Protein AF-0000000080515519 (afdb_homodimer)

Organism: NCBI:txid72004

Foldseek 3Di:
DLLLPVPDPDQDDLVSLLVLLVCCQPDDDPVSVLSSLQSLLVSLLDPVSLVSCVVSVNLVSLLVQCPPPDLSSNLSSLSSLLSSLLDVVSLVVNLVCLVVLLVCLLPDDAPDSNNLSSLSSLLSSLQDPPRLVVCLVSLLSLLVSLLPHDPSSVLSSLSNLLSLLQDLVSLVSQQQHQHPLSSLVLLALVHPPSNNLSSLSSQQSSQVSCCVPPPPDDPDDHDPRGNNCSCLDPSSQVSLVVQCPRPDPSSVVSSVSHDRD/DLLLPVPDPDQDDLVSLLVLLVCCQPDDDPVSVLSSLQSLLVSLLDPVSLVSCVVSVNLVSLLVQCPPPDLSSNLSSLSSLLSSLLDVVSLVVNLVCLVVLLVCLLPDDAPDSNNLSSLSSLLSSLQDPPRLVVCLVSLLSLLVSLLPHDPSSVLSSLSNLLSLLQDLVSLVSQQQHQHPLSSLVLLALVHPPSNNLSSLSSQQSSQVSCCVPPVPDDPDDHDPRGNNCSCLDPSSQVSLVVQCPRPDPSSVVSSVSHDRD

Sequence (522 aa):
EDLTSGSYDDTLNAEQVQKLLYLLESTEDPGIIERALVTLGNNAAFSANQIVIRELGGIPIVGSKINNPNQSIKEKALNALNNLSVNVENQIKIKVYVSQVCEDVIAGPLNSAVQLAGLRLLTNMTVTNDHQDMLSSYITDLFHVLVTGNGSTKVQVLKLLLNLSENPAMTDRLLDAQVDSSFLSLLDGHVPKEILLRALTLLQNITNCLNEEHRLAAQPTFPEGSLFSLLYGKECAQKMKALVHHHDADVKEKVTMIPKFEDLTSGSYDDTLNAEQVQKLLYLLESTEDPGIIERALVTLGNNAAFSANQIVIRELGGIPIVGSKINNPNQSIKEKALNALNNLSVNVENQIKIKVYVSQVCEDVIAGPLNSAVQLAGLRLLTNMTVTNDHQDMLSSYITDLFHVLVTGNGSTKVQVLKLLLNLSENPAMTDRLLDAQVDSSFLSLLDGHVPKEILLRALTLLQNITNCLNEEHRLAAQPTFPEGSLFSLLYGKECAQKMKALVHHHDADVKEKVTMIPKF

Secondary structure (DSSP, 8-state):
--TTSTT-SSS--HHHHHHHHHHHHH---HHHHHHHHHHHHHHTTSHHHHHHHHHTTHHHHHHGGGG-SSHHHHHHHHHHHHHHHTSHHHHHHHGGGHHHHHHHHHHS-TT-HHHHHHHHHHHHHTSSGGGGGGGGGGHHHHHHHHHHS-HHHHHHHHHHHHHHHT-HHHHHHHHHSB--GGGGGGGSTTS-HHHHHHHHHHHHHHHHHHHHHHTSS----PPTTBHHHHHTSHHHHHHHHHHTT-SSHHHHHHHHHSPP-/--TTSTT-SSS--HHHHHHHHHHHHH---HHHHHHHHHHHHHHTTSHHHHHHHHHTTHHHHHHGGGG-S-HHHHHHHHHHHHHHHTSHHHHHHHGGGHHHHHHHHHHS-TT-HHHHHHHHHHHHHTSSGGGGGGGGGGHHHHHHHHHHS-HHHHHHHHHHHHHHHT-HHHHHHHHHSB--GGGGGGGSTTS-HHHHHHHHHHHHHHHHHHHHHHTSS----PPTTBHHHHHTSHHHHHHHHHHTT-SSHHHHHHHHTSPP-

InterPro domains:
  IPR006911 Armadillo repeat-containing domain [PF04826] (12-231)
  IPR011989 Armadillo-like helical [G3DSA:1.25.10.10] (6-103)
  IPR011989 Armadillo-like helical [G3DSA:1.25.10.10] (104-259)
  IPR016024 Armadillo-type fold [SSF48371] (17-258)
  IPR051303 Armadillo repeat-containing X-linked regulator [PTHR15712] (9-260)

Nearest PDB structures (foldseek):
  6kbn-assembly1_A  TM=8.244E-01  e=1.581E-07  Saccharomyces cerevisiae
  7ycj-assembly1_A  TM=8.153E-01  e=1.817E-07  Saccharomyces cerevisiae
  9cpc-assembly1_1A  TM=7.382E-01  e=5.541E-07  Sus scrofa
  8j07-assembly1_t  TM=8.060E-01  e=1.366E-05  Homo sapiens
  7dvq-assembly1_K  TM=8.614E-01  e=6.160E-04  Homo sapiens

Structure (mmCIF, N/CA/C/O backbone):
data_AF-0000000080515519-model_v1
#
loop_
_entity.id
_entity.type
_entity.pdbx_description
1 polymer 'Armadillo repeat-containing protein 10'
#
loop_
_atom_site.group_PDB
_atom_site.id
_atom_site.type_symbol
_atom_site.label_atom_id
_atom_site.label_alt_id
_atom_site.label_comp_id
_atom_site.label_asym_id
_atom_site.label_entity_id
_atom_site.label_seq_id
_atom_site.pdbx_PDB_ins_code
_atom_site.Cartn_x
_atom_site.Cartn_y
_atom_site.Cartn_z
_atom_site.occupancy
_atom_site.B_iso_or_equiv
_atom_site.auth_seq_id
_atom_site.auth_comp_id
_atom_site.auth_asym_id
_atom_site.auth_atom_id
_atom_site.pdbx_PDB_model_num
ATOM 1 N N . GLU A 1 1 ? 19.656 -0.322 -23.984 1 42.31 1 GLU A N 1
ATOM 2 C CA . GLU A 1 1 ? 18.672 -1.09 -23.234 1 42.31 1 GLU A CA 1
ATOM 3 C C . GLU A 1 1 ? 17.578 -0.184 -22.672 1 42.31 1 GLU A C 1
ATOM 5 O O . GLU A 1 1 ? 17.859 0.87 -22.109 1 42.31 1 GLU A O 1
ATOM 10 N N . ASP A 1 2 ? 16.391 -0.287 -23.203 1 52.03 2 ASP A N 1
ATOM 11 C CA . ASP A 1 2 ? 15.289 0.582 -22.812 1 52.03 2 ASP A CA 1
ATOM 12 C C . ASP A 1 2 ? 14.938 0.391 -21.328 1 52.03 2 ASP A C 1
ATOM 14 O O . ASP A 1 2 ? 14.188 -0.524 -20.984 1 52.03 2 ASP A O 1
ATOM 18 N N . LEU A 1 3 ? 15.523 1.13 -20.453 1 58.22 3 LEU A N 1
ATOM 19 C CA . LEU A 1 3 ? 15.445 1.037 -19 1 58.22 3 LEU A CA 1
ATOM 20 C C . LEU A 1 3 ? 14.094 1.524 -18.5 1 58.22 3 LEU A C 1
ATOM 22 O O . LEU A 1 3 ? 13.773 1.376 -17.312 1 58.22 3 LEU A O 1
ATOM 26 N N . THR A 1 4 ? 13.422 1.972 -19.531 1 53.88 4 THR A N 1
ATOM 27 C CA . THR A 1 4 ? 12.133 2.498 -19.094 1 53.88 4 THR A CA 1
ATOM 28 C C . THR A 1 4 ? 11.008 1.505 -19.391 1 53.88 4 THR A C 1
ATOM 30 O O . THR A 1 4 ? 9.859 1.731 -19.016 1 53.88 4 THR A O 1
ATOM 33 N N . SER A 1 5 ? 11.547 0.508 -20.266 1 50.16 5 SER A N 1
ATOM 34 C CA . SER A 1 5 ? 10.562 -0.526 -20.594 1 50.16 5 SER A CA 1
ATOM 35 C C . SER A 1 5 ? 10.531 -1.607 -19.516 1 50.16 5 SER A C 1
ATOM 37 O O . SER A 1 5 ? 11.57 -1.944 -18.938 1 50.16 5 SER A O 1
ATOM 39 N N . GLY A 1 6 ? 9.977 -1.615 -18.422 1 48.19 6 GLY A N 1
ATOM 40 C CA . GLY A 1 6 ? 9.719 -2.555 -17.328 1 48.19 6 GLY A CA 1
ATOM 41 C C . GLY A 1 6 ? 10.352 -3.914 -17.562 1 48.19 6 GLY A C 1
ATOM 42 O O . GLY A 1 6 ? 10.062 -4.871 -16.844 1 48.19 6 GLY A O 1
ATOM 43 N N . SER A 1 7 ? 11.07 -4.086 -18.625 1 43.41 7 SER A N 1
ATOM 44 C CA . SER A 1 7 ? 11.477 -5.441 -18.984 1 43.41 7 SER A CA 1
ATOM 45 C C . SER A 1 7 ? 12.742 -5.859 -18.234 1 43.41 7 SER A C 1
ATOM 47 O O . SER A 1 7 ? 13.359 -6.871 -18.578 1 43.41 7 SER A O 1
ATOM 49 N N . TYR A 1 8 ? 13.211 -5.09 -17.297 1 46.59 8 TYR A N 1
ATOM 50 C CA . TYR A 1 8 ? 14.438 -5.609 -16.703 1 46.59 8 TYR A CA 1
ATOM 51 C C . TYR A 1 8 ? 14.141 -6.738 -15.727 1 46.59 8 TYR A C 1
ATOM 53 O O . TYR A 1 8 ? 13.109 -6.734 -15.055 1 46.59 8 TYR A O 1
ATOM 61 N N . ASP A 1 9 ? 14.664 -7.891 -16 1 53.25 9 ASP A N 1
ATOM 62 C CA . ASP A 1 9 ? 14.531 -9.188 -15.352 1 53.25 9 ASP A CA 1
ATOM 63 C C . ASP A 1 9 ? 14.562 -9.047 -13.828 1 53.25 9 ASP A C 1
ATOM 65 O O . ASP A 1 9 ? 13.906 -9.797 -13.117 1 53.25 9 ASP A O 1
ATOM 69 N N . ASP A 1 10 ? 15.492 -8.047 -13.391 1 67.31 10 ASP A N 1
ATOM 70 C CA . ASP A 1 10 ? 15.773 -7.969 -11.961 1 67.31 10 ASP A CA 1
ATOM 71 C C . ASP A 1 10 ? 15.727 -6.523 -11.469 1 67.31 10 ASP A C 1
ATOM 73 O O . ASP A 1 10 ? 15.344 -5.621 -12.219 1 67.31 10 ASP A O 1
ATOM 77 N N . THR A 1 11 ? 15.836 -6.324 -10.281 1 84.81 11 THR A N 1
ATOM 78 C CA . THR A 1 11 ? 16.141 -5.004 -9.734 1 84.81 11 THR A CA 1
ATOM 79 C C . THR A 1 11 ? 17.328 -4.383 -10.469 1 84.81 11 THR A C 1
ATOM 81 O O . THR A 1 11 ? 18.266 -5.086 -10.859 1 84.81 11 THR A O 1
ATOM 84 N N . LEU A 1 12 ? 17.219 -3.092 -10.742 1 91.69 12 LEU A N 1
ATOM 85 C CA . LEU A 1 12 ? 18.266 -2.41 -11.492 1 91.69 12 LEU A CA 1
ATOM 86 C C . LEU A 1 12 ? 19.594 -2.457 -10.734 1 91.69 12 LEU A C 1
ATOM 88 O O . LEU A 1 12 ? 19.625 -2.307 -9.508 1 91.69 12 LEU A O 1
ATOM 92 N N . ASN A 1 13 ? 20.641 -2.77 -11.43 1 91 13 ASN A N 1
ATOM 93 C CA . ASN A 1 13 ? 21.969 -2.615 -10.82 1 91 13 ASN A CA 1
ATOM 94 C C . ASN A 1 13 ? 22.438 -1.166 -10.875 1 91 13 ASN A C 1
ATOM 96 O O . ASN A 1 13 ? 21.75 -0.302 -11.422 1 91 13 ASN A O 1
ATOM 100 N N . ALA A 1 14 ? 23.578 -0.842 -10.305 1 94.44 14 ALA A N 1
ATOM 101 C CA . ALA A 1 14 ? 24.062 0.527 -10.141 1 94.44 14 ALA A CA 1
ATOM 102 C C . ALA A 1 14 ? 24.25 1.211 -11.492 1 94.44 14 ALA A C 1
ATOM 104 O O . ALA A 1 14 ? 23.922 2.389 -11.648 1 94.44 14 ALA A O 1
ATOM 105 N N . GLU A 1 15 ? 24.766 0.478 -12.461 1 95.62 15 GLU A N 1
ATOM 106 C CA . GLU A 1 15 ? 25 1.042 -13.789 1 95.62 15 GLU A CA 1
ATOM 107 C C . GLU A 1 15 ? 23.688 1.423 -14.469 1 95.62 15 GLU A C 1
ATOM 109 O O . GLU A 1 15 ? 23.578 2.488 -15.078 1 95.62 15 GLU A O 1
ATOM 114 N N . GLN A 1 16 ? 22.781 0.557 -14.328 1 95.06 16 GLN A N 1
ATOM 115 C CA . GLN A 1 16 ? 21.469 0.8 -14.914 1 95.06 16 GLN A CA 1
ATOM 116 C C . GLN A 1 16 ? 20.781 1.987 -14.242 1 95.06 16 GLN A C 1
ATOM 118 O O . GLN A 1 16 ? 20.141 2.803 -14.914 1 95.06 16 GLN A O 1
ATOM 123 N N . VAL A 1 17 ? 20.875 2.084 -12.93 1 97.12 17 VAL A N 1
ATOM 124 C CA . VAL A 1 17 ? 20.328 3.223 -12.195 1 97.12 17 VAL A CA 1
ATOM 125 C C . VAL A 1 17 ? 20.984 4.516 -12.688 1 97.12 17 VAL A C 1
ATOM 127 O O . VAL A 1 17 ? 20.297 5.516 -12.914 1 97.12 17 VAL A O 1
ATOM 130 N N . GLN A 1 18 ? 22.281 4.43 -12.867 1 97.56 18 GLN A N 1
ATOM 131 C CA . GLN A 1 18 ? 23.016 5.602 -13.344 1 97.56 18 GLN A CA 1
ATOM 132 C C . GLN A 1 18 ? 22.484 6.055 -14.703 1 97.56 18 GLN A C 1
ATOM 134 O O . GLN A 1 18 ? 22.297 7.25 -14.938 1 97.56 18 GLN A O 1
ATOM 139 N N . LYS A 1 19 ? 22.328 5.105 -15.562 1 96.69 19 LYS A N 1
ATOM 140 C CA . LYS A 1 19 ? 21.797 5.418 -16.891 1 96.69 19 LYS A CA 1
ATOM 141 C C . LYS A 1 19 ? 20.406 6.035 -16.812 1 96.69 19 LYS A C 1
ATOM 143 O O . LYS A 1 19 ? 20.094 6.98 -17.531 1 96.69 19 LYS A O 1
ATOM 148 N N . LEU A 1 20 ? 19.594 5.496 -16 1 97 20 LEU A N 1
ATOM 149 C CA . LEU A 1 20 ? 18.234 5.992 -15.805 1 97 20 LEU A CA 1
ATOM 150 C C . LEU A 1 20 ? 18.25 7.422 -15.281 1 97 20 LEU A C 1
ATOM 152 O O . LEU A 1 20 ? 17.469 8.266 -15.734 1 97 20 LEU A O 1
ATOM 156 N N . LEU A 1 21 ? 19.125 7.727 -14.336 1 98.19 21 LEU A N 1
ATOM 157 C CA . LEU A 1 21 ? 19.25 9.07 -13.781 1 98.19 21 LEU A CA 1
ATOM 158 C C . LEU A 1 21 ? 19.719 10.055 -14.836 1 98.19 21 LEU A C 1
ATOM 160 O O . LEU A 1 21 ? 19.234 11.188 -14.906 1 98.19 21 LEU A O 1
ATOM 164 N N . TYR A 1 22 ? 20.641 9.586 -15.633 1 97.62 22 TYR A N 1
ATOM 165 C CA . TYR A 1 22 ? 21.109 10.43 -16.734 1 97.62 22 TYR A CA 1
ATOM 166 C C . TYR A 1 22 ? 19.969 10.758 -17.688 1 97.62 22 TYR A C 1
ATOM 168 O O . TYR A 1 22 ? 19.812 11.914 -18.094 1 97.62 22 TYR A O 1
ATOM 176 N N . LEU A 1 23 ? 19.203 9.766 -18.016 1 97.06 23 LEU A N 1
ATOM 177 C CA . LEU A 1 23 ? 18.047 9.953 -18.891 1 97.06 23 LEU A CA 1
ATOM 178 C C . LEU A 1 23 ? 17.078 10.961 -18.297 1 97.06 23 LEU A C 1
ATOM 180 O O . LEU A 1 23 ? 16.594 11.859 -18.984 1 97.06 23 LEU A O 1
ATOM 184 N N . LEU A 1 24 ? 16.797 10.852 -17.031 1 97.25 24 LEU A N 1
ATOM 185 C CA . LEU A 1 24 ? 15.859 11.719 -16.312 1 97.25 24 LEU A CA 1
ATOM 186 C C . LEU A 1 24 ? 16.344 13.164 -16.328 1 97.25 24 LEU A C 1
ATOM 188 O O . LEU A 1 24 ? 15.547 14.094 -16.453 1 97.25 24 LEU A O 1
ATOM 192 N N . GLU A 1 25 ? 17.578 13.359 -16.297 1 96 25 GLU A N 1
ATOM 193 C CA . GLU A 1 25 ? 18.156 14.695 -16.25 1 96 25 GLU A CA 1
ATOM 194 C C . GLU A 1 25 ? 18.219 15.32 -17.641 1 96 25 GLU A C 1
ATOM 196 O O . GLU A 1 25 ? 18.141 16.547 -17.797 1 96 25 GLU A O 1
ATOM 201 N N . SER A 1 26 ? 18.297 14.461 -18.641 1 95.56 26 SER A N 1
ATOM 202 C CA . SER A 1 26 ? 18.656 14.992 -19.953 1 95.56 26 SER A CA 1
ATOM 203 C C . SER A 1 26 ? 17.438 15.102 -20.844 1 95.56 26 SER A C 1
ATOM 205 O O . SER A 1 26 ? 17.453 15.852 -21.828 1 95.56 26 SER A O 1
ATOM 207 N N . THR A 1 27 ? 16.453 14.406 -20.562 1 95.69 27 THR A N 1
ATOM 208 C CA . THR A 1 27 ? 15.32 14.367 -21.484 1 95.69 27 THR A CA 1
ATOM 209 C C . THR A 1 27 ? 14.305 15.461 -21.125 1 95.69 27 THR A C 1
ATOM 211 O O . THR A 1 27 ? 14.195 15.867 -19.969 1 95.69 27 THR A O 1
ATOM 214 N N . GLU A 1 28 ? 13.562 15.875 -22.156 1 94.5 28 GLU A N 1
ATOM 215 C CA . GLU A 1 28 ? 12.477 16.828 -21.969 1 94.5 28 GLU A CA 1
ATOM 216 C C . GLU A 1 28 ? 11.125 16.203 -22.344 1 94.5 28 GLU A C 1
ATOM 218 O O . GLU A 1 28 ? 10.086 16.859 -22.219 1 94.5 28 GLU A O 1
ATOM 223 N N . ASP A 1 29 ? 11.109 15.039 -22.75 1 96.25 29 ASP A N 1
ATOM 224 C CA . ASP A 1 29 ? 9.883 14.336 -23.125 1 96.25 29 ASP A CA 1
ATOM 225 C C . ASP A 1 29 ? 9.102 13.906 -21.891 1 96.25 29 ASP A C 1
ATOM 227 O O . ASP A 1 29 ? 9.578 13.094 -21.094 1 96.25 29 ASP A O 1
ATOM 231 N N . PRO A 1 30 ? 7.902 14.375 -21.703 1 96.5 30 PRO A N 1
ATOM 232 C CA . PRO A 1 30 ? 7.141 14.086 -20.5 1 96.5 30 PRO A CA 1
ATOM 233 C C . PRO A 1 30 ? 6.871 12.594 -20.312 1 96.5 30 PRO A C 1
ATOM 235 O O . PRO A 1 30 ? 6.871 12.102 -19.188 1 96.5 30 PRO A O 1
ATOM 238 N N . GLY A 1 31 ? 6.668 11.93 -21.438 1 94.44 31 GLY A N 1
ATOM 239 C CA . GLY A 1 31 ? 6.43 10.5 -21.344 1 94.44 31 GLY A CA 1
ATOM 240 C C . GLY A 1 31 ? 7.629 9.727 -20.828 1 94.44 31 GLY A C 1
ATOM 241 O O . GLY A 1 31 ? 7.48 8.812 -20.016 1 94.44 31 GLY A O 1
ATOM 242 N N . ILE A 1 32 ? 8.773 10.055 -21.281 1 95.06 32 ILE A N 1
ATOM 243 C CA . ILE A 1 32 ? 10 9.391 -20.859 1 95.06 32 ILE A CA 1
ATOM 244 C C . ILE A 1 32 ? 10.297 9.742 -19.391 1 95.06 32 ILE A C 1
ATOM 246 O O . ILE A 1 32 ? 10.688 8.875 -18.609 1 95.06 32 ILE A O 1
ATOM 250 N N . ILE A 1 33 ? 10.086 11 -19 1 97.56 33 ILE A N 1
ATOM 251 C CA . ILE A 1 33 ? 10.312 11.453 -17.641 1 97.56 33 ILE A CA 1
ATOM 252 C C . ILE A 1 33 ? 9.43 10.648 -16.688 1 97.56 33 ILE A C 1
ATOM 254 O O . ILE A 1 33 ? 9.906 10.109 -15.68 1 97.56 33 ILE A O 1
ATOM 258 N N . GLU A 1 34 ? 8.188 10.539 -17.047 1 96.38 34 GLU A N 1
ATOM 259 C CA . GLU A 1 34 ? 7.238 9.828 -16.203 1 96.38 34 GLU A CA 1
ATOM 260 C C . GLU A 1 34 ? 7.621 8.359 -16.047 1 96.38 34 GLU A C 1
ATOM 262 O O . GLU A 1 34 ? 7.629 7.824 -14.938 1 96.38 34 GLU A O 1
ATOM 267 N N . ARG A 1 35 ? 7.969 7.699 -17.156 1 92.81 35 ARG A N 1
ATOM 268 C CA . ARG A 1 35 ? 8.336 6.285 -17.109 1 92.81 35 ARG A CA 1
ATOM 269 C C . ARG A 1 35 ? 9.602 6.07 -16.297 1 92.81 35 ARG A C 1
ATOM 271 O O . ARG A 1 35 ? 9.703 5.109 -15.531 1 92.81 35 ARG A O 1
ATOM 278 N N . ALA A 1 36 ? 10.547 6.949 -16.469 1 96.25 36 ALA A N 1
ATOM 279 C CA . ALA A 1 36 ? 11.781 6.863 -15.703 1 96.25 36 ALA A CA 1
ATOM 280 C C . ALA A 1 36 ? 11.516 7.004 -14.203 1 96.25 36 ALA A C 1
ATOM 282 O O . ALA A 1 36 ? 12.078 6.266 -13.391 1 96.25 36 ALA A O 1
ATOM 283 N N . LEU A 1 37 ? 10.633 7.914 -13.82 1 97.81 37 LEU A N 1
ATOM 284 C CA . LEU A 1 37 ? 10.289 8.141 -12.414 1 97.81 37 LEU A CA 1
ATOM 285 C C . LEU A 1 37 ? 9.562 6.93 -11.836 1 97.81 37 LEU A C 1
ATOM 287 O O . LEU A 1 37 ? 9.812 6.539 -10.695 1 97.81 37 LEU A O 1
ATOM 291 N N . VAL A 1 38 ? 8.695 6.359 -12.633 1 94.44 38 VAL A N 1
ATOM 292 C CA . VAL A 1 38 ? 7.992 5.16 -12.195 1 94.44 38 VAL A CA 1
ATOM 293 C C . VAL A 1 38 ? 9 4.035 -11.945 1 94.44 38 VAL A C 1
ATOM 295 O O . VAL A 1 38 ? 8.953 3.371 -10.914 1 94.44 38 VAL A O 1
ATOM 298 N N . THR A 1 39 ? 9.891 3.826 -12.883 1 94 39 THR A N 1
ATOM 299 C CA . THR A 1 39 ? 10.898 2.785 -12.758 1 94 39 THR A CA 1
ATOM 300 C C . THR A 1 39 ? 11.789 3.029 -11.539 1 94 39 THR A C 1
ATOM 302 O O . THR A 1 39 ? 12.031 2.113 -10.758 1 94 39 THR A O 1
ATOM 305 N N . LEU A 1 40 ? 12.195 4.277 -11.344 1 96.56 40 LEU A N 1
ATOM 306 C CA . LEU A 1 40 ? 13.008 4.633 -10.188 1 96.56 40 LEU A CA 1
ATOM 307 C C . LEU A 1 40 ? 12.242 4.414 -8.891 1 96.56 40 LEU A C 1
ATOM 309 O O . LEU A 1 40 ? 12.781 3.857 -7.93 1 96.56 40 LEU A O 1
ATOM 313 N N . GLY A 1 41 ? 10.992 4.836 -8.898 1 97.31 41 GLY A N 1
ATOM 314 C CA . GLY A 1 41 ? 10.156 4.648 -7.727 1 97.31 41 GLY A CA 1
ATOM 315 C C . GLY A 1 41 ? 9.977 3.189 -7.344 1 97.31 41 GLY A C 1
ATOM 316 O O . GLY A 1 41 ? 10.07 2.838 -6.164 1 97.31 41 GLY A O 1
ATOM 317 N N . ASN A 1 42 ? 9.773 2.383 -8.32 1 93.44 42 ASN A N 1
ATOM 318 C CA . ASN A 1 42 ? 9.625 0.95 -8.078 1 93.44 42 ASN A CA 1
ATOM 319 C C . ASN A 1 42 ? 10.906 0.336 -7.523 1 93.44 42 ASN A C 1
ATOM 321 O O . ASN A 1 42 ? 10.859 -0.512 -6.633 1 93.44 42 ASN A O 1
ATOM 325 N N . ASN A 1 43 ? 11.969 0.728 -7.984 1 95.12 43 ASN A N 1
ATOM 326 C CA . ASN A 1 43 ? 13.25 0.195 -7.535 1 95.12 43 ASN A CA 1
ATOM 327 C C . ASN A 1 43 ? 13.641 0.758 -6.172 1 95.12 43 ASN A C 1
ATOM 329 O O . ASN A 1 43 ? 14.352 0.103 -5.406 1 95.12 43 ASN A O 1
ATOM 333 N N . ALA A 1 44 ? 13.102 1.937 -5.859 1 97.38 44 ALA A N 1
ATOM 334 C CA . ALA A 1 44 ? 13.344 2.559 -4.562 1 97.38 44 ALA A CA 1
ATOM 335 C C . ALA A 1 44 ? 12.578 1.848 -3.457 1 97.38 44 ALA A C 1
ATOM 337 O O . ALA A 1 44 ? 12.727 2.17 -2.275 1 97.38 44 ALA A O 1
ATOM 338 N N . ALA A 1 45 ? 11.773 0.883 -3.748 1 93.88 45 ALA A N 1
ATOM 339 C CA . ALA A 1 45 ? 11.109 0.059 -2.742 1 93.88 45 ALA A CA 1
ATOM 340 C C . ALA A 1 45 ? 12.07 -0.962 -2.143 1 93.88 45 ALA A C 1
ATOM 342 O O . ALA A 1 45 ? 11.781 -1.562 -1.104 1 93.88 45 ALA A O 1
ATOM 343 N N . PHE A 1 46 ? 13.195 -1.185 -2.793 1 94.94 46 PHE A N 1
ATOM 344 C CA . PHE A 1 46 ? 14.227 -2.104 -2.328 1 94.94 46 PHE A CA 1
ATOM 345 C C . PHE A 1 46 ? 15.344 -1.35 -1.609 1 94.94 46 PHE A C 1
ATOM 347 O O . PHE A 1 46 ? 15.898 -0.391 -2.148 1 94.94 46 PHE A O 1
ATOM 354 N N . SER A 1 47 ? 15.742 -1.842 -0.508 1 95 47 SER A N 1
ATOM 355 C CA . SER A 1 47 ? 16.672 -1.134 0.365 1 95 47 SER A CA 1
ATOM 356 C C . SER A 1 47 ? 18.016 -0.898 -0.328 1 95 47 SER A C 1
ATOM 358 O O . SER A 1 47 ? 18.578 0.188 -0.227 1 95 47 SER A O 1
ATOM 360 N N . ALA A 1 48 ? 18.484 -1.851 -1.083 1 94.06 48 ALA A N 1
ATOM 361 C CA . ALA A 1 48 ? 19.766 -1.709 -1.77 1 94.06 48 ALA A CA 1
ATOM 362 C C . ALA A 1 48 ? 19.719 -0.573 -2.789 1 94.06 48 ALA A C 1
ATOM 364 O O . ALA A 1 48 ? 20.688 0.198 -2.912 1 94.06 48 ALA A O 1
ATOM 365 N N . ASN A 1 49 ? 18.609 -0.5 -3.447 1 96.56 49 ASN A N 1
ATOM 366 C CA . ASN A 1 49 ? 18.5 0.537 -4.469 1 96.56 49 ASN A CA 1
ATOM 367 C C . ASN A 1 49 ? 18.281 1.914 -3.846 1 96.56 49 ASN A C 1
ATOM 369 O O . ASN A 1 49 ? 18.594 2.934 -4.457 1 96.56 49 ASN A O 1
ATOM 373 N N . GLN A 1 50 ? 17.641 1.961 -2.662 1 98.25 50 GLN A N 1
ATOM 374 C CA . GLN A 1 50 ? 17.562 3.232 -1.952 1 98.25 50 GLN A CA 1
ATOM 375 C C . GLN A 1 50 ? 18.938 3.836 -1.736 1 98.25 50 GLN A C 1
ATOM 377 O O . GLN A 1 50 ? 19.141 5.031 -1.96 1 98.25 50 GLN A O 1
ATOM 382 N N . ILE A 1 51 ? 19.891 2.986 -1.349 1 98.06 51 ILE A N 1
ATOM 383 C CA . ILE A 1 51 ? 21.266 3.404 -1.093 1 98.06 51 ILE A CA 1
ATOM 384 C C . ILE A 1 51 ? 21.938 3.809 -2.404 1 98.06 51 ILE A C 1
ATOM 386 O O . ILE A 1 51 ? 22.531 4.883 -2.496 1 98.06 51 ILE A O 1
ATOM 390 N N . VAL A 1 52 ? 21.781 2.992 -3.428 1 98 52 VAL A N 1
ATOM 391 C CA . VAL A 1 52 ? 22.438 3.213 -4.715 1 98 52 VAL A CA 1
ATOM 392 C C . VAL A 1 52 ? 21.953 4.531 -5.316 1 98 52 VAL A C 1
ATOM 394 O O . VAL A 1 52 ? 22.766 5.328 -5.797 1 98 52 VAL A O 1
ATOM 397 N N . ILE A 1 53 ? 20.672 4.793 -5.289 1 98.62 53 ILE A N 1
ATOM 398 C CA . ILE A 1 53 ? 20.094 6.008 -5.863 1 98.62 53 ILE A CA 1
ATOM 399 C C . ILE A 1 53 ? 20.641 7.23 -5.129 1 98.62 53 ILE A C 1
ATOM 401 O O . ILE A 1 53 ? 21 8.227 -5.758 1 98.62 53 ILE A O 1
ATOM 405 N N . ARG A 1 54 ? 20.688 7.176 -3.803 1 98.75 54 ARG A N 1
ATOM 406 C CA . ARG A 1 54 ? 21.25 8.281 -3.031 1 98.75 54 ARG A CA 1
ATOM 407 C C . ARG A 1 54 ? 22.719 8.516 -3.4 1 98.75 54 ARG A C 1
ATOM 409 O O . ARG A 1 54 ? 23.125 9.648 -3.668 1 98.75 54 ARG A O 1
ATOM 416 N N . GLU A 1 55 ? 23.5 7.43 -3.43 1 98.62 55 GLU A N 1
ATOM 417 C CA . GLU A 1 55 ? 24.938 7.52 -3.654 1 98.62 55 GLU A CA 1
ATOM 418 C C . GLU A 1 55 ? 25.25 8.062 -5.047 1 98.62 55 GLU A C 1
ATOM 420 O O . GLU A 1 55 ? 26.266 8.727 -5.25 1 98.62 55 GLU A O 1
ATOM 425 N N . LEU A 1 56 ? 24.375 7.859 -5.961 1 98.56 56 LEU A N 1
ATOM 426 C CA . LEU A 1 56 ? 24.578 8.312 -7.336 1 98.56 56 LEU A CA 1
ATOM 427 C C . LEU A 1 56 ? 24 9.711 -7.535 1 98.56 56 LEU A C 1
ATOM 429 O O . LEU A 1 56 ? 23.938 10.203 -8.664 1 98.56 56 LEU A O 1
ATOM 433 N N . GLY A 1 57 ? 23.516 10.297 -6.441 1 98.44 57 GLY A N 1
ATOM 434 C CA . GLY A 1 57 ? 23 11.656 -6.516 1 98.44 57 GLY A CA 1
ATOM 435 C C . GLY A 1 57 ? 21.594 11.719 -7.062 1 98.44 57 GLY A C 1
ATOM 436 O O . GLY A 1 57 ? 21.188 12.734 -7.641 1 98.44 57 GLY A O 1
ATOM 437 N N . GLY A 1 58 ? 20.891 10.656 -6.918 1 98.88 58 GLY A N 1
ATOM 438 C CA . GLY A 1 58 ? 19.578 10.547 -7.547 1 98.88 58 GLY A CA 1
ATOM 439 C C . GLY A 1 58 ? 18.516 11.359 -6.84 1 98.88 58 GLY A C 1
ATOM 440 O O . GLY A 1 58 ? 17.531 11.766 -7.457 1 98.88 58 GLY A O 1
ATOM 441 N N . ILE A 1 59 ? 18.562 11.641 -5.539 1 98.88 59 ILE A N 1
ATOM 442 C CA . ILE A 1 59 ? 17.516 12.281 -4.758 1 98.88 59 ILE A CA 1
ATOM 443 C C . ILE A 1 59 ? 17.297 13.711 -5.25 1 98.88 59 ILE A C 1
ATOM 445 O O . ILE A 1 59 ? 16.172 14.109 -5.559 1 98.88 59 ILE A O 1
ATOM 449 N N . PRO A 1 60 ? 18.359 14.469 -5.453 1 98.75 60 PRO A N 1
ATOM 450 C CA . PRO A 1 60 ? 18.125 15.812 -5.992 1 98.75 60 PRO A CA 1
ATOM 451 C C . PRO A 1 60 ? 17.562 15.781 -7.41 1 98.75 60 PRO A C 1
ATOM 453 O O . PRO A 1 60 ? 16.781 16.672 -7.789 1 98.75 60 PRO A O 1
ATOM 456 N N . ILE A 1 61 ? 17.938 14.812 -8.18 1 98.62 61 ILE A N 1
ATOM 457 C CA . ILE A 1 61 ? 17.438 14.695 -9.547 1 98.62 61 ILE A CA 1
ATOM 458 C C . ILE A 1 61 ? 15.93 14.445 -9.516 1 98.62 61 ILE A C 1
ATOM 460 O O . ILE A 1 61 ? 15.164 15.133 -10.211 1 98.62 61 ILE A O 1
ATOM 464 N N . VAL A 1 62 ? 15.453 13.508 -8.719 1 98.81 62 VAL A N 1
ATOM 465 C CA . VAL A 1 62 ? 14.031 13.227 -8.562 1 98.81 62 VAL A CA 1
ATOM 466 C C . VAL A 1 62 ? 13.328 14.445 -7.957 1 98.81 62 VAL A C 1
ATOM 468 O O . VAL A 1 62 ? 12.273 14.859 -8.438 1 98.81 62 VAL A O 1
ATOM 471 N N . GLY A 1 63 ? 13.969 15.039 -6.898 1 98.69 63 GLY A N 1
ATOM 472 C CA . GLY A 1 63 ? 13.406 16.188 -6.207 1 98.69 63 GLY A CA 1
ATOM 473 C C . GLY A 1 63 ? 13.164 17.375 -7.117 1 98.69 63 GLY A C 1
ATOM 474 O O . GLY A 1 63 ? 12.227 18.141 -6.902 1 98.69 63 GLY A O 1
ATOM 475 N N . SER A 1 64 ? 13.945 17.469 -8.148 1 97.88 64 SER A N 1
ATOM 476 C CA . SER A 1 64 ? 13.812 18.594 -9.07 1 97.88 64 SER A CA 1
ATOM 477 C C . SER A 1 64 ? 12.523 18.5 -9.883 1 97.88 64 SER A C 1
ATOM 479 O O . SER A 1 64 ? 12.078 19.484 -10.469 1 97.88 64 SER A O 1
ATOM 481 N N . LYS A 1 65 ? 11.906 17.344 -9.906 1 98.38 65 LYS A N 1
ATOM 482 C CA . LYS A 1 65 ? 10.727 17.125 -10.734 1 98.38 65 LYS A CA 1
ATOM 483 C C . LYS A 1 65 ? 9.445 17.469 -9.977 1 98.38 65 LYS A C 1
ATOM 485 O O . LYS A 1 65 ? 8.367 17.516 -10.562 1 98.38 65 LYS A O 1
ATOM 490 N N . ILE A 1 66 ? 9.516 17.812 -8.648 1 98.12 66 ILE A N 1
ATOM 491 C CA . ILE A 1 66 ? 8.305 18.078 -7.875 1 98.12 66 ILE A CA 1
ATOM 492 C C . ILE A 1 66 ? 7.742 19.453 -8.25 1 98.12 66 ILE A C 1
ATOM 494 O O . ILE A 1 66 ? 6.605 19.781 -7.91 1 98.12 66 ILE A O 1
ATOM 498 N N . ASN A 1 67 ? 8.57 20.25 -8.961 1 95.19 67 ASN A N 1
ATOM 499 C CA . ASN A 1 67 ? 8.109 21.547 -9.422 1 95.19 67 ASN A CA 1
ATOM 500 C C . ASN A 1 67 ? 7.66 21.5 -10.883 1 95.19 67 ASN A C 1
ATOM 502 O O . ASN A 1 67 ? 7.387 22.547 -11.484 1 95.19 67 ASN A O 1
ATOM 506 N N . ASN A 1 68 ? 7.668 20.375 -11.461 1 96.38 68 ASN A N 1
ATOM 507 C CA . ASN A 1 68 ? 7.23 20.25 -12.852 1 96.38 68 ASN A CA 1
ATOM 508 C C . ASN A 1 68 ? 5.773 20.672 -13.023 1 96.38 68 ASN A C 1
ATOM 510 O O . ASN A 1 68 ? 4.93 20.344 -12.188 1 96.38 68 ASN A O 1
ATOM 514 N N . PRO A 1 69 ? 5.461 21.375 -14.094 1 96.06 69 PRO A N 1
ATOM 515 C CA . PRO A 1 69 ? 4.078 21.797 -14.32 1 96.06 69 PRO A CA 1
ATOM 516 C C . PRO A 1 69 ? 3.145 20.625 -14.633 1 96.06 69 PRO A C 1
ATOM 518 O O . PRO A 1 69 ? 1.928 20.75 -14.461 1 96.06 69 PRO A O 1
ATOM 521 N N . ASN A 1 70 ? 3.699 19.594 -15.203 1 97 70 ASN A N 1
ATOM 522 C CA . ASN A 1 70 ? 2.912 18.406 -15.461 1 97 70 ASN A CA 1
ATOM 523 C C . ASN A 1 70 ? 2.59 17.656 -14.164 1 97 70 ASN A C 1
ATOM 525 O O . ASN A 1 70 ? 3.484 17.109 -13.523 1 97 70 ASN A O 1
ATOM 529 N N . GLN A 1 71 ? 1.328 17.547 -13.805 1 96.19 71 GLN A N 1
ATOM 530 C CA . GLN A 1 71 ? 0.874 17 -12.531 1 96.19 71 GLN A CA 1
ATOM 531 C C . GLN A 1 71 ? 1.226 15.523 -12.406 1 96.19 71 GLN A C 1
ATOM 533 O O . GLN A 1 71 ? 1.526 15.039 -11.312 1 96.19 71 GLN A O 1
ATOM 538 N N . SER A 1 72 ? 1.161 14.812 -13.516 1 95.38 72 SER A N 1
ATOM 539 C CA . SER A 1 72 ? 1.511 13.398 -13.508 1 95.38 72 SER A CA 1
ATOM 540 C C . SER A 1 72 ? 2.98 13.188 -13.164 1 95.38 72 SER A C 1
ATOM 542 O O . SER A 1 72 ? 3.322 12.297 -12.383 1 95.38 72 SER A O 1
ATOM 544 N N . ILE A 1 73 ? 3.811 14.023 -13.68 1 97.88 73 ILE A N 1
ATOM 545 C CA . ILE A 1 73 ? 5.238 13.969 -13.383 1 97.88 73 ILE A CA 1
ATOM 546 C C . ILE A 1 73 ? 5.477 14.305 -11.914 1 97.88 73 ILE A C 1
ATOM 548 O O . ILE A 1 73 ? 6.227 13.609 -11.227 1 97.88 73 ILE A O 1
ATOM 552 N N . LYS A 1 74 ? 4.793 15.305 -11.43 1 98.19 74 LYS A N 1
ATOM 553 C CA . LYS A 1 74 ? 4.902 15.688 -10.031 1 98.19 74 LYS A CA 1
ATOM 554 C C . LYS A 1 74 ? 4.52 14.523 -9.109 1 98.19 74 LYS A C 1
ATOM 556 O O . LYS A 1 74 ? 5.227 14.227 -8.148 1 98.19 74 LYS A O 1
ATOM 561 N N . GLU A 1 75 ? 3.451 13.906 -9.445 1 98.06 75 GLU A N 1
ATOM 562 C CA . GLU A 1 75 ? 2.963 12.781 -8.656 1 98.06 75 GLU A CA 1
ATOM 563 C C . GLU A 1 75 ? 3.986 11.648 -8.609 1 98.06 75 GLU A C 1
ATOM 565 O O . GLU A 1 75 ? 4.258 11.086 -7.547 1 98.06 75 GLU A O 1
ATOM 570 N N . LYS A 1 76 ? 4.57 11.289 -9.789 1 97.62 76 LYS A N 1
ATOM 571 C CA . LYS A 1 76 ? 5.539 10.203 -9.859 1 97.62 76 LYS A CA 1
ATOM 572 C C . LYS A 1 76 ? 6.816 10.555 -9.102 1 97.62 76 LYS A C 1
ATOM 574 O O . LYS A 1 76 ? 7.426 9.688 -8.469 1 97.62 76 LYS A O 1
ATOM 579 N N . ALA A 1 77 ? 7.164 11.766 -9.172 1 98.81 77 ALA A N 1
ATOM 580 C CA . ALA A 1 77 ? 8.336 12.211 -8.422 1 98.81 77 ALA A CA 1
ATOM 581 C C . ALA A 1 77 ? 8.109 12.086 -6.922 1 98.81 77 ALA A C 1
ATOM 583 O O . ALA A 1 77 ? 8.977 11.578 -6.199 1 98.81 77 ALA A O 1
ATOM 584 N N . LEU A 1 78 ? 6.969 12.5 -6.453 1 98.88 78 LEU A N 1
ATOM 585 C CA . LEU A 1 78 ? 6.629 12.414 -5.035 1 98.88 78 LEU A CA 1
ATOM 586 C C . LEU A 1 78 ? 6.562 10.961 -4.582 1 98.88 78 LEU A C 1
ATOM 588 O O . LEU A 1 78 ? 7.027 10.633 -3.486 1 98.88 78 LEU A O 1
ATOM 592 N N . ASN A 1 79 ? 6.02 10.133 -5.414 1 98.38 79 ASN A N 1
ATOM 593 C CA . ASN A 1 79 ? 5.969 8.711 -5.094 1 98.38 79 ASN A CA 1
ATOM 594 C C . ASN A 1 79 ? 7.367 8.109 -4.988 1 98.38 79 ASN A C 1
ATOM 596 O O . ASN A 1 79 ? 7.633 7.297 -4.098 1 98.38 79 ASN A O 1
ATOM 600 N N . ALA A 1 80 ? 8.234 8.477 -5.887 1 98.75 80 ALA A N 1
ATOM 601 C CA . ALA A 1 80 ? 9.609 7.996 -5.82 1 98.75 80 ALA A CA 1
ATOM 602 C C . ALA A 1 80 ? 10.305 8.484 -4.555 1 98.75 80 ALA A C 1
ATOM 604 O O . ALA A 1 80 ? 10.969 7.715 -3.863 1 98.75 80 ALA A O 1
ATOM 605 N N . LEU A 1 81 ? 10.117 9.766 -4.215 1 98.94 81 LEU A N 1
ATOM 606 C CA . LEU A 1 81 ? 10.695 10.312 -2.994 1 98.94 81 LEU A CA 1
ATOM 607 C C . LEU A 1 81 ? 10.125 9.625 -1.761 1 98.94 81 LEU A C 1
ATOM 609 O O . LEU A 1 81 ? 10.836 9.406 -0.778 1 98.94 81 LEU A O 1
ATOM 613 N N . ASN A 1 82 ? 8.867 9.344 -1.843 1 98.81 82 ASN A N 1
ATOM 614 C CA . ASN A 1 82 ? 8.234 8.602 -0.759 1 98.81 82 ASN A CA 1
ATOM 615 C C . ASN A 1 82 ? 8.93 7.27 -0.509 1 98.81 82 ASN A C 1
ATOM 617 O O . ASN A 1 82 ? 9.312 6.969 0.623 1 98.81 82 ASN A O 1
ATOM 621 N N . ASN A 1 83 ? 9.188 6.531 -1.516 1 98.5 83 ASN A N 1
ATOM 622 C CA . ASN A 1 83 ? 9.859 5.242 -1.381 1 98.5 83 ASN A CA 1
ATOM 623 C C . ASN A 1 83 ? 11.305 5.406 -0.922 1 98.5 83 ASN A C 1
ATOM 625 O O . ASN A 1 83 ? 11.797 4.613 -0.121 1 98.5 83 ASN A O 1
ATOM 629 N N . LEU A 1 84 ? 11.945 6.449 -1.347 1 98.81 84 LEU A N 1
ATOM 630 C CA . LEU A 1 84 ? 13.32 6.73 -0.933 1 98.81 84 LEU A CA 1
ATOM 631 C C . LEU A 1 84 ? 13.367 7.148 0.533 1 98.81 84 LEU A C 1
ATOM 633 O O . LEU A 1 84 ? 14.352 6.879 1.227 1 98.81 84 LEU A O 1
ATOM 637 N N . SER A 1 85 ? 12.328 7.719 1.043 1 98.81 85 SER A N 1
ATOM 638 C CA . SER A 1 85 ? 12.305 8.305 2.381 1 98.81 85 SER A CA 1
ATOM 639 C C . SER A 1 85 ? 12.18 7.223 3.451 1 98.81 85 SER A C 1
ATOM 641 O O . SER A 1 85 ? 12.383 7.492 4.637 1 98.81 85 SER A O 1
ATOM 643 N N . VAL A 1 86 ? 11.891 6.023 3.066 1 98.06 86 VAL A N 1
ATOM 644 C CA . VAL A 1 86 ? 11.82 4.918 4.016 1 98.06 86 VAL A CA 1
ATOM 645 C C . VAL A 1 86 ? 13.18 4.707 4.668 1 98.06 86 VAL A C 1
ATOM 647 O O . VAL A 1 86 ? 13.266 4.242 5.805 1 98.06 86 VAL A O 1
ATOM 650 N N . ASN A 1 87 ? 14.25 5.016 3.928 1 97.5 87 ASN A N 1
ATOM 651 C CA . ASN A 1 87 ? 15.609 4.969 4.449 1 97.5 87 ASN A CA 1
ATOM 652 C C . ASN A 1 87 ? 15.969 6.246 5.207 1 97.5 87 ASN A C 1
ATOM 654 O O . ASN A 1 87 ? 15.945 7.336 4.637 1 97.5 87 ASN A O 1
ATOM 658 N N . VAL A 1 88 ? 16.359 6.137 6.426 1 97.06 88 VAL A N 1
ATOM 659 C CA . VAL A 1 88 ? 16.547 7.27 7.32 1 97.06 88 VAL A CA 1
ATOM 660 C C . VAL A 1 88 ? 17.688 8.156 6.789 1 97.06 88 VAL A C 1
ATOM 662 O O . VAL A 1 88 ? 17.625 9.383 6.906 1 97.06 88 VAL A O 1
ATOM 665 N N . GLU A 1 89 ? 18.688 7.57 6.199 1 97.75 89 GLU A N 1
ATOM 666 C CA . GLU A 1 89 ? 19.766 8.359 5.633 1 97.75 89 GLU A CA 1
ATOM 667 C C . GLU A 1 89 ? 19.297 9.203 4.457 1 97.75 89 GLU A C 1
ATOM 669 O O . GLU A 1 89 ? 19.781 10.312 4.238 1 97.75 89 GLU A O 1
ATOM 674 N N . ASN A 1 90 ? 18.359 8.609 3.705 1 98.69 90 ASN A N 1
ATOM 675 C CA . ASN A 1 90 ? 17.797 9.367 2.588 1 98.69 90 ASN A CA 1
ATOM 676 C C . ASN A 1 90 ? 17 10.578 3.07 1 98.69 90 ASN A C 1
ATOM 678 O O . ASN A 1 90 ? 16.938 11.594 2.377 1 98.69 90 ASN A O 1
ATOM 682 N N . GLN A 1 91 ? 16.375 10.523 4.234 1 98.69 91 GLN A N 1
ATOM 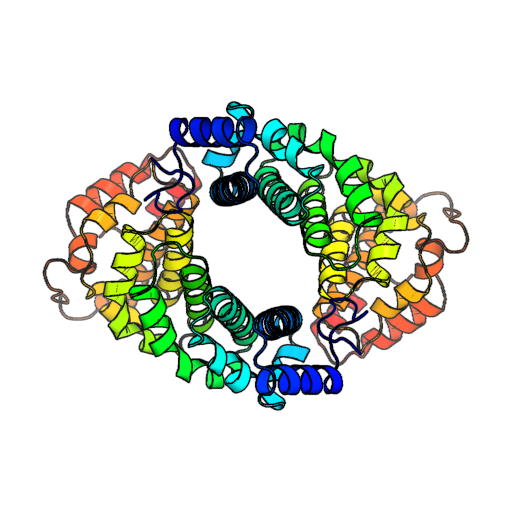683 C CA . GLN A 1 91 ? 15.578 11.617 4.773 1 98.69 91 GLN A CA 1
ATOM 684 C C . GLN A 1 91 ? 16.422 12.875 4.969 1 98.69 91 GLN A C 1
ATOM 686 O O . GLN A 1 91 ? 15.93 13.992 4.805 1 98.69 91 GLN A O 1
ATOM 691 N N . ILE A 1 92 ? 17.672 12.68 5.262 1 98.31 92 ILE A N 1
ATOM 692 C CA . ILE A 1 92 ? 18.594 13.789 5.461 1 98.31 92 ILE A CA 1
ATOM 693 C C . ILE A 1 92 ? 18.703 14.609 4.18 1 98.31 92 ILE A C 1
ATOM 695 O O . ILE A 1 92 ? 18.812 15.836 4.227 1 98.31 92 ILE A O 1
ATOM 699 N N . LYS A 1 93 ? 18.594 13.938 3.053 1 98.38 93 LYS A N 1
ATOM 700 C CA . LYS A 1 93 ? 18.672 14.625 1.766 1 98.38 93 LYS A CA 1
ATOM 701 C C . LYS A 1 93 ? 17.297 15.117 1.314 1 98.38 93 LYS A C 1
ATOM 703 O O . LYS A 1 93 ? 17.203 16.156 0.658 1 98.38 93 LYS A O 1
ATOM 708 N N . ILE A 1 94 ? 16.266 14.461 1.7 1 98.88 94 ILE A N 1
ATOM 709 C CA . ILE A 1 94 ? 14.93 14.734 1.21 1 98.88 94 ILE A CA 1
ATOM 710 C C . ILE A 1 94 ? 14.328 15.914 1.979 1 98.88 94 ILE A C 1
ATOM 712 O O . ILE A 1 94 ? 13.461 16.625 1.463 1 98.88 94 ILE A O 1
ATOM 716 N N . LYS A 1 95 ? 14.781 16.203 3.182 1 98.56 95 LYS A N 1
ATOM 717 C CA . LYS A 1 95 ? 14.18 17.188 4.09 1 98.56 95 LYS A CA 1
ATOM 718 C C . LYS A 1 95 ? 14.117 18.562 3.443 1 98.56 95 LYS A C 1
ATOM 720 O O . LYS A 1 95 ? 13.227 19.359 3.756 1 98.56 95 LYS A O 1
ATOM 725 N N . VAL A 1 96 ? 15.016 18.844 2.539 1 98.5 96 VAL A N 1
ATOM 726 C CA . VAL A 1 96 ? 15.062 20.172 1.938 1 98.5 96 VAL A CA 1
ATOM 727 C C . VAL A 1 96 ? 13.789 20.422 1.135 1 98.5 96 VAL A C 1
ATOM 729 O O . VAL A 1 96 ? 13.461 21.562 0.832 1 98.5 96 VAL A O 1
ATOM 732 N N . TYR A 1 97 ? 13.086 19.391 0.787 1 98.69 97 TYR A N 1
ATOM 733 C CA . TYR A 1 97 ? 11.891 19.516 -0.047 1 98.69 97 TYR A CA 1
ATOM 734 C C . TYR A 1 97 ? 10.633 19.578 0.807 1 98.69 97 TYR A C 1
ATOM 736 O O . TYR A 1 97 ? 9.531 19.797 0.288 1 98.69 97 TYR A O 1
ATOM 744 N N . VAL A 1 98 ? 10.664 19.406 2.121 1 98.69 98 VAL A N 1
ATOM 745 C CA . VAL A 1 98 ? 9.523 19.219 3.004 1 98.69 98 VAL A CA 1
ATOM 746 C C . VAL A 1 98 ? 8.641 20.469 2.99 1 98.69 98 VAL A C 1
ATOM 748 O O . VAL A 1 98 ? 7.422 20.375 2.855 1 98.69 98 VAL A O 1
ATOM 751 N N . SER A 1 99 ? 9.258 21.594 3.096 1 98.25 99 SER A N 1
ATOM 752 C CA . SER A 1 99 ? 8.484 22.828 3.115 1 98.25 99 SER A CA 1
ATOM 753 C C . SER A 1 99 ? 7.68 23 1.828 1 98.25 99 SER A C 1
ATOM 755 O O . SER A 1 99 ? 6.488 23.312 1.869 1 98.25 99 SER A O 1
ATOM 757 N N . GLN A 1 100 ? 8.367 22.781 0.717 1 98.06 100 GLN A N 1
ATOM 758 C CA . GLN A 1 100 ? 7.699 22.906 -0.573 1 98.06 100 GLN A CA 1
ATOM 759 C C . GLN A 1 100 ? 6.547 21.906 -0.69 1 98.06 100 GLN A C 1
ATOM 761 O O . GLN A 1 100 ? 5.473 22.25 -1.189 1 98.06 100 GLN A O 1
ATOM 766 N N . VAL A 1 101 ? 6.762 20.703 -0.271 1 98.81 101 VAL A N 1
ATOM 767 C CA . VAL A 1 101 ? 5.73 19.672 -0.343 1 98.81 101 VAL A CA 1
ATOM 768 C C . VAL A 1 101 ? 4.547 20.062 0.537 1 98.81 101 VAL A C 1
ATOM 770 O O . VAL A 1 101 ? 3.389 19.906 0.138 1 98.81 101 VAL A O 1
ATOM 773 N N . CYS A 1 102 ? 4.824 20.578 1.731 1 98.75 102 CYS A N 1
ATOM 774 C CA . CYS A 1 102 ? 3.75 21.062 2.59 1 98.75 102 CYS A CA 1
ATOM 775 C C . CYS A 1 102 ? 2.926 22.141 1.882 1 98.75 102 CYS A C 1
ATOM 777 O O . CYS A 1 102 ? 1.695 22.062 1.856 1 98.75 102 CYS A O 1
ATOM 779 N N . GLU A 1 103 ? 3.596 23.062 1.283 1 98.31 103 GLU A N 1
ATOM 780 C CA . GLU A 1 103 ? 2.906 24.141 0.578 1 98.31 103 GLU A CA 1
ATOM 781 C C . GLU A 1 103 ? 2.049 23.594 -0.561 1 98.31 103 GLU A C 1
ATOM 783 O O . GLU A 1 103 ? 0.9 24.016 -0.733 1 98.31 103 GLU A O 1
ATOM 788 N N . ASP A 1 104 ? 2.594 22.688 -1.282 1 97.94 104 ASP A N 1
ATOM 789 C CA . ASP A 1 104 ? 1.883 22.109 -2.412 1 97.94 104 ASP A CA 1
ATOM 790 C C . ASP A 1 104 ? 0.66 21.312 -1.942 1 97.94 104 ASP A C 1
ATOM 792 O O . ASP A 1 104 ? -0.395 21.359 -2.578 1 97.94 104 ASP A O 1
ATOM 796 N N . VAL A 1 105 ? 0.767 20.578 -0.897 1 98.5 105 VAL A N 1
ATOM 797 C CA . VAL A 1 105 ? -0.327 19.797 -0.324 1 98.5 105 VAL A CA 1
ATOM 798 C C . VAL A 1 105 ? -1.465 20.734 0.084 1 98.5 105 VAL A C 1
ATOM 800 O O . VAL A 1 105 ? -2.639 20.422 -0.137 1 98.5 105 VAL A O 1
ATOM 803 N N . ILE A 1 106 ? -1.114 21.875 0.608 1 98.25 106 ILE A N 1
ATOM 804 C CA . ILE A 1 106 ? -2.086 22.797 1.171 1 98.25 106 ILE A CA 1
ATOM 805 C C . ILE A 1 106 ? -2.725 23.625 0.052 1 98.25 106 ILE A C 1
ATOM 807 O O . ILE A 1 106 ? -3.939 23.844 0.051 1 98.25 106 ILE A O 1
ATOM 811 N N . ALA A 1 107 ? -1.942 23.953 -0.937 1 97.06 107 ALA A N 1
ATOM 812 C CA . ALA A 1 107 ? -2.396 24.891 -1.966 1 97.06 107 ALA A CA 1
ATOM 813 C C . ALA A 1 107 ? -2.959 24.141 -3.172 1 97.06 107 ALA A C 1
ATOM 815 O O . ALA A 1 107 ? -3.684 24.719 -3.986 1 97.06 107 ALA A O 1
ATOM 816 N N . GLY A 1 108 ? -2.625 22.922 -3.316 1 96.12 108 GLY A N 1
ATOM 817 C CA . GLY A 1 108 ? -3.008 22.172 -4.504 1 96.12 108 GLY A CA 1
ATOM 818 C C . GLY A 1 108 ? -4.461 21.734 -4.488 1 96.12 108 GLY A C 1
ATOM 819 O O . GLY A 1 108 ? -5.176 21.969 -3.514 1 96.12 108 GLY A O 1
ATOM 820 N N . PRO A 1 109 ? -4.863 21.125 -5.637 1 95.62 109 PRO A N 1
ATOM 821 C CA . PRO A 1 109 ? -6.25 20.656 -5.715 1 95.62 109 PRO A CA 1
ATOM 822 C C . PRO A 1 109 ? -6.582 19.609 -4.656 1 95.62 109 PRO A C 1
ATOM 824 O O . PRO A 1 109 ? -5.855 18.625 -4.512 1 95.62 109 PRO A O 1
ATOM 827 N N . LEU A 1 110 ? -7.691 19.797 -3.982 1 96.38 110 LEU A N 1
ATOM 828 C CA . LEU A 1 110 ? -8.117 18.922 -2.891 1 96.38 110 LEU A CA 1
ATOM 829 C C . LEU A 1 110 ? -8.391 17.516 -3.393 1 96.38 110 LEU A C 1
ATOM 831 O O . LEU A 1 110 ? -9.016 17.328 -4.441 1 96.38 110 LEU A O 1
ATOM 835 N N . ASN A 1 111 ? -7.926 16.5 -2.713 1 94.38 111 ASN A N 1
ATOM 836 C CA . ASN A 1 111 ? -8.18 15.086 -2.951 1 94.38 111 ASN A CA 1
ATOM 837 C C . ASN A 1 111 ? -7.441 14.578 -4.188 1 94.38 111 ASN A C 1
ATOM 839 O O . ASN A 1 111 ? -7.691 13.469 -4.656 1 94.38 111 ASN A O 1
ATOM 843 N N . SER A 1 112 ? -6.539 15.367 -4.742 1 94.5 112 SER A N 1
ATOM 844 C CA . SER A 1 112 ? -5.844 14.977 -5.969 1 94.5 112 SER A CA 1
ATOM 845 C C . SER A 1 112 ? -4.789 13.914 -5.691 1 94.5 112 SER A C 1
ATOM 847 O O . SER A 1 112 ? -4.355 13.742 -4.551 1 94.5 112 SER A O 1
ATOM 849 N N . ALA A 1 113 ? -4.387 13.25 -6.773 1 93.38 113 ALA A N 1
ATOM 850 C CA . ALA A 1 113 ? -3.324 12.258 -6.676 1 93.38 113 ALA A CA 1
ATOM 851 C C . ALA A 1 113 ? -2.023 12.883 -6.188 1 93.38 113 ALA A C 1
ATOM 853 O O . ALA A 1 113 ? -1.282 12.273 -5.418 1 93.38 113 ALA A O 1
ATOM 854 N N . VAL A 1 114 ? -1.754 14.117 -6.562 1 97.69 114 VAL A N 1
ATOM 855 C CA . VAL A 1 114 ? -0.55 14.836 -6.152 1 97.69 114 VAL A CA 1
ATOM 856 C C . VAL A 1 114 ? -0.607 15.125 -4.656 1 97.69 114 VAL A C 1
ATOM 858 O O . VAL A 1 114 ? 0.384 14.945 -3.943 1 97.69 114 VAL A O 1
ATOM 861 N N . GLN A 1 115 ? -1.785 15.555 -4.199 1 98.38 115 GLN A N 1
ATOM 862 C CA . GLN A 1 115 ? -1.945 15.844 -2.777 1 98.38 115 GLN A CA 1
ATOM 863 C C . GLN A 1 115 ? -1.713 14.594 -1.933 1 98.38 115 GLN A C 1
ATOM 865 O O . GLN A 1 115 ? -0.979 14.633 -0.942 1 98.38 115 GLN A O 1
ATOM 870 N N . LEU A 1 116 ? -2.266 13.531 -2.396 1 97.94 116 LEU A N 1
ATOM 871 C CA . LEU A 1 116 ? -2.119 12.273 -1.661 1 97.94 116 LEU A CA 1
ATOM 872 C C . LEU A 1 116 ? -0.668 11.805 -1.673 1 97.94 116 LEU A C 1
ATOM 874 O O . LEU A 1 116 ? -0.15 11.352 -0.649 1 97.94 116 LEU A O 1
ATOM 878 N N . ALA A 1 117 ? -0.024 11.906 -2.805 1 98.56 117 ALA A N 1
ATOM 879 C CA . ALA A 1 117 ? 1.384 11.531 -2.895 1 98.56 117 ALA A CA 1
ATOM 880 C C . ALA A 1 117 ? 2.238 12.383 -1.956 1 98.56 117 ALA A C 1
ATOM 882 O O . ALA A 1 117 ? 3.131 11.859 -1.281 1 98.56 117 ALA A O 1
ATOM 883 N N . GLY A 1 118 ? 1.98 13.688 -1.916 1 98.88 118 GLY A N 1
ATOM 884 C CA . GLY A 1 118 ? 2.682 14.562 -0.991 1 98.88 118 GLY A CA 1
ATOM 885 C C . GLY A 1 118 ? 2.469 14.188 0.463 1 98.88 118 GLY A C 1
ATOM 886 O O . GLY A 1 118 ? 3.416 14.172 1.251 1 98.88 118 GLY A O 1
ATOM 887 N N . LEU A 1 119 ? 1.249 13.852 0.792 1 98.88 119 LEU A N 1
ATOM 888 C CA . LEU A 1 119 ? 0.924 13.461 2.16 1 98.88 119 LEU A CA 1
ATOM 889 C C . LEU A 1 119 ? 1.651 12.18 2.547 1 98.88 119 LEU A C 1
ATOM 891 O O . LEU A 1 119 ? 2.15 12.055 3.666 1 98.88 119 LEU A O 1
ATOM 895 N N . ARG A 1 120 ? 1.709 11.242 1.627 1 98.81 120 ARG A N 1
ATOM 896 C CA . ARG A 1 120 ? 2.43 10.008 1.896 1 98.81 120 ARG A CA 1
ATOM 897 C C . ARG A 1 120 ? 3.904 10.281 2.178 1 98.81 120 ARG A C 1
ATOM 899 O O . ARG A 1 120 ? 4.48 9.703 3.102 1 98.81 120 ARG A O 1
ATOM 906 N N . LEU A 1 121 ? 4.504 11.133 1.395 1 98.88 121 LEU A N 1
ATOM 907 C CA . LEU A 1 121 ? 5.902 11.492 1.623 1 98.88 121 LEU A CA 1
ATOM 908 C C . LEU A 1 121 ? 6.082 12.117 3 1 98.88 121 LEU A C 1
ATOM 910 O O . LEU A 1 121 ? 6.98 11.734 3.75 1 98.88 121 LEU A O 1
ATOM 914 N N . LEU A 1 122 ? 5.207 13.047 3.357 1 98.94 122 LEU A N 1
ATOM 915 C CA . LEU A 1 122 ? 5.297 13.727 4.645 1 98.94 122 LEU A CA 1
ATOM 916 C C . LEU A 1 122 ? 5.113 12.742 5.793 1 98.94 122 LEU A C 1
ATOM 918 O O . LEU A 1 122 ? 5.77 12.859 6.828 1 98.94 122 LEU A O 1
ATOM 922 N N . THR A 1 123 ? 4.246 11.766 5.621 1 98.88 123 THR A N 1
ATOM 923 C CA . THR A 1 123 ? 4.055 10.727 6.625 1 98.88 123 THR A CA 1
ATOM 924 C C . THR A 1 123 ? 5.352 9.961 6.863 1 98.88 123 THR A C 1
ATOM 926 O O . THR A 1 123 ? 5.773 9.789 8.008 1 98.88 123 THR A O 1
ATOM 929 N N . ASN A 1 124 ? 5.988 9.617 5.82 1 98.5 124 ASN A N 1
ATOM 930 C CA . ASN A 1 124 ? 7.238 8.883 5.961 1 98.5 124 ASN A CA 1
ATOM 931 C C . ASN A 1 124 ? 8.328 9.742 6.59 1 98.5 124 ASN A C 1
ATOM 933 O O . ASN A 1 124 ? 9.148 9.25 7.367 1 98.5 124 ASN A O 1
ATOM 937 N N . MET A 1 125 ? 8.336 11.055 6.336 1 98.69 125 MET A N 1
ATOM 938 C CA . MET A 1 125 ? 9.336 11.977 6.863 1 98.69 125 MET A CA 1
ATOM 939 C C . MET A 1 125 ? 9.125 12.219 8.352 1 98.69 125 MET A C 1
ATOM 941 O O . MET A 1 125 ? 9.992 12.781 9.023 1 98.69 125 MET A O 1
ATOM 945 N N . THR A 1 126 ? 7.953 11.703 8.906 1 98.56 126 THR A N 1
ATOM 946 C CA . THR A 1 126 ? 7.633 12.031 10.289 1 98.56 126 THR A CA 1
ATOM 947 C C . THR A 1 126 ? 7.562 10.766 11.141 1 98.56 126 THR A C 1
ATOM 949 O O . THR A 1 126 ? 7.109 10.812 12.289 1 98.56 126 THR A O 1
ATOM 952 N N . VAL A 1 127 ? 8 9.656 10.633 1 97.62 127 VAL A N 1
ATOM 953 C CA . VAL A 1 127 ? 8.008 8.414 11.391 1 97.62 127 VAL A CA 1
ATOM 954 C C . VAL A 1 127 ? 8.961 8.531 12.578 1 97.62 127 VAL A C 1
ATOM 956 O O . VAL A 1 127 ? 8.703 7.965 13.648 1 97.62 127 VAL A O 1
ATOM 959 N N . THR A 1 128 ? 10.031 9.219 12.359 1 95.38 128 THR A N 1
ATOM 960 C CA . THR A 1 128 ? 10.938 9.539 13.461 1 95.38 128 THR A CA 1
ATOM 961 C C . THR A 1 128 ? 10.812 11.008 13.852 1 95.38 128 THR A C 1
ATOM 963 O O . THR A 1 128 ? 10.234 11.812 13.117 1 95.38 128 THR A O 1
ATOM 966 N N . ASN A 1 129 ? 11.422 11.336 14.891 1 95.75 129 ASN A N 1
ATOM 967 C CA . ASN A 1 129 ? 11.258 12.672 15.461 1 95.75 129 ASN A CA 1
ATOM 968 C C . ASN A 1 129 ? 12.148 13.695 14.758 1 95.75 129 ASN A C 1
ATOM 970 O O . ASN A 1 129 ? 11.953 14.906 14.914 1 95.75 129 ASN A O 1
ATOM 974 N N . ASP A 1 130 ? 13.023 13.328 13.938 1 96.44 130 ASP A N 1
ATOM 975 C CA . ASP A 1 130 ? 14.125 14.141 13.445 1 96.44 130 ASP A CA 1
ATOM 976 C C . ASP A 1 130 ? 13.617 15.305 12.594 1 96.44 130 ASP A C 1
ATOM 978 O O . ASP A 1 130 ? 14.219 16.375 12.578 1 96.44 130 ASP A O 1
ATOM 982 N N . HIS A 1 131 ? 12.508 15.109 11.938 1 97.5 131 HIS A N 1
ATOM 983 C CA . HIS A 1 131 ? 12.094 16.125 10.984 1 97.5 131 HIS A CA 1
ATOM 984 C C . HIS A 1 131 ? 10.672 16.609 11.258 1 97.5 131 HIS A C 1
ATOM 986 O O . HIS A 1 131 ? 10.086 17.328 10.453 1 97.5 131 HIS A O 1
ATOM 992 N N . GLN A 1 132 ? 10.086 16.297 12.344 1 98.31 132 GLN A N 1
ATOM 993 C CA . GLN A 1 132 ? 8.695 16.609 12.656 1 98.31 132 GLN A CA 1
ATOM 994 C C . GLN A 1 132 ? 8.5 18.094 12.891 1 98.31 132 GLN A C 1
ATOM 996 O O . GLN A 1 132 ? 7.469 18.656 12.516 1 98.31 132 GLN A O 1
ATOM 1001 N N . ASP A 1 133 ? 9.492 18.719 13.445 1 97.62 133 ASP A N 1
ATOM 1002 C CA . ASP A 1 133 ? 9.398 20.141 13.758 1 97.62 133 ASP A CA 1
ATOM 1003 C C . ASP A 1 133 ? 9.219 20.984 12.492 1 97.62 133 ASP A C 1
ATOM 1005 O O . ASP A 1 133 ? 8.711 22.094 12.539 1 97.62 133 ASP A O 1
ATOM 1009 N N . MET A 1 134 ? 9.664 20.469 11.398 1 98.12 134 MET A N 1
ATOM 1010 C CA . MET A 1 134 ? 9.562 21.172 10.125 1 98.12 134 MET A CA 1
ATOM 1011 C C . MET A 1 134 ? 8.102 21.375 9.734 1 98.12 134 MET A C 1
ATOM 1013 O O . MET A 1 134 ? 7.797 22.234 8.891 1 98.12 134 MET A O 1
ATOM 1017 N N . LEU A 1 135 ? 7.172 20.656 10.312 1 98.56 135 LEU A N 1
ATOM 1018 C CA . LEU A 1 135 ? 5.758 20.734 9.953 1 98.56 135 LEU A CA 1
ATOM 1019 C C . LEU A 1 135 ? 5.012 21.656 10.922 1 98.56 135 LEU A C 1
ATOM 1021 O O . LEU A 1 135 ? 3.816 21.906 10.75 1 98.56 135 LEU A O 1
ATOM 1025 N N . SER A 1 136 ? 5.652 22.219 11.914 1 98 136 SER A N 1
ATOM 1026 C CA . SER A 1 136 ? 5.031 22.969 13 1 98 136 SER A CA 1
ATOM 1027 C C . SER A 1 136 ? 4.156 24.094 12.469 1 98 136 SER A C 1
ATOM 1029 O O . SER A 1 136 ? 3.035 24.297 12.938 1 98 136 SER A O 1
ATOM 1031 N N . SER A 1 137 ? 4.672 24.781 11.516 1 97.94 137 SER A N 1
ATOM 1032 C CA . SER A 1 137 ? 3.965 25.969 11.031 1 97.94 137 SER A CA 1
ATOM 1033 C C . SER A 1 137 ? 2.824 25.578 10.094 1 97.94 137 SER A C 1
ATOM 1035 O O . SER A 1 137 ? 2.037 26.438 9.68 1 97.94 137 SER A O 1
ATOM 1037 N N . TYR A 1 138 ? 2.725 24.25 9.781 1 98.69 138 TYR A N 1
ATOM 1038 C CA . TYR A 1 138 ? 1.737 23.828 8.797 1 98.69 138 TYR A CA 1
ATOM 1039 C C . TYR A 1 138 ? 0.607 23.047 9.461 1 98.69 138 TYR A C 1
ATOM 1041 O O . TYR A 1 138 ? -0.326 22.609 8.789 1 98.69 138 TYR A O 1
ATOM 1049 N N . ILE A 1 139 ? 0.61 22.922 10.742 1 98.75 139 ILE A N 1
ATOM 1050 C CA . ILE A 1 139 ? -0.3 22.031 11.469 1 98.75 139 ILE A CA 1
ATOM 1051 C C . ILE A 1 139 ? -1.736 22.531 11.297 1 98.75 139 ILE A C 1
ATOM 1053 O O . ILE A 1 139 ? -2.637 21.734 11.008 1 98.75 139 ILE A O 1
ATOM 1057 N N . THR A 1 140 ? -1.928 23.859 11.445 1 98.75 140 THR A N 1
ATOM 1058 C CA . THR A 1 140 ? -3.264 24.406 11.289 1 98.75 140 THR A CA 1
ATOM 1059 C C . THR A 1 140 ? -3.822 24.078 9.906 1 98.75 140 THR A C 1
ATOM 1061 O O . THR A 1 140 ? -4.965 23.641 9.781 1 98.75 140 THR A O 1
ATOM 1064 N N . ASP A 1 141 ? -3.008 24.281 8.898 1 98.81 141 ASP A N 1
ATOM 1065 C CA . ASP A 1 141 ? -3.438 24.031 7.531 1 98.81 141 ASP A CA 1
ATOM 1066 C C . ASP A 1 141 ? -3.682 22.531 7.301 1 98.81 141 ASP A C 1
ATOM 1068 O O . ASP A 1 141 ? -4.586 22.156 6.551 1 98.81 141 ASP A O 1
ATOM 1072 N N . LEU A 1 142 ? -2.924 21.672 7.887 1 98.81 142 LEU A N 1
ATOM 1073 C CA . LEU A 1 142 ? -3.119 20.234 7.77 1 98.81 142 LEU A CA 1
ATOM 1074 C C . LEU A 1 142 ? -4.453 19.812 8.383 1 98.81 142 LEU A C 1
ATOM 1076 O O . LEU A 1 142 ? -5.152 18.953 7.828 1 98.81 142 LEU A O 1
ATOM 1080 N N . PHE A 1 143 ? -4.836 20.453 9.461 1 98.81 143 PHE A N 1
ATOM 1081 C CA . PHE A 1 143 ? -6.152 20.188 10.031 1 98.81 143 PHE A CA 1
ATOM 1082 C C . PHE A 1 143 ? -7.254 20.641 9.094 1 98.81 143 PHE A C 1
ATOM 1084 O O . PHE A 1 143 ? -8.32 20.016 9.016 1 98.81 143 PHE A O 1
ATOM 1091 N N . HIS A 1 144 ? -6.992 21.75 8.414 1 98.56 144 HIS A N 1
ATOM 1092 C CA . HIS A 1 144 ? -7.973 22.219 7.441 1 98.56 144 HIS A CA 1
ATOM 1093 C C . HIS A 1 144 ? -8.164 21.203 6.32 1 98.56 144 HIS A C 1
ATOM 1095 O O . HIS A 1 144 ? -9.289 20.891 5.941 1 98.56 144 HIS A O 1
ATOM 1101 N N . VAL A 1 145 ? -7.055 20.625 5.785 1 98.5 145 VAL A N 1
ATOM 1102 C CA . VAL A 1 145 ? -7.125 19.578 4.758 1 98.5 145 VAL A CA 1
ATOM 1103 C C . VAL A 1 145 ? -7.855 18.359 5.312 1 98.5 145 VAL A C 1
ATOM 1105 O O . VAL A 1 145 ? -8.656 17.734 4.609 1 98.5 145 VAL A O 1
ATOM 1108 N N . LEU A 1 146 ? -7.676 18.016 6.535 1 98.31 146 LEU A N 1
ATOM 1109 C CA . LEU A 1 146 ? -8.312 16.875 7.191 1 98.31 146 LEU A CA 1
ATOM 1110 C C . LEU A 1 146 ? -9.828 17.016 7.168 1 98.31 146 LEU A C 1
ATOM 1112 O O . LEU A 1 146 ? -10.539 16.078 6.789 1 98.31 146 LEU A O 1
ATOM 1116 N N . VAL A 1 147 ? -10.305 18.172 7.52 1 97.25 147 VAL A N 1
ATOM 1117 C CA . VAL A 1 147 ? -11.742 18.297 7.715 1 97.25 147 VAL A CA 1
ATOM 1118 C C . VAL A 1 147 ? -12.422 18.547 6.371 1 97.25 147 VAL A C 1
ATOM 1120 O O . VAL A 1 147 ? -13.617 18.281 6.215 1 97.25 147 VAL A O 1
ATOM 1123 N N . THR A 1 148 ? -11.672 19.016 5.379 1 96.38 148 THR A N 1
ATOM 1124 C CA . THR A 1 148 ? -12.281 19.359 4.102 1 96.38 148 THR A CA 1
ATOM 1125 C C . THR A 1 148 ? -12.078 18.234 3.09 1 96.38 148 THR A C 1
ATOM 1127 O O . THR A 1 148 ? -12.781 18.172 2.072 1 96.38 148 THR A O 1
ATOM 1130 N N . GLY A 1 149 ? -11.141 17.375 3.314 1 96.06 149 GLY A N 1
ATOM 1131 C CA . GLY A 1 149 ? -10.82 16.312 2.373 1 96.06 149 GLY A CA 1
ATOM 1132 C C . GLY A 1 149 ? -11.812 15.164 2.414 1 96.06 149 GLY A C 1
ATOM 1133 O O . GLY A 1 149 ? -12.625 15.07 3.338 1 96.06 149 GLY A O 1
ATOM 1134 N N . ASN A 1 150 ? -11.781 14.328 1.383 1 93.44 150 ASN A N 1
ATOM 1135 C CA . ASN A 1 150 ? -12.602 13.125 1.376 1 93.44 150 ASN A CA 1
ATOM 1136 C C . ASN A 1 150 ? -11.992 12.023 2.236 1 93.44 150 ASN A C 1
ATOM 1138 O O . ASN A 1 150 ? -10.977 12.242 2.908 1 93.44 150 ASN A O 1
ATOM 1142 N N . GLY A 1 151 ? -12.602 10.859 2.271 1 93.88 151 GLY A N 1
ATOM 1143 C CA . GLY A 1 151 ? -12.18 9.789 3.16 1 93.88 151 GLY A CA 1
ATOM 1144 C C . GLY A 1 151 ? -10.727 9.414 2.994 1 93.88 151 GLY A C 1
ATOM 1145 O O . GLY A 1 151 ? -10.008 9.242 3.98 1 93.88 151 GLY A O 1
ATOM 1146 N N . SER A 1 152 ? -10.297 9.234 1.757 1 94.12 152 SER A N 1
ATOM 1147 C CA . SER A 1 152 ? -8.914 8.859 1.49 1 94.12 152 SER A CA 1
ATOM 1148 C C . SER A 1 152 ? -7.945 9.922 1.999 1 94.12 152 SER A C 1
ATOM 1150 O O . SER A 1 152 ? -6.938 9.594 2.629 1 94.12 152 SER A O 1
ATOM 1152 N N . THR A 1 153 ? -8.25 11.141 1.773 1 97.12 153 THR A N 1
ATOM 1153 C CA . THR A 1 153 ? -7.422 12.25 2.24 1 97.12 153 THR A CA 1
ATOM 1154 C C . THR A 1 153 ? -7.422 12.32 3.764 1 97.12 153 THR A C 1
ATOM 1156 O O . THR A 1 153 ? -6.371 12.508 4.383 1 97.12 153 THR A O 1
ATOM 1159 N N . LYS A 1 154 ? -8.57 12.086 4.359 1 97.75 154 LYS A N 1
ATOM 1160 C CA . LYS A 1 154 ? -8.648 12.086 5.816 1 97.75 154 LYS A CA 1
ATOM 1161 C C . LYS A 1 154 ? -7.727 11.031 6.422 1 97.75 154 LYS A C 1
ATOM 1163 O O . LYS A 1 154 ? -6.996 11.312 7.371 1 97.75 154 LYS A O 1
ATOM 1168 N N . VAL A 1 155 ? -7.742 9.922 5.793 1 97.81 155 VAL A N 1
ATOM 1169 C CA . VAL A 1 155 ? -6.914 8.828 6.297 1 97.81 155 VAL A CA 1
ATOM 1170 C C . VAL A 1 155 ? -5.438 9.219 6.203 1 97.81 155 VAL A C 1
ATOM 1172 O O . VAL A 1 155 ? -4.68 9.039 7.156 1 97.81 155 VAL A O 1
ATOM 1175 N N . GLN A 1 156 ? -5.059 9.773 5.059 1 98.12 156 GLN A N 1
ATOM 1176 C CA . GLN A 1 156 ? -3.656 10.117 4.852 1 98.12 156 GLN A CA 1
ATOM 1177 C C . GLN A 1 156 ? -3.215 11.219 5.805 1 98.12 156 GLN A C 1
ATOM 1179 O O . GLN A 1 156 ? -2.121 11.164 6.371 1 98.12 156 GLN A O 1
ATOM 1184 N N . VAL A 1 157 ? -4.02 12.188 6.039 1 98.81 157 VAL A N 1
ATOM 1185 C CA . VAL A 1 157 ? -3.672 13.273 6.953 1 98.81 157 VAL A CA 1
ATOM 1186 C C . VAL A 1 157 ? -3.586 12.734 8.383 1 98.81 157 VAL A C 1
ATOM 1188 O O . VAL A 1 157 ? -2.682 13.102 9.133 1 98.81 157 VAL A O 1
ATOM 1191 N N . LEU A 1 158 ? -4.48 11.875 8.727 1 98.81 158 LEU A N 1
ATOM 1192 C CA . LEU A 1 158 ? -4.484 11.328 10.078 1 98.81 158 LEU A CA 1
ATOM 1193 C C . LEU A 1 158 ? -3.227 10.5 10.336 1 98.81 158 LEU A C 1
ATOM 1195 O O . LEU A 1 158 ? -2.658 10.547 11.43 1 98.81 158 LEU A O 1
ATOM 1199 N N . LYS A 1 159 ? -2.834 9.773 9.328 1 98.69 159 LYS A N 1
ATOM 1200 C CA . LYS A 1 159 ? -1.58 9.039 9.484 1 98.69 159 LYS A CA 1
ATOM 1201 C C . LYS A 1 159 ? -0.431 9.984 9.828 1 98.69 159 LYS A C 1
ATOM 1203 O O . LYS A 1 159 ? 0.382 9.688 10.703 1 98.69 159 LYS A O 1
ATOM 1208 N N . LEU A 1 160 ? -0.382 11.047 9.172 1 98.88 160 LEU A N 1
ATOM 1209 C CA . LEU A 1 160 ? 0.649 12.055 9.391 1 98.88 160 LEU A CA 1
ATOM 1210 C C . LEU A 1 160 ? 0.53 12.664 10.781 1 98.88 160 LEU A C 1
ATOM 1212 O O . LEU A 1 160 ? 1.512 12.719 11.531 1 98.88 160 LEU A O 1
ATOM 1216 N N . LEU A 1 161 ? -0.635 13.039 11.172 1 98.88 161 LEU A N 1
ATOM 1217 C CA . LEU A 1 161 ? -0.867 13.68 12.461 1 98.88 161 LEU A CA 1
ATOM 1218 C C . LEU A 1 161 ? -0.614 12.703 13.602 1 98.88 161 LEU A C 1
ATOM 1220 O O . LEU A 1 161 ? -0.164 13.102 14.68 1 98.88 161 LEU A O 1
ATOM 1224 N N . LEU A 1 162 ? -0.868 11.453 13.398 1 98.88 162 LEU A N 1
ATOM 1225 C CA . LEU A 1 162 ? -0.606 10.43 14.406 1 98.88 162 LEU A CA 1
ATOM 1226 C C . LEU A 1 162 ? 0.884 10.344 14.719 1 98.88 162 LEU A C 1
ATOM 1228 O O . LEU A 1 162 ? 1.272 10.273 15.891 1 98.88 162 LEU A O 1
ATOM 1232 N N . ASN A 1 163 ? 1.678 10.414 13.672 1 98.75 163 ASN A N 1
ATOM 1233 C CA . ASN A 1 163 ? 3.119 10.43 13.898 1 98.75 163 ASN A CA 1
ATOM 1234 C C . ASN A 1 163 ? 3.539 11.609 14.766 1 98.75 163 ASN A C 1
ATOM 1236 O O . ASN A 1 163 ? 4.34 11.453 15.688 1 98.75 163 ASN A O 1
ATOM 1240 N N . LEU A 1 164 ? 2.979 12.75 14.5 1 98.69 164 LEU A N 1
ATOM 1241 C CA . LEU A 1 164 ? 3.312 13.953 15.266 1 98.69 164 LEU A CA 1
ATOM 1242 C C . LEU A 1 164 ? 2.807 13.836 16.703 1 98.69 164 LEU A C 1
ATOM 1244 O O . LEU A 1 164 ? 3.482 14.258 17.641 1 98.69 164 LEU A O 1
ATOM 1248 N N . SER A 1 165 ? 1.721 13.25 16.875 1 98.38 165 SER A N 1
ATOM 1249 C CA . SER A 1 165 ? 1.043 13.211 18.172 1 98.38 165 SER A CA 1
ATOM 1250 C C . SER A 1 165 ? 1.753 12.273 19.141 1 98.38 165 SER A C 1
ATOM 1252 O O . SER A 1 165 ? 1.539 12.352 20.359 1 98.38 165 SER A O 1
ATOM 1254 N N . GLU A 1 166 ? 2.572 11.398 18.641 1 97.62 166 GLU A N 1
ATOM 1255 C CA . GLU A 1 166 ? 3.324 10.477 19.484 1 97.62 166 GLU A CA 1
ATOM 1256 C C . GLU A 1 166 ? 4.543 11.156 20.109 1 97.62 166 GLU A C 1
ATOM 1258 O O . GLU A 1 166 ? 5.156 10.617 21.031 1 97.62 166 GLU A O 1
ATOM 1263 N N . ASN A 1 167 ? 4.883 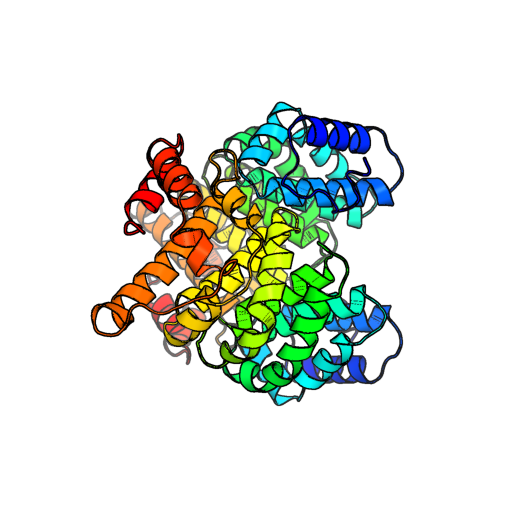12.305 19.625 1 96.69 167 ASN A N 1
ATOM 1264 C CA . ASN A 1 167 ? 6.055 13.055 20.062 1 96.69 167 ASN A CA 1
ATOM 1265 C C . ASN A 1 167 ? 5.676 14.156 21.047 1 96.69 167 ASN A C 1
ATOM 1267 O O . ASN A 1 167 ? 5.094 15.172 20.672 1 96.69 167 ASN A O 1
ATOM 1271 N N . PRO A 1 168 ? 6.117 14.016 22.312 1 95.25 168 PRO A N 1
ATOM 1272 C CA . PRO A 1 168 ? 5.781 15.047 23.297 1 95.25 168 PRO A CA 1
ATOM 1273 C C . PRO A 1 168 ? 6.238 16.438 22.875 1 95.25 168 PRO A C 1
ATOM 1275 O O . PRO A 1 168 ? 5.578 17.438 23.188 1 95.25 168 PRO A O 1
ATOM 1278 N N . ALA A 1 169 ? 7.203 16.531 22.094 1 95.19 169 ALA A N 1
ATOM 1279 C CA . ALA A 1 169 ? 7.75 17.812 21.672 1 95.19 169 ALA A CA 1
ATOM 1280 C C . ALA A 1 169 ? 6.793 18.531 20.719 1 95.19 169 ALA A C 1
ATOM 1282 O O . ALA A 1 169 ? 6.887 19.75 20.531 1 95.19 169 ALA A O 1
ATOM 1283 N N . MET A 1 170 ? 5.887 17.75 20.141 1 96.81 170 MET A N 1
ATOM 1284 C CA . MET A 1 170 ? 4.965 18.328 19.172 1 96.81 170 MET A CA 1
ATOM 1285 C C . MET A 1 170 ? 3.619 18.641 19.812 1 96.81 170 MET A C 1
ATOM 1287 O O . MET A 1 170 ? 2.764 19.281 19.188 1 96.81 170 MET A O 1
ATOM 1291 N N . THR A 1 171 ? 3.461 18.312 21.062 1 95.81 171 THR A N 1
ATOM 1292 C CA . THR A 1 171 ? 2.158 18.344 21.719 1 95.81 171 THR A CA 1
ATOM 1293 C C . THR A 1 171 ? 1.632 19.766 21.797 1 95.81 171 THR A C 1
ATOM 1295 O O . THR A 1 171 ? 0.486 20.031 21.422 1 95.81 171 THR A O 1
ATOM 1298 N N . ASP A 1 172 ? 2.451 20.688 22.203 1 94.25 172 ASP A N 1
ATOM 1299 C CA . ASP A 1 172 ? 2.014 22.062 22.359 1 94.25 172 ASP A CA 1
ATOM 1300 C C . ASP A 1 172 ? 1.612 22.672 21.016 1 94.25 172 ASP A C 1
ATOM 1302 O O . ASP A 1 172 ? 0.635 23.422 20.922 1 94.25 172 ASP A O 1
ATOM 1306 N N . ARG A 1 173 ? 2.354 22.375 20.031 1 95.94 173 ARG A N 1
ATOM 1307 C CA . ARG A 1 173 ? 2.061 22.891 18.688 1 95.94 173 ARG A CA 1
ATOM 1308 C C . ARG A 1 173 ? 0.732 22.344 18.172 1 95.94 173 ARG A C 1
ATOM 1310 O O . ARG A 1 173 ? -0.048 23.078 17.562 1 95.94 173 ARG A O 1
ATOM 1317 N N . LEU A 1 174 ? 0.516 21.094 18.422 1 97.88 174 LEU A N 1
ATOM 1318 C CA . LEU A 1 174 ? -0.751 20.5 18.031 1 97.88 174 LEU A CA 1
ATOM 1319 C C . LEU A 1 174 ? -1.916 21.141 18.781 1 97.88 174 LEU A C 1
ATOM 1321 O O . LEU A 1 174 ? -2.91 21.531 18.156 1 97.88 174 LEU A O 1
ATOM 1325 N N . LEU A 1 175 ? -1.723 21.312 20.047 1 96.25 175 LEU A N 1
ATOM 1326 C CA . LEU A 1 175 ? -2.789 21.828 20.906 1 96.25 175 LEU A CA 1
ATOM 1327 C C . LEU A 1 175 ? -3.068 23.297 20.609 1 96.2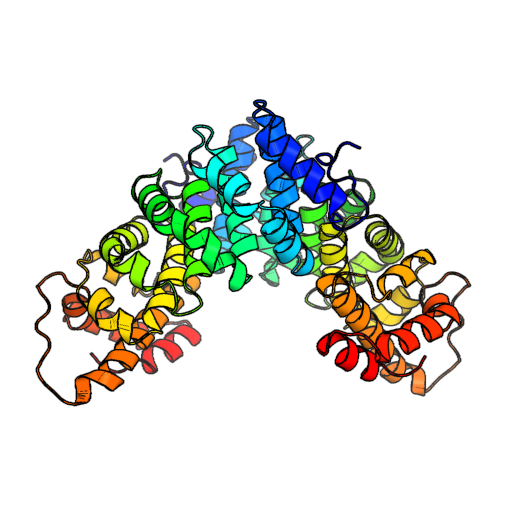5 175 LEU A C 1
ATOM 1329 O O . LEU A 1 175 ? -4.203 23.75 20.75 1 96.25 175 LEU A O 1
ATOM 1333 N N . ASP A 1 176 ? -2.109 23.938 20.125 1 96.5 176 ASP A N 1
ATOM 1334 C CA . ASP A 1 176 ? -2.209 25.375 19.875 1 96.5 176 ASP A CA 1
ATOM 1335 C C . ASP A 1 176 ? -2.832 25.641 18.5 1 96.5 176 ASP A C 1
ATOM 1337 O O . ASP A 1 176 ? -3.252 26.766 18.219 1 96.5 176 ASP A O 1
ATOM 1341 N N . ALA A 1 177 ? -2.82 24.734 17.656 1 98 177 ALA A N 1
ATOM 1342 C CA . ALA A 1 177 ? -3.289 24.906 16.281 1 98 177 ALA A CA 1
ATOM 1343 C C . ALA A 1 177 ? -4.758 25.312 16.266 1 98 177 ALA A C 1
ATOM 1345 O O . ALA A 1 177 ? -5.57 24.797 17.031 1 98 177 ALA A O 1
ATOM 1346 N N . GLN A 1 178 ? -5.023 26.281 15.406 1 98.25 178 GLN A N 1
ATOM 1347 C CA . GLN A 1 178 ? -6.418 26.625 15.141 1 98.25 178 GLN A CA 1
ATOM 1348 C C . GLN A 1 178 ? -7.098 25.562 14.297 1 98.25 178 GLN A C 1
ATOM 1350 O O . GLN A 1 178 ? -6.609 25.203 13.227 1 98.25 178 GLN A O 1
ATOM 1355 N N . VAL A 1 179 ? -8.234 25.078 14.805 1 98.31 179 VAL A N 1
ATOM 1356 C CA . VAL A 1 179 ? -8.914 23.969 14.141 1 98.31 179 VAL A CA 1
ATOM 1357 C C . VAL A 1 179 ? -10.414 24.281 14.039 1 98.31 179 VAL A C 1
ATOM 1359 O O . VAL A 1 179 ? -11.039 24.672 15.031 1 98.31 179 VAL A O 1
ATOM 1362 N N . ASP A 1 180 ? -10.969 24.109 12.875 1 97.75 180 ASP A N 1
ATOM 1363 C CA . ASP A 1 180 ? -12.414 24.266 12.703 1 97.75 180 ASP A CA 1
ATOM 1364 C C . ASP A 1 180 ? -13.18 23.312 13.602 1 97.75 180 ASP A C 1
ATOM 1366 O O . ASP A 1 180 ? -12.805 22.141 13.75 1 97.75 180 ASP A O 1
ATOM 1370 N N . SER A 1 181 ? -14.305 23.812 14.164 1 97 181 SER A N 1
ATOM 1371 C CA . SER A 1 181 ? -15.117 23 15.062 1 97 181 SER A CA 1
ATOM 1372 C C . SER A 1 181 ? -15.633 21.75 14.359 1 97 181 SER A C 1
ATOM 1374 O O . SER A 1 181 ? -15.969 20.766 15.016 1 97 181 SER A O 1
ATOM 1376 N N . SER A 1 182 ? -15.648 21.812 13.016 1 96.75 182 SER A N 1
ATOM 1377 C CA . SER A 1 182 ? -16.094 20.656 12.234 1 96.75 182 SER A CA 1
ATOM 1378 C C . SER A 1 182 ? -15.164 19.469 12.445 1 96.75 182 SER A C 1
ATOM 1380 O O . SER A 1 182 ? -15.508 18.328 12.094 1 96.75 182 SER A O 1
ATOM 1382 N N . PHE A 1 183 ? -14.039 19.719 13.016 1 98.12 183 PHE A N 1
ATOM 1383 C CA . PHE A 1 183 ? -13.133 18.641 13.375 1 98.12 183 PHE A CA 1
ATOM 1384 C C . PHE A 1 183 ? -13.844 17.625 14.266 1 98.12 183 PHE A C 1
ATOM 1386 O O . PHE A 1 183 ? -13.625 16.406 14.117 1 98.12 183 PHE A O 1
ATOM 1393 N N . LEU A 1 184 ? -14.688 18.016 15.133 1 97.81 184 LEU A N 1
ATOM 1394 C CA . LEU A 1 184 ? -15.359 17.156 16.094 1 97.81 184 LEU A CA 1
ATOM 1395 C C . LEU A 1 184 ? -16.312 16.203 15.406 1 97.81 184 LEU A C 1
ATOM 1397 O O . LEU A 1 184 ? -16.719 15.188 15.984 1 97.81 184 LEU A O 1
ATOM 1401 N N . SER A 1 185 ? -16.656 16.5 14.156 1 97.06 185 SER A N 1
ATOM 1402 C CA . SER A 1 185 ? -17.531 15.594 13.398 1 97.06 185 SER A CA 1
ATOM 1403 C C . SER A 1 185 ? -16.828 14.273 13.094 1 97.06 185 SER A C 1
ATOM 1405 O O . SER A 1 185 ? -17.484 13.281 12.766 1 97.06 185 SER A O 1
ATOM 1407 N N . LEU A 1 186 ? -15.516 14.195 13.18 1 97.38 186 LEU A N 1
ATOM 1408 C CA . LEU A 1 186 ? -14.758 12.961 12.992 1 97.38 186 LEU A CA 1
ATOM 1409 C C . LEU A 1 186 ? -15.016 11.984 14.125 1 97.38 186 LEU A C 1
ATOM 1411 O O . LEU A 1 186 ? -14.703 10.797 14.016 1 97.38 186 LEU A O 1
ATOM 1415 N N . LEU A 1 187 ? -15.656 12.477 15.227 1 97.62 187 LEU A N 1
ATOM 1416 C CA . LEU A 1 187 ? -15.922 11.656 16.406 1 97.62 187 LEU A CA 1
ATOM 1417 C C . LEU A 1 187 ? -17.391 11.227 16.438 1 97.62 187 LEU A C 1
ATOM 1419 O O . LEU A 1 187 ? -17.875 10.758 17.469 1 97.62 187 LEU A O 1
ATOM 1423 N N . ASP A 1 188 ? -18.062 11.445 15.344 1 96.38 188 ASP A N 1
ATOM 1424 C CA . ASP A 1 188 ? -19.438 10.992 15.266 1 96.38 188 ASP A CA 1
ATOM 1425 C C . ASP A 1 188 ? -19.516 9.484 15.023 1 96.38 188 ASP A C 1
ATOM 1427 O O . ASP A 1 188 ? -18.672 8.922 14.312 1 96.38 188 ASP A O 1
ATOM 1431 N N . GLY A 1 189 ? -20.562 8.844 15.516 1 94 189 GLY A N 1
ATOM 1432 C CA . GLY A 1 189 ? -20.719 7.398 15.461 1 94 189 GLY A CA 1
ATOM 1433 C C . GLY A 1 189 ? -20.891 6.871 14.047 1 94 189 GLY A C 1
ATOM 1434 O O . GLY A 1 189 ? -20.641 5.691 13.781 1 94 189 GLY A O 1
ATOM 1435 N N . HIS A 1 190 ? -21.312 7.723 13.156 1 92.19 190 HIS A N 1
ATOM 1436 C CA . HIS A 1 190 ? -21.594 7.258 11.797 1 92.19 190 HIS A CA 1
ATOM 1437 C C . HIS A 1 190 ? -20.344 7.32 10.93 1 92.19 190 HIS A C 1
ATOM 1439 O O . HIS A 1 190 ? -20.328 6.809 9.812 1 92.19 190 HIS A O 1
ATOM 1445 N N . VAL A 1 191 ? -19.25 7.926 11.461 1 94.81 191 VAL A N 1
ATOM 1446 C CA . VAL A 1 191 ? -18 8.039 10.727 1 94.81 191 VAL A CA 1
ATOM 1447 C C . VAL A 1 191 ? -17.391 6.648 10.523 1 94.81 191 VAL A C 1
ATOM 1449 O O . VAL A 1 191 ? -17.422 5.809 11.43 1 94.81 191 VAL A O 1
ATOM 1452 N N . PRO A 1 192 ? -16.844 6.422 9.297 1 94.62 192 PRO A N 1
ATOM 1453 C CA . PRO A 1 192 ? -16.219 5.125 9.062 1 94.62 192 PRO A CA 1
ATOM 1454 C C . PRO A 1 192 ? -15.172 4.773 10.117 1 94.62 192 PRO A C 1
ATOM 1456 O O . PRO A 1 192 ? -14.391 5.637 10.531 1 94.62 192 PRO A O 1
ATOM 1459 N N . LYS A 1 193 ? -15.258 3.543 10.516 1 95.25 193 LYS A N 1
ATOM 1460 C CA . LYS A 1 193 ? -14.422 3.072 11.617 1 95.25 193 LYS A CA 1
ATOM 1461 C C . LYS A 1 193 ? -12.945 3.367 11.359 1 95.25 193 LYS A C 1
ATOM 1463 O O . LYS A 1 193 ? -12.203 3.693 12.281 1 95.25 193 LYS A O 1
ATOM 1468 N N . GLU A 1 194 ? -12.508 3.254 10.016 1 95.56 194 GLU A N 1
ATOM 1469 C CA . GLU A 1 194 ? -11.117 3.459 9.625 1 95.56 194 GLU A CA 1
ATOM 1470 C C . GLU A 1 194 ? -10.656 4.879 9.945 1 95.56 194 GLU A C 1
ATOM 1472 O O . GLU A 1 194 ? -9.477 5.109 10.219 1 95.56 194 GLU A O 1
ATOM 1477 N N . ILE A 1 195 ? -11.531 5.785 9.914 1 97.5 195 ILE A N 1
ATOM 1478 C CA . ILE A 1 195 ? -11.242 7.188 10.195 1 97.5 195 ILE A CA 1
ATOM 1479 C C . ILE A 1 195 ? -11.438 7.465 11.688 1 97.5 195 ILE A C 1
ATOM 1481 O O . ILE A 1 195 ? -10.578 8.07 12.328 1 97.5 195 ILE A O 1
ATOM 1485 N N . LEU A 1 196 ? -12.508 6.945 12.234 1 97.75 196 LEU A N 1
ATOM 1486 C CA . LEU A 1 196 ? -12.875 7.18 13.625 1 97.75 196 LEU A CA 1
ATOM 1487 C C . LEU A 1 196 ? -11.797 6.656 14.57 1 97.75 196 LEU A C 1
ATOM 1489 O O . LEU A 1 196 ? -11.383 7.359 15.492 1 97.75 196 LEU A O 1
ATOM 1493 N N . LEU A 1 197 ? -11.305 5.512 14.32 1 98.25 197 LEU A N 1
ATOM 1494 C CA . LEU A 1 197 ? -10.297 4.914 15.188 1 98.25 197 LEU A CA 1
ATOM 1495 C C . LEU A 1 197 ? -9 5.723 15.156 1 98.25 197 LEU A C 1
ATOM 1497 O O . LEU A 1 197 ? -8.352 5.902 16.188 1 98.25 197 LEU A O 1
ATOM 1501 N N . ARG A 1 198 ? -8.672 6.219 13.992 1 98.31 198 ARG A N 1
ATOM 1502 C CA . ARG A 1 198 ? -7.465 7.027 13.883 1 98.31 198 ARG A CA 1
ATOM 1503 C C . ARG A 1 198 ? -7.633 8.359 14.617 1 98.31 198 ARG A C 1
ATOM 1505 O O . ARG A 1 198 ? -6.703 8.836 15.273 1 98.31 198 ARG A O 1
ATOM 1512 N N . ALA A 1 199 ? -8.781 8.938 14.453 1 98.31 199 ALA A N 1
ATOM 1513 C CA . ALA A 1 199 ? -9.055 10.18 15.18 1 98.31 199 ALA A CA 1
ATOM 1514 C C . ALA A 1 199 ? -8.969 9.961 16.688 1 98.31 199 ALA A C 1
ATOM 1516 O O . ALA A 1 199 ? -8.383 10.773 17.406 1 98.31 199 ALA A O 1
ATOM 1517 N N . LEU A 1 200 ? -9.492 8.883 17.141 1 98.44 200 LEU A N 1
ATOM 1518 C CA . LEU A 1 200 ? -9.453 8.562 18.562 1 98.44 200 LEU A CA 1
ATOM 1519 C C . LEU A 1 200 ? -8.023 8.297 19.031 1 98.44 200 LEU A C 1
ATOM 1521 O O . LEU A 1 200 ? -7.633 8.711 20.125 1 98.44 200 LEU A O 1
ATOM 1525 N N . THR A 1 201 ? -7.27 7.625 18.234 1 98.62 201 THR A N 1
ATOM 1526 C CA . THR A 1 201 ? -5.871 7.379 18.562 1 98.62 201 THR A CA 1
ATOM 1527 C C . THR A 1 201 ? -5.098 8.695 18.656 1 98.62 201 THR A C 1
ATOM 1529 O O . THR A 1 201 ? -4.234 8.852 19.516 1 98.62 201 THR A O 1
ATOM 1532 N N . LEU A 1 202 ? -5.422 9.594 17.75 1 98.5 202 LEU A N 1
ATOM 1533 C CA . LEU A 1 202 ? -4.816 10.914 17.797 1 98.5 202 LEU A CA 1
ATOM 1534 C C . LEU A 1 202 ? -5.074 11.586 19.141 1 98.5 202 LEU A C 1
ATOM 1536 O O . LEU A 1 202 ? -4.145 12.094 19.781 1 98.5 202 LEU A O 1
ATOM 1540 N N . LEU A 1 203 ? -6.289 11.586 19.594 1 97.38 203 LEU A N 1
ATOM 1541 C CA . LEU A 1 203 ? -6.664 12.18 20.875 1 97.38 203 LEU A CA 1
ATOM 1542 C C . LEU A 1 203 ? -5.949 11.477 22.031 1 97.38 203 LEU A C 1
ATOM 1544 O O . LEU A 1 203 ? -5.453 12.133 22.953 1 97.38 203 LEU A O 1
ATOM 1548 N N . GLN A 1 204 ? -5.895 10.195 21.906 1 97.31 204 GLN A N 1
ATOM 1549 C CA . GLN A 1 204 ? -5.223 9.414 22.953 1 97.31 204 GLN A CA 1
ATOM 1550 C C . GLN A 1 204 ? -3.754 9.805 23.062 1 97.31 204 GLN A C 1
ATOM 1552 O O . GLN A 1 204 ? -3.248 10.016 24.172 1 97.31 204 GLN A O 1
ATOM 1557 N N . ASN A 1 205 ? -3.098 9.883 21.969 1 97.19 205 ASN A N 1
ATOM 1558 C CA . ASN A 1 205 ? -1.686 10.25 21.969 1 97.19 205 ASN A CA 1
ATOM 1559 C C . ASN A 1 205 ? -1.462 11.633 22.578 1 97.19 205 ASN A C 1
ATOM 1561 O O . ASN A 1 205 ? -0.569 11.805 23.422 1 97.19 205 ASN A O 1
ATOM 1565 N N . ILE A 1 206 ? -2.264 12.562 22.188 1 95.5 206 ILE A N 1
ATOM 1566 C CA . ILE A 1 206 ? -2.125 13.938 22.656 1 95.5 206 ILE A CA 1
ATOM 1567 C C . ILE A 1 206 ? -2.357 13.992 24.172 1 95.5 206 ILE A C 1
ATOM 1569 O O . ILE A 1 206 ? -1.592 14.625 24.891 1 95.5 206 ILE A O 1
ATOM 1573 N N . THR A 1 207 ? -3.355 13.305 24.609 1 92.31 207 THR A N 1
ATOM 1574 C CA . THR A 1 207 ? -3.674 13.281 26.031 1 92.31 207 THR A CA 1
ATOM 1575 C C . THR A 1 207 ? -2.562 12.602 26.828 1 92.31 207 THR A C 1
ATOM 1577 O O . THR A 1 207 ? -2.186 13.062 27.906 1 92.31 207 THR A O 1
ATOM 1580 N N . ASN A 1 208 ? -2.035 11.531 26.297 1 93.12 208 ASN A N 1
ATOM 1581 C CA . ASN A 1 208 ? -0.93 10.836 26.953 1 93.12 208 ASN A CA 1
ATOM 1582 C C . ASN A 1 208 ? 0.293 11.742 27.094 1 93.12 208 ASN A C 1
ATOM 1584 O O . ASN A 1 208 ? 0.938 11.758 28.141 1 93.12 208 ASN A O 1
ATOM 1588 N N . CYS A 1 209 ? 0.55 12.492 26.125 1 92 209 CYS A N 1
ATOM 1589 C CA . CYS A 1 209 ? 1.706 13.383 26.141 1 92 209 CYS A CA 1
ATOM 1590 C C . CYS A 1 209 ? 1.481 14.547 27.094 1 92 209 CYS A C 1
ATOM 1592 O O . CYS A 1 209 ? 2.416 15.008 27.75 1 92 209 CYS A O 1
ATOM 1594 N N . LEU A 1 210 ? 0.335 15.047 27.125 1 85.94 210 LEU A N 1
ATOM 1595 C CA . LEU A 1 210 ? -0.003 16.156 28.016 1 85.94 210 LEU A CA 1
ATOM 1596 C C . LEU A 1 210 ? 0.131 15.727 29.469 1 85.94 210 LEU A C 1
ATOM 1598 O O . LEU A 1 210 ? 0.618 16.5 30.297 1 85.94 210 LEU A O 1
ATOM 1602 N N . ASN A 1 211 ? -0.337 14.555 29.781 1 79.75 211 ASN A N 1
ATOM 1603 C CA . ASN A 1 211 ? -0.27 14.055 31.156 1 79.75 211 ASN A CA 1
ATOM 1604 C C . ASN A 1 211 ? 1.17 13.789 31.578 1 79.75 211 ASN A C 1
ATOM 1606 O O . ASN A 1 211 ? 1.517 13.961 32.75 1 79.75 211 ASN A O 1
ATOM 1610 N N . GLU A 1 212 ? 1.902 13.375 30.719 1 69.62 212 GLU A N 1
ATOM 1611 C CA . GLU A 1 212 ? 3.309 13.133 31.031 1 69.62 212 GLU A CA 1
ATOM 1612 C C . GLU A 1 212 ? 4.051 14.445 31.281 1 69.62 212 GLU A C 1
ATOM 1614 O O . GLU A 1 212 ? 4.883 14.531 32.188 1 69.62 212 GLU A O 1
ATOM 1619 N N . GLU A 1 213 ? 3.779 15.352 30.562 1 59.75 213 GLU A N 1
ATOM 1620 C CA . GLU A 1 213 ? 4.465 16.625 30.734 1 59.75 213 GLU A CA 1
ATOM 1621 C C . GLU A 1 213 ? 3.799 17.469 31.828 1 59.75 213 GLU A C 1
ATOM 1623 O O . GLU A 1 213 ? 4.48 18.094 32.625 1 59.75 213 GLU A O 1
ATOM 1628 N N . HIS A 1 214 ? 2.436 17.891 31.594 1 54.75 214 HIS A N 1
ATOM 1629 C CA . HIS A 1 214 ? 1.758 18.922 32.375 1 54.75 214 HIS A CA 1
ATOM 1630 C C . HIS A 1 214 ? 1.227 18.359 33.688 1 54.75 214 HIS A C 1
ATOM 1632 O O . HIS A 1 214 ? 0.409 19 34.344 1 54.75 214 HIS A O 1
ATOM 1638 N N . ARG A 1 215 ? 1.174 17.031 34.062 1 50.84 215 ARG A N 1
ATOM 1639 C CA . ARG A 1 215 ? 0.775 16.969 35.469 1 50.84 215 ARG A CA 1
ATOM 1640 C C . ARG A 1 215 ? 1.352 18.141 36.25 1 50.84 215 ARG A C 1
ATOM 1642 O O . ARG A 1 215 ? 0.997 18.359 37.406 1 50.84 215 ARG A O 1
ATOM 1649 N N . LEU A 1 216 ? 2.574 18.312 36.062 1 45.84 216 LEU A N 1
ATOM 1650 C CA . LEU A 1 216 ? 3.125 19.125 37.156 1 45.84 216 LEU A CA 1
ATOM 1651 C C . LEU A 1 216 ? 2.561 20.547 37.094 1 45.84 216 LEU A C 1
ATOM 1653 O O . LEU A 1 216 ? 2.127 21.078 38.125 1 45.84 216 LEU A O 1
ATOM 1657 N N . ALA A 1 217 ? 3.133 21.547 36.188 1 49.25 217 ALA A N 1
ATOM 1658 C CA . ALA A 1 217 ? 3.096 22.969 36.5 1 49.25 217 ALA A CA 1
ATOM 1659 C C . ALA A 1 217 ? 1.72 23.562 36.188 1 49.25 217 ALA A C 1
ATOM 1661 O O . ALA A 1 217 ? 0.701 23.047 36.656 1 49.25 217 ALA A O 1
ATOM 1662 N N . ALA A 1 218 ? 1.678 24.844 35.344 1 48.06 218 ALA A N 1
ATOM 1663 C CA . ALA A 1 218 ? 0.827 26 35.062 1 48.06 218 ALA A CA 1
ATOM 1664 C C . ALA A 1 218 ? -0.257 25.641 34.062 1 48.06 218 ALA A C 1
ATOM 1666 O O . ALA A 1 218 ? -0.055 24.781 33.188 1 48.06 218 ALA A O 1
ATOM 1667 N N . GLN A 1 219 ? -1.591 25.609 34.25 1 55.31 219 GLN A N 1
ATOM 1668 C CA . GLN A 1 219 ? -2.746 25.594 33.375 1 55.31 219 GLN A CA 1
ATOM 1669 C C . GLN A 1 219 ? -2.404 26.188 32 1 55.31 219 GLN A C 1
ATOM 1671 O O . GLN A 1 219 ? -2.328 27.422 31.859 1 55.31 219 GLN A O 1
ATOM 1676 N N . PRO A 1 220 ? -1.826 25.453 30.984 1 62.16 220 PRO A N 1
ATOM 1677 C CA . PRO A 1 220 ? -1.472 26.078 29.719 1 62.16 220 PRO A CA 1
ATOM 1678 C C . PRO A 1 220 ? -2.627 26.875 29.109 1 62.16 220 PRO A C 1
ATOM 1680 O O . PRO A 1 220 ? -3.793 26.516 29.281 1 62.16 220 PRO A O 1
ATOM 1683 N N . THR A 1 221 ? -2.566 28.156 28.859 1 80.81 221 THR A N 1
ATOM 1684 C CA . THR A 1 221 ? -3.59 28.984 28.219 1 80.81 221 THR A CA 1
ATOM 1685 C C . THR A 1 221 ? -3.494 28.891 26.703 1 80.81 221 THR A C 1
ATOM 1687 O O . THR A 1 221 ? -2.457 29.219 26.109 1 80.81 221 THR A O 1
ATOM 1690 N N . PHE A 1 222 ? -4.312 28.078 26.031 1 90.06 222 PHE A N 1
ATOM 1691 C CA . PHE A 1 222 ? -4.441 28.047 24.578 1 90.06 222 PHE A CA 1
ATOM 1692 C C . PHE A 1 222 ? -5.598 28.922 24.109 1 90.06 222 PHE A C 1
ATOM 1694 O O . PHE A 1 222 ? -6.57 29.109 24.844 1 90.06 222 PHE A O 1
ATOM 1701 N N . PRO A 1 223 ? -5.496 29.531 23.094 1 92.44 223 PRO A N 1
ATOM 1702 C CA . PRO A 1 223 ? -6.543 30.438 22.625 1 92.44 223 PRO A CA 1
ATOM 1703 C C . PRO A 1 223 ? -7.844 29.703 22.297 1 92.44 223 PRO A C 1
ATOM 1705 O O . PRO A 1 223 ? -7.848 28.484 22.109 1 92.44 223 PRO A O 1
ATOM 1708 N N . GLU A 1 224 ? -8.859 30.516 22.203 1 93.06 224 GLU A N 1
ATOM 1709 C CA . GLU A 1 224 ? -10.133 30 21.719 1 93.06 224 GLU A CA 1
ATOM 1710 C C . GLU A 1 224 ? -10.031 29.531 20.281 1 93.06 224 GLU A C 1
ATOM 1712 O O . GLU A 1 224 ? -9.398 30.188 19.453 1 93.06 224 GLU A O 1
ATOM 1717 N N . GLY A 1 225 ? -10.617 28.422 20 1 95.75 225 GLY A N 1
ATOM 1718 C CA . GLY A 1 225 ? -10.594 27.891 18.641 1 95.75 225 GLY A CA 1
ATOM 1719 C C . GLY A 1 225 ? -9.461 26.922 18.391 1 95.75 225 GLY A C 1
ATOM 1720 O O . GLY A 1 225 ? -9.391 26.297 17.344 1 95.75 225 GLY A O 1
ATOM 1721 N N . SER A 1 226 ? -8.602 26.859 19.406 1 97.31 226 SER A N 1
ATOM 1722 C CA . SER A 1 226 ? -7.492 25.922 19.297 1 97.31 226 SER A CA 1
ATOM 1723 C C . SER A 1 226 ? -7.969 24.484 19.469 1 97.31 226 SER A C 1
ATOM 1725 O O . SER A 1 226 ? -9.094 24.25 19.922 1 97.31 226 SER A O 1
ATOM 1727 N N . LEU A 1 227 ? -7.098 23.562 19.047 1 97.38 227 LEU A N 1
ATOM 1728 C CA . LEU A 1 227 ? -7.422 22.156 19.266 1 97.38 227 LEU A CA 1
ATOM 1729 C C . LEU A 1 227 ? -7.664 21.875 20.734 1 97.38 227 LEU A C 1
ATOM 1731 O O . LEU A 1 227 ? -8.578 21.125 21.094 1 97.38 227 LEU A O 1
ATOM 1735 N N . PHE A 1 228 ? -6.832 22.469 21.578 1 95.12 228 PHE A N 1
ATOM 1736 C CA . PHE A 1 228 ? -7.008 22.312 23.016 1 95.12 228 PHE A CA 1
ATOM 1737 C C . PHE A 1 228 ? -8.422 22.703 23.438 1 95.12 228 PHE A C 1
ATOM 1739 O O . PHE A 1 228 ? -9.094 21.938 24.141 1 95.12 228 PHE A O 1
ATOM 1746 N N . SER A 1 229 ? -8.828 23.891 23.031 1 94.62 229 SER A N 1
ATOM 1747 C CA . SER A 1 229 ? -10.148 24.391 23.391 1 94.62 229 SER A CA 1
ATOM 1748 C C . SER A 1 229 ? -11.25 23.453 22.906 1 94.62 229 SER A C 1
ATOM 1750 O O . SER A 1 229 ? -12.25 23.25 23.594 1 94.62 229 SER A O 1
ATOM 1752 N N . LEU A 1 230 ? -11.094 22.875 21.75 1 95.69 230 LEU A N 1
ATOM 1753 C CA . LEU A 1 230 ? -12.086 21.938 21.234 1 95.69 230 LEU A CA 1
ATOM 1754 C C . LEU A 1 230 ? -12.109 20.656 22.047 1 95.69 230 LEU A C 1
ATOM 1756 O O . LEU A 1 230 ? -13.18 20.156 22.391 1 95.69 230 LEU A O 1
ATOM 1760 N N . LEU A 1 231 ? -10.914 20.141 22.391 1 94.56 231 LEU A N 1
ATOM 1761 C CA . LEU A 1 231 ? -10.789 18.859 23.078 1 94.56 231 LEU A CA 1
ATOM 1762 C C . LEU A 1 231 ? -11.328 18.953 24.5 1 94.56 231 LEU A C 1
ATOM 1764 O O . LEU A 1 231 ? -11.898 17.984 25.016 1 94.56 231 LEU A O 1
ATOM 1768 N N . TYR A 1 232 ? -11.227 20.078 25.078 1 92 232 TYR A N 1
ATOM 1769 C CA . TYR A 1 232 ? -11.656 20.25 26.469 1 92 232 TYR A CA 1
ATOM 1770 C C . TYR A 1 232 ? -13 20.969 26.531 1 92 232 TYR A C 1
ATOM 1772 O O . TYR A 1 232 ? -13.43 21.391 27.609 1 92 232 TYR A O 1
ATOM 1780 N N . GLY A 1 233 ? -13.656 21.109 25.406 1 93.19 233 GLY A N 1
ATOM 1781 C CA . GLY A 1 233 ? -14.977 21.719 25.344 1 93.19 233 GLY A CA 1
ATOM 1782 C C . GLY A 1 233 ? -16.094 20.719 25.578 1 93.19 233 GLY A C 1
ATOM 1783 O O . GLY A 1 233 ? -15.883 19.516 25.562 1 93.19 233 GLY A O 1
ATOM 1784 N N . LYS A 1 234 ? -17.297 21.234 25.766 1 95.12 234 LYS A N 1
ATOM 1785 C CA . LYS A 1 234 ? -18.484 20.438 26.094 1 95.12 234 LYS A CA 1
ATOM 1786 C C . LYS A 1 234 ? -18.859 19.516 24.938 1 95.12 234 LYS A C 1
ATOM 1788 O O . LYS A 1 234 ? -19.266 18.375 25.141 1 95.12 234 LYS A O 1
ATOM 1793 N N . GLU A 1 235 ? -18.703 20 23.781 1 96.38 235 GLU A N 1
ATOM 1794 C CA . GLU A 1 235 ? -19.109 19.219 22.609 1 96.38 235 GLU A CA 1
ATOM 1795 C C . GLU A 1 235 ? -18.281 17.953 22.453 1 96.38 235 GLU A C 1
ATOM 1797 O O . GLU A 1 235 ? -18.812 16.891 22.156 1 96.38 235 GLU A O 1
ATOM 1802 N N . CYS A 1 236 ? -17.016 18.109 22.641 1 96.19 236 CYS A N 1
ATOM 1803 C CA . CYS A 1 236 ? -16.156 16.953 22.562 1 96.19 236 CYS A CA 1
ATOM 1804 C C . CYS A 1 236 ? -16.516 15.922 23.625 1 96.19 236 CYS A C 1
ATOM 1806 O O . CYS A 1 236 ? -16.609 14.727 23.344 1 96.19 236 CYS A O 1
ATOM 1808 N N . ALA A 1 237 ? -16.781 16.344 24.797 1 95.56 237 ALA A N 1
ATOM 1809 C CA . ALA A 1 237 ? -17.172 15.461 25.891 1 95.56 237 ALA A CA 1
ATOM 1810 C C . ALA A 1 237 ? -18.438 14.68 25.531 1 95.56 237 ALA A C 1
ATOM 1812 O O . ALA A 1 237 ? -18.531 13.477 25.812 1 95.56 237 ALA A O 1
ATOM 1813 N N . GLN A 1 238 ? -19.328 15.359 24.953 1 96.44 238 GLN A N 1
ATOM 1814 C CA . GLN A 1 238 ? -20.578 14.727 24.562 1 96.44 238 GLN A CA 1
ATOM 1815 C C . GLN A 1 238 ? -20.344 13.664 23.484 1 96.44 238 GLN A C 1
ATOM 1817 O O . GLN A 1 238 ? -20.922 12.578 23.547 1 96.44 238 GLN A O 1
ATOM 1822 N N . LYS A 1 239 ? -19.516 14 22.516 1 96.69 239 LYS A N 1
ATOM 1823 C CA . LYS A 1 239 ? -19.203 13.055 21.453 1 96.69 239 LYS A CA 1
ATOM 1824 C C . LYS A 1 239 ? -18.516 11.805 22 1 96.69 239 LYS A C 1
ATOM 1826 O O . LYS A 1 239 ? -18.859 10.688 21.625 1 96.69 239 LYS A O 1
ATOM 1831 N N . MET A 1 240 ? -17.625 11.984 22.938 1 97 240 MET A N 1
ATOM 1832 C CA . MET A 1 240 ? -16.891 10.867 23.547 1 97 240 MET A CA 1
ATOM 1833 C C . MET A 1 240 ? -17.844 9.977 24.344 1 97 240 MET A C 1
ATOM 1835 O O . MET A 1 240 ? -17.766 8.75 24.266 1 97 240 MET A O 1
ATOM 1839 N N . LYS A 1 241 ? -18.734 10.547 25.047 1 96.5 241 LYS A N 1
ATOM 1840 C CA . LYS A 1 241 ? -19.719 9.797 25.828 1 96.5 241 LYS A CA 1
ATOM 1841 C C . LYS A 1 241 ? -20.594 8.938 24.906 1 96.5 241 LYS A C 1
ATOM 1843 O O . LYS A 1 241 ? -20.906 7.793 25.234 1 96.5 241 LYS A O 1
ATOM 1848 N N . ALA A 1 242 ? -21 9.516 23.828 1 97.19 242 ALA A N 1
ATOM 1849 C CA . ALA A 1 242 ? -21.844 8.797 22.875 1 97.19 242 ALA A CA 1
ATOM 1850 C C . ALA A 1 242 ? -21.109 7.594 22.297 1 97.19 242 ALA A C 1
ATOM 1852 O O . ALA A 1 242 ? -21.719 6.547 22.047 1 97.19 242 ALA A O 1
ATOM 1853 N N . LEU A 1 243 ? -19.781 7.68 22.109 1 97.81 243 LEU A N 1
ATOM 1854 C CA . LEU A 1 243 ? -18.984 6.633 21.469 1 97.81 243 LEU A CA 1
ATOM 1855 C C . LEU A 1 243 ? -18.781 5.449 22.406 1 97.81 243 LEU A C 1
ATOM 1857 O O . LEU A 1 243 ? -18.438 4.355 21.969 1 97.81 243 LEU A O 1
ATOM 1861 N N . VAL A 1 244 ? -18.984 5.625 23.703 1 96.69 244 VAL A N 1
ATOM 1862 C CA . VAL A 1 244 ? -18.891 4.535 24.672 1 96.69 244 VAL A CA 1
ATOM 1863 C C . VAL A 1 244 ? -19.938 3.473 24.359 1 96.69 244 VAL A C 1
ATOM 1865 O O . VAL A 1 244 ? -19.781 2.307 24.734 1 96.69 244 VAL A O 1
ATOM 1868 N N . HIS A 1 245 ? -21.016 3.859 23.625 1 96.12 245 HIS A N 1
ATOM 1869 C CA . HIS A 1 245 ? -22.078 2.941 23.266 1 96.12 245 HIS A CA 1
ATOM 1870 C C . HIS A 1 245 ? -22.094 2.654 21.781 1 96.12 245 HIS A C 1
ATOM 1872 O O . HIS A 1 245 ? -23.141 2.355 21.203 1 96.12 245 HIS A O 1
ATOM 1878 N N . HIS A 1 246 ? -21.047 2.785 21.156 1 96.94 246 HIS A N 1
ATOM 1879 C CA . HIS A 1 246 ? -20.922 2.529 19.734 1 96.94 246 HIS A CA 1
ATOM 1880 C C . HIS A 1 246 ? -21.141 1.053 19.406 1 96.94 246 HIS A C 1
ATOM 1882 O O . HIS A 1 246 ? -20.844 0.187 20.25 1 96.94 246 HIS A O 1
ATOM 1888 N N . HIS A 1 247 ? -21.609 0.732 18.328 1 95.44 247 HIS A N 1
ATOM 1889 C CA . HIS A 1 247 ? -21.922 -0.641 17.953 1 95.44 247 HIS A CA 1
ATOM 1890 C C . HIS A 1 247 ? -20.656 -1.445 17.688 1 95.44 247 HIS A C 1
ATOM 1892 O O . HIS A 1 247 ? -20.641 -2.664 17.875 1 95.44 247 HIS A O 1
ATOM 1898 N N . ASP A 1 248 ? -19.547 -0.764 17.312 1 95.75 248 ASP A N 1
ATOM 1899 C CA . ASP A 1 248 ? -18.297 -1.45 16.984 1 95.75 248 ASP A CA 1
ATOM 1900 C C . ASP A 1 248 ? -17.438 -1.664 18.234 1 95.75 248 ASP A C 1
ATOM 1902 O O . ASP A 1 248 ? -17.156 -0.716 18.969 1 95.75 248 ASP A O 1
ATOM 1906 N N . ALA A 1 249 ? -16.938 -2.867 18.438 1 96.19 249 ALA A N 1
ATOM 1907 C CA . ALA A 1 249 ? -16.219 -3.248 19.656 1 96.19 249 ALA A CA 1
ATOM 1908 C C . ALA A 1 249 ? -14.875 -2.531 19.75 1 96.19 249 ALA A C 1
ATOM 1910 O O . ALA A 1 249 ? -14.453 -2.123 20.828 1 96.19 249 ALA A O 1
ATOM 1911 N N . ASP A 1 250 ? -14.203 -2.357 18.672 1 96.62 250 ASP A N 1
ATOM 1912 C CA . ASP A 1 250 ? -12.906 -1.694 18.672 1 96.62 250 ASP A CA 1
ATOM 1913 C C . ASP A 1 250 ? -13.039 -0.226 19.062 1 96.62 250 ASP A C 1
ATOM 1915 O O . ASP A 1 250 ? -12.195 0.303 19.797 1 96.62 250 ASP A O 1
ATOM 1919 N N . VAL A 1 251 ? -14.055 0.376 18.516 1 97.56 251 VAL A N 1
ATOM 1920 C CA . VAL A 1 251 ? -14.305 1.783 18.828 1 97.56 251 VAL A CA 1
ATOM 1921 C C . VAL A 1 251 ? -14.602 1.949 20.312 1 97.56 251 VAL A C 1
ATOM 1923 O O . VAL A 1 251 ? -14.039 2.83 20.969 1 97.56 251 VAL A O 1
ATOM 1926 N N . LYS A 1 252 ? -15.414 1.065 20.828 1 96.75 252 LYS A N 1
ATOM 1927 C CA . LYS A 1 252 ? -15.75 1.102 22.25 1 96.75 252 LYS A CA 1
ATOM 1928 C C . LYS A 1 252 ? -14.5 0.953 23.109 1 96.75 252 LYS A C 1
ATOM 1930 O O . LYS A 1 252 ? -14.312 1.704 24.062 1 96.75 252 LYS A O 1
ATOM 1935 N N . GLU A 1 253 ? -13.719 0.028 22.688 1 97.44 253 GLU A N 1
ATOM 1936 C CA . GLU A 1 253 ? -12.492 -0.221 23.438 1 97.44 253 GLU A CA 1
ATOM 1937 C C . GLU A 1 253 ? -11.562 0.99 23.391 1 97.44 253 GLU A C 1
ATOM 1939 O O . GLU A 1 253 ? -11.031 1.409 24.422 1 97.44 253 GLU A O 1
ATOM 1944 N N . LYS A 1 254 ? -11.492 1.607 22.281 1 97.38 254 LYS A N 1
ATOM 1945 C CA . LYS A 1 254 ? -10.562 2.715 22.094 1 97.38 254 LYS A CA 1
ATOM 1946 C C . LYS A 1 254 ? -10.984 3.936 22.906 1 97.38 254 LYS A C 1
ATOM 1948 O O . LYS A 1 254 ? -10.156 4.559 23.578 1 97.38 254 LYS A O 1
ATOM 1953 N N . VAL A 1 255 ? -12.203 4.246 22.859 1 97.19 255 VAL A N 1
ATOM 1954 C CA . VAL A 1 255 ? -12.688 5.453 23.516 1 97.19 255 VAL A CA 1
ATOM 1955 C C . VAL A 1 255 ? -12.523 5.309 25.031 1 97.19 255 VAL A C 1
ATOM 1957 O O . VAL A 1 255 ? -12.25 6.289 25.719 1 97.19 255 VAL A O 1
ATOM 1960 N N . THR A 1 256 ? -12.609 4.168 25.531 1 95.19 256 THR A N 1
ATOM 1961 C CA . THR A 1 256 ? -12.523 3.924 26.969 1 95.19 256 THR A CA 1
ATOM 1962 C C . THR A 1 256 ? -11.078 4.047 27.453 1 95.19 256 THR A C 1
ATOM 1964 O O . THR A 1 256 ? -10.836 4.258 28.641 1 95.19 256 THR A O 1
ATOM 1967 N N . MET A 1 257 ? -10.156 3.975 26.562 1 94.31 257 MET A N 1
ATOM 1968 C CA . MET A 1 257 ? -8.742 4.051 26.906 1 94.31 257 MET A CA 1
ATOM 1969 C C . MET A 1 257 ? -8.273 5.5 26.984 1 94.31 257 MET A C 1
ATOM 1971 O O . MET A 1 257 ? -7.168 5.777 27.453 1 94.31 257 MET A O 1
ATOM 1975 N N . ILE A 1 258 ? -9.062 6.379 26.531 1 94 258 ILE A N 1
ATOM 1976 C CA . ILE A 1 258 ? -8.68 7.785 26.5 1 94 258 ILE A CA 1
ATOM 1977 C C . ILE A 1 258 ? -9.07 8.469 27.812 1 94 258 ILE A C 1
ATOM 1979 O O . ILE A 1 258 ? -10.234 8.445 28.203 1 94 258 ILE A O 1
ATOM 1983 N N . PRO A 1 259 ? -8.133 9.008 28.406 1 84.5 259 PRO A N 1
ATOM 1984 C CA . PRO A 1 259 ? -8.477 9.727 29.641 1 84.5 259 PRO A CA 1
ATOM 1985 C C . PRO A 1 259 ? -9.477 10.852 29.391 1 84.5 259 PRO A C 1
ATOM 1987 O O . PRO A 1 259 ? -9.484 11.461 28.328 1 84.5 259 PRO A O 1
ATOM 1990 N N . LYS A 1 260 ? -10.289 11.094 30.453 1 76.81 260 LYS A N 1
ATOM 1991 C CA . LYS A 1 260 ? -11.336 12.109 30.344 1 76.81 260 LYS A CA 1
ATOM 1992 C C . LYS A 1 260 ? -10.734 13.508 30.328 1 76.81 260 LYS A C 1
ATOM 1994 O O . LYS A 1 260 ? -9.789 13.797 31.062 1 76.81 260 LYS A O 1
ATOM 1999 N N . PHE A 1 261 ? -11.164 14.195 29.266 1 66.75 261 PHE A N 1
ATOM 2000 C CA . PHE A 1 261 ? -10.766 15.602 29.188 1 66.75 261 PHE A CA 1
ATOM 2001 C C . PHE A 1 261 ? -11.422 16.406 30.281 1 66.75 261 PHE A C 1
ATOM 2003 O O . PHE A 1 261 ? -12.523 16.078 30.734 1 66.75 261 PHE A O 1
ATOM 2010 N N . GLU B 1 1 ? -24.594 15.773 -9.445 1 42.34 1 GLU B N 1
ATOM 2011 C CA . GLU B 1 1 ? -23.375 15.812 -8.648 1 42.34 1 GLU B CA 1
ATOM 2012 C C . GLU B 1 1 ? -22.281 14.953 -9.273 1 42.34 1 GLU B C 1
ATOM 2014 O O . GLU B 1 1 ? -22.531 13.812 -9.672 1 42.34 1 GLU B O 1
ATOM 2019 N N . ASP B 1 2 ? -21.266 15.539 -9.797 1 51.78 2 ASP B N 1
ATOM 2020 C CA . ASP B 1 2 ? -20.203 14.828 -10.5 1 51.78 2 ASP B CA 1
ATOM 2021 C C . ASP B 1 2 ? -19.469 13.875 -9.555 1 51.78 2 ASP B C 1
ATOM 2023 O O . ASP B 1 2 ? -18.562 14.289 -8.836 1 51.78 2 ASP B O 1
ATOM 2027 N N . LEU B 1 3 ? -19.906 12.664 -9.438 1 57.81 3 LEU B N 1
ATOM 2028 C CA . LEU B 1 3 ? -19.453 11.633 -8.516 1 57.81 3 LEU B CA 1
ATOM 2029 C C . LEU B 1 3 ? -18.078 11.102 -8.922 1 57.81 3 LEU B C 1
ATOM 2031 O O . LEU B 1 3 ? -17.469 10.336 -8.18 1 57.81 3 LEU B O 1
ATOM 2035 N N . THR B 1 4 ? -17.766 11.672 -10.047 1 53.62 4 THR B N 1
ATOM 2036 C CA . THR B 1 4 ? -16.484 11.164 -10.508 1 53.62 4 THR B CA 1
ATOM 2037 C C . THR B 1 4 ? -15.359 12.164 -10.219 1 53.62 4 THR B C 1
ATOM 2039 O O . THR B 1 4 ? -14.188 11.875 -10.469 1 53.62 4 THR B O 1
ATOM 2042 N N . SER B 1 5 ? -16.016 13.406 -9.844 1 50.09 5 SER B N 1
ATOM 2043 C CA . SER B 1 5 ? -15.023 14.422 -9.477 1 50.09 5 SER B CA 1
ATOM 2044 C C . SER B 1 5 ? -14.594 14.273 -8.023 1 50.09 5 SER B C 1
ATOM 2046 O O . SER B 1 5 ? -15.352 13.773 -7.188 1 50.09 5 SER B O 1
ATOM 2048 N N . GLY B 1 6 ? -13.68 13.625 -7.539 1 48 6 GLY B N 1
ATOM 2049 C CA . GLY B 1 6 ? -13.031 13.43 -6.25 1 48 6 GLY B CA 1
ATOM 2050 C C . GLY B 1 6 ? -13.547 14.383 -5.184 1 48 6 GLY B C 1
ATOM 2051 O O . GLY B 1 6 ? -12.969 14.469 -4.094 1 48 6 GLY B O 1
ATOM 2052 N N . SER B 1 7 ? -14.5 15.195 -5.504 1 43.25 7 SER B N 1
ATOM 2053 C CA . SER B 1 7 ? -14.828 16.281 -4.578 1 43.25 7 SER B CA 1
ATOM 2054 C C . SER B 1 7 ? -15.805 15.812 -3.502 1 43.25 7 SER B C 1
ATOM 2056 O O . SER B 1 7 ? -16.359 16.625 -2.764 1 43.25 7 SER B O 1
ATOM 2058 N N . TYR B 1 8 ? -16.125 14.555 -3.436 1 46.56 8 TYR B N 1
ATOM 2059 C CA . TYR B 1 8 ? -17.094 14.273 -2.381 1 46.56 8 TYR B CA 1
ATOM 2060 C C . TYR B 1 8 ? -16.422 14.273 -1.013 1 46.56 8 TYR B C 1
ATOM 2062 O O . TYR B 1 8 ? -15.273 13.859 -0.879 1 46.56 8 TYR B O 1
ATOM 2070 N N . ASP B 1 9 ? -16.844 15.156 -0.164 1 53.06 9 ASP B N 1
ATOM 2071 C CA . ASP B 1 9 ? -16.391 15.508 1.176 1 53.06 9 ASP B CA 1
ATOM 2072 C C . ASP B 1 9 ? -16.062 14.258 1.987 1 53.06 9 ASP B C 1
ATOM 2074 O O . ASP B 1 9 ? -15.148 14.273 2.82 1 53.06 9 ASP B O 1
ATOM 2078 N N . ASP B 1 10 ? -16.969 13.18 1.752 1 67.19 10 ASP B N 1
ATOM 2079 C CA . ASP B 1 10 ? -16.906 12.016 2.635 1 67.19 10 ASP B CA 1
ATOM 2080 C C . ASP B 1 10 ? -16.906 10.719 1.834 1 67.19 10 ASP B C 1
ATOM 2082 O O . ASP B 1 10 ? -16.859 10.742 0.602 1 67.19 10 ASP B O 1
ATOM 2086 N N . THR B 1 11 ? -16.734 9.688 2.41 1 84.88 11 THR B N 1
ATOM 2087 C CA . THR B 1 11 ? -17.047 8.383 1.832 1 84.88 11 THR B CA 1
ATOM 2088 C C . THR B 1 11 ? -18.438 8.398 1.218 1 84.88 11 THR B C 1
ATOM 2090 O O . THR B 1 11 ? -19.359 9.031 1.747 1 84.88 11 THR B O 1
ATOM 2093 N N . LEU B 1 12 ? -18.547 7.781 0.054 1 91.69 12 LEU B N 1
ATOM 2094 C CA . LEU B 1 12 ? -19.828 7.781 -0.653 1 91.69 12 LEU B CA 1
ATOM 2095 C C . LEU B 1 12 ? -20.906 7.082 0.167 1 91.69 12 LEU B C 1
ATOM 2097 O O . LEU B 1 12 ? -20.641 6.051 0.794 1 91.69 12 LEU B O 1
ATOM 2101 N N . ASN B 1 13 ? -22.062 7.68 0.247 1 90.94 13 ASN B N 1
ATOM 2102 C CA . ASN B 1 13 ? -23.203 6.965 0.824 1 90.94 13 ASN B CA 1
ATOM 2103 C C . ASN B 1 13 ? -23.844 6.02 -0.188 1 90.94 13 ASN B C 1
ATOM 2105 O O . ASN B 1 13 ? -23.422 5.965 -1.345 1 90.94 13 ASN B O 1
ATOM 2109 N N . ALA B 1 14 ? -24.828 5.246 0.192 1 94.38 14 ALA B N 1
ATOM 2110 C CA . ALA B 1 14 ? -25.406 4.188 -0.626 1 94.38 14 ALA B CA 1
ATOM 2111 C C . ALA B 1 14 ? -26.016 4.754 -1.908 1 94.38 14 ALA B C 1
ATOM 2113 O O . ALA B 1 14 ? -25.875 4.16 -2.98 1 94.38 14 ALA B O 1
ATOM 2114 N N . GLU B 1 15 ? -26.672 5.902 -1.805 1 95.62 15 GLU B N 1
ATOM 2115 C CA . GLU B 1 15 ? -27.297 6.527 -2.971 1 95.62 15 GLU B CA 1
ATOM 2116 C C . GLU B 1 15 ? -26.25 6.949 -3.994 1 95.62 15 GLU B C 1
ATOM 2118 O O . GLU B 1 15 ? -26.422 6.746 -5.195 1 95.62 15 GLU B O 1
ATOM 2123 N N . GLN B 1 16 ? -25.25 7.512 -3.479 1 95.06 16 GLN B N 1
ATOM 2124 C CA . GLN B 1 16 ? -24.156 7.953 -4.344 1 95.06 16 GLN B CA 1
ATOM 2125 C C . GLN B 1 16 ? -23.469 6.766 -5.012 1 95.06 16 GLN B C 1
ATOM 2127 O O . GLN B 1 16 ? -23.125 6.828 -6.195 1 95.06 16 GLN B O 1
ATOM 2132 N N . VAL B 1 17 ? -23.234 5.691 -4.273 1 97.12 17 VAL B N 1
ATOM 2133 C CA . VAL B 1 17 ? -22.672 4.473 -4.832 1 97.12 17 VAL B CA 1
ATOM 2134 C C . VAL B 1 17 ? -23.578 3.941 -5.945 1 97.12 17 VAL B C 1
ATOM 2136 O O . VAL B 1 17 ? -23.094 3.555 -7.012 1 97.12 17 VAL B O 1
ATOM 2139 N N . GLN B 1 18 ? -24.859 3.973 -5.66 1 97.56 18 GLN B N 1
ATOM 2140 C CA . GLN B 1 18 ? -25.812 3.5 -6.656 1 97.56 18 GLN B CA 1
ATOM 2141 C C . GLN B 1 18 ? -25.703 4.305 -7.949 1 97.56 18 GLN B C 1
ATOM 2143 O O . GLN B 1 18 ? -25.719 3.738 -9.039 1 97.56 18 GLN B O 1
ATOM 2148 N N . LYS B 1 19 ? -25.656 5.586 -7.793 1 96.62 19 LYS B N 1
ATOM 2149 C CA . LYS B 1 19 ? -25.516 6.457 -8.961 1 96.62 19 LYS B CA 1
ATOM 2150 C C . LYS B 1 19 ? -24.234 6.16 -9.727 1 96.62 19 LYS B C 1
ATOM 2152 O O . LYS B 1 19 ? -24.234 6.141 -10.961 1 96.62 19 LYS B O 1
ATOM 2157 N N . LEU B 1 20 ? -23.188 5.992 -9.039 1 97.06 20 LEU B N 1
ATOM 2158 C CA . LEU B 1 20 ? -21.891 5.688 -9.641 1 97.06 20 LEU B CA 1
ATOM 2159 C C . LEU B 1 20 ? -21.953 4.371 -10.406 1 97.06 20 LEU B C 1
ATOM 2161 O O . LEU B 1 20 ? -21.422 4.27 -11.508 1 97.06 20 LEU B O 1
ATOM 2165 N N . LEU B 1 21 ? -22.578 3.352 -9.844 1 98.19 21 LEU B N 1
ATOM 2166 C CA . LEU B 1 21 ? -22.719 2.055 -10.5 1 98.19 21 LEU B CA 1
ATOM 2167 C C . LEU B 1 21 ? -23.562 2.176 -11.766 1 98.19 21 LEU B C 1
ATOM 2169 O O . LEU B 1 21 ? -23.25 1.562 -12.781 1 98.19 21 LEU B O 1
ATOM 2173 N N . TYR B 1 22 ? -24.594 2.967 -11.656 1 97.56 22 TYR B N 1
ATOM 2174 C CA . TYR B 1 22 ? -25.422 3.205 -12.836 1 97.56 22 TYR B CA 1
ATOM 2175 C C . TYR B 1 22 ? -24.609 3.859 -13.945 1 97.56 22 TYR B C 1
ATOM 2177 O O . TYR B 1 22 ? -24.688 3.453 -15.109 1 97.56 22 TYR B O 1
ATOM 2185 N N . LEU B 1 23 ? -23.828 4.844 -13.578 1 97.06 23 LEU B N 1
ATOM 2186 C CA . LEU B 1 23 ? -22.969 5.523 -14.539 1 97.06 23 LEU B CA 1
ATOM 2187 C C . LEU B 1 23 ? -22 4.543 -15.195 1 97.06 23 LEU B C 1
ATOM 2189 O O . LEU B 1 23 ? -21.828 4.551 -16.422 1 97.06 23 LEU B O 1
ATOM 2193 N N . LEU B 1 24 ? -21.391 3.68 -14.422 1 97.25 24 LEU B N 1
ATOM 2194 C CA . LEU B 1 24 ? -20.422 2.699 -14.891 1 97.25 24 LEU B CA 1
ATOM 2195 C C . LEU B 1 24 ? -21.078 1.722 -15.867 1 97.25 24 LEU B C 1
ATOM 2197 O O . LEU B 1 24 ? -20.453 1.315 -16.859 1 97.25 24 LEU B O 1
ATOM 2201 N N . GLU B 1 25 ? -22.266 1.424 -15.688 1 96.06 25 GLU B N 1
ATOM 2202 C CA . GLU B 1 25 ? -22.984 0.467 -16.531 1 96.06 25 GLU B CA 1
ATOM 2203 C C . GLU B 1 25 ? -23.469 1.12 -17.812 1 96.06 25 GLU B C 1
ATOM 2205 O O . GLU B 1 25 ? -23.578 0.457 -18.859 1 96.06 25 GLU B O 1
ATOM 2210 N N . SER B 1 26 ? -23.688 2.404 -17.734 1 95.56 26 SER B N 1
ATOM 2211 C CA . SER B 1 26 ? -24.422 3.025 -18.828 1 95.56 26 SER B CA 1
ATOM 2212 C C . SER B 1 26 ? -23.484 3.781 -19.766 1 95.56 26 SER B C 1
ATOM 2214 O O . SER B 1 26 ? -23.844 4.047 -20.922 1 95.56 26 SER B O 1
ATOM 2216 N N . THR B 1 27 ? -22.391 4.133 -19.328 1 95.69 27 THR B N 1
ATOM 2217 C CA . THR B 1 27 ? -21.531 4.988 -20.141 1 95.69 27 THR B CA 1
ATOM 2218 C C . THR B 1 27 ? -20.594 4.148 -21 1 95.69 27 THR B C 1
ATOM 2220 O O . THR B 1 27 ? -20.234 3.027 -20.641 1 95.69 27 THR B O 1
ATOM 2223 N N . GLU B 1 28 ? -20.188 4.742 -22.125 1 94.56 28 GLU B N 1
ATOM 2224 C CA . GLU B 1 28 ? -19.203 4.117 -23.016 1 94.56 28 GLU B CA 1
ATOM 2225 C C . GLU B 1 28 ? -17.938 4.953 -23.094 1 94.56 28 GLU B C 1
ATOM 2227 O O . GLU B 1 28 ? -16.969 4.566 -23.781 1 94.56 28 GLU B O 1
ATOM 2232 N N . ASP B 1 29 ? -17.891 6.031 -22.469 1 96.25 29 ASP B N 1
ATOM 2233 C CA . ASP B 1 29 ? -16.719 6.906 -22.469 1 96.25 29 ASP B CA 1
ATOM 2234 C C . ASP B 1 29 ? -15.602 6.34 -21.594 1 96.25 29 ASP B C 1
ATOM 2236 O O . ASP B 1 29 ? -15.773 6.195 -20.375 1 96.25 29 ASP B O 1
ATOM 2240 N N . PRO B 1 30 ? -14.461 6.043 -22.141 1 96.5 30 PRO B N 1
ATOM 2241 C CA . PRO B 1 30 ? -13.383 5.398 -21.391 1 96.5 30 PRO B CA 1
ATOM 2242 C C . PRO B 1 30 ? -12.906 6.246 -20.203 1 96.5 30 PRO B C 1
ATOM 2244 O O . PRO B 1 30 ? -12.555 5.707 -19.156 1 96.5 30 PRO B O 1
ATOM 2247 N N . GLY B 1 31 ? -12.922 7.543 -20.438 1 94.44 31 GLY B N 1
ATOM 2248 C CA . GLY B 1 31 ? -12.5 8.422 -19.359 1 94.44 31 GLY B CA 1
ATOM 2249 C C . GLY B 1 31 ? -13.43 8.383 -18.156 1 94.44 31 GLY B C 1
ATOM 2250 O O . GLY B 1 31 ? -12.977 8.359 -17.016 1 94.44 31 GLY B O 1
ATOM 2251 N N . ILE B 1 32 ? -14.68 8.383 -18.391 1 95.06 32 ILE B N 1
ATOM 2252 C CA . ILE B 1 32 ? -15.672 8.328 -17.328 1 95.06 32 ILE B CA 1
ATOM 2253 C C . ILE B 1 32 ? -15.633 6.965 -16.641 1 95.06 32 ILE B C 1
ATOM 2255 O O . ILE B 1 32 ? -15.703 6.875 -15.414 1 95.06 32 ILE B O 1
ATOM 2259 N N . ILE B 1 33 ? -15.477 5.895 -17.406 1 97.56 33 ILE B N 1
ATOM 2260 C CA . ILE B 1 33 ? -15.398 4.543 -16.875 1 97.56 33 ILE B CA 1
ATOM 2261 C C . ILE B 1 33 ? -14.211 4.434 -15.914 1 97.56 33 ILE B C 1
ATOM 2263 O O . ILE B 1 33 ? -14.359 3.963 -14.781 1 97.56 33 ILE B O 1
ATOM 2267 N N . GLU B 1 34 ? -13.102 4.934 -16.359 1 96.38 34 GLU B N 1
ATOM 2268 C CA . GLU B 1 34 ? -11.883 4.855 -15.555 1 96.38 34 GLU B CA 1
ATOM 2269 C C . GLU B 1 34 ? -12.039 5.633 -14.25 1 96.38 34 GLU B C 1
ATOM 2271 O O . GLU B 1 34 ? -11.703 5.129 -13.18 1 96.38 34 GLU B O 1
ATOM 2276 N N . ARG B 1 35 ? -12.578 6.852 -14.32 1 92.75 35 ARG B N 1
ATOM 2277 C CA . ARG B 1 35 ? -12.75 7.684 -13.133 1 92.75 35 ARG B CA 1
ATOM 2278 C C . ARG B 1 35 ? -13.734 7.043 -12.156 1 92.75 35 ARG B C 1
ATOM 2280 O O . ARG B 1 35 ? -13.523 7.07 -10.945 1 92.75 35 ARG B O 1
ATOM 2287 N N . ALA B 1 36 ? -14.781 6.5 -12.695 1 96.25 36 ALA B N 1
ATOM 2288 C CA . ALA B 1 36 ? -15.766 5.828 -11.852 1 96.25 36 ALA B CA 1
ATOM 2289 C C . ALA B 1 36 ? -15.156 4.633 -11.133 1 96.25 36 ALA B C 1
ATOM 2291 O O . ALA B 1 36 ? -15.398 4.422 -9.938 1 96.25 36 ALA B O 1
ATOM 2292 N N . LEU B 1 37 ? -14.32 3.857 -11.812 1 97.81 37 LEU B N 1
ATOM 2293 C CA . LEU B 1 37 ? -13.664 2.689 -11.227 1 97.81 37 LEU B CA 1
ATOM 2294 C C . LEU B 1 37 ? -12.68 3.107 -10.141 1 97.81 37 LEU B C 1
ATOM 2296 O O . LEU B 1 37 ? -12.586 2.457 -9.094 1 97.81 37 LEU B O 1
ATOM 2300 N N . VAL B 1 38 ? -11.969 4.18 -10.406 1 94.44 38 VAL B N 1
ATOM 2301 C CA . VAL B 1 38 ? -11.047 4.695 -9.406 1 94.44 38 VAL B CA 1
ATOM 2302 C C . VAL B 1 38 ? -11.812 5.109 -8.156 1 94.44 38 VAL B C 1
ATOM 2304 O O . VAL B 1 38 ? -11.43 4.75 -7.039 1 94.44 38 VAL B O 1
ATOM 2307 N N . THR B 1 39 ? -12.883 5.852 -8.328 1 93.94 39 THR B N 1
ATOM 2308 C CA . THR B 1 39 ? -13.695 6.305 -7.207 1 93.94 39 THR B CA 1
ATOM 2309 C C . THR B 1 39 ? -14.273 5.117 -6.441 1 93.94 39 THR B C 1
ATOM 2311 O O . THR B 1 39 ? -14.203 5.074 -5.211 1 93.94 39 THR B O 1
ATOM 2314 N N . LEU B 1 40 ? -14.758 4.113 -7.172 1 96.62 40 LEU B N 1
ATOM 2315 C CA . LEU B 1 40 ? -15.289 2.91 -6.543 1 96.62 40 LEU B CA 1
ATOM 2316 C C . LEU B 1 40 ? -14.195 2.158 -5.789 1 96.62 40 LEU B C 1
ATOM 2318 O O . LEU B 1 40 ? -14.406 1.721 -4.656 1 96.62 40 LEU B O 1
ATOM 2322 N N . GLY B 1 41 ? -13.047 2.045 -6.43 1 97.31 41 GLY B N 1
ATOM 2323 C CA . GLY B 1 41 ? -11.93 1.375 -5.793 1 97.31 41 GLY B CA 1
ATOM 2324 C C . GLY B 1 41 ? -11.492 2.037 -4.496 1 97.31 41 GLY B C 1
ATOM 2325 O O . GLY B 1 41 ? -11.242 1.358 -3.5 1 97.31 41 GLY B O 1
ATOM 2326 N N . ASN B 1 42 ? -11.453 3.32 -4.516 1 93.44 42 ASN B N 1
ATOM 2327 C CA . ASN B 1 42 ? -11.078 4.078 -3.324 1 93.44 42 ASN B CA 1
ATOM 2328 C C . ASN B 1 42 ? -12.094 3.895 -2.203 1 93.44 42 ASN B C 1
ATOM 2330 O O . ASN B 1 42 ? -11.727 3.766 -1.036 1 93.44 42 ASN B O 1
ATOM 2334 N N . ASN B 1 43 ? -13.281 3.867 -2.51 1 95.12 43 ASN B N 1
ATOM 2335 C CA . ASN B 1 43 ? -14.336 3.715 -1.514 1 95.12 43 ASN B CA 1
ATOM 2336 C C . ASN B 1 43 ? -14.438 2.271 -1.026 1 95.12 43 ASN B C 1
ATOM 2338 O O . ASN B 1 43 ? -14.859 2.023 0.106 1 95.12 43 ASN B O 1
ATOM 2342 N N . ALA B 1 44 ? -13.977 1.351 -1.874 1 97.31 44 ALA B N 1
ATOM 2343 C CA . ALA B 1 44 ? -13.969 -0.063 -1.507 1 97.31 44 ALA B CA 1
ATOM 2344 C C . ALA B 1 44 ? -12.859 -0.354 -0.492 1 97.31 44 ALA B C 1
ATOM 2346 O O . ALA B 1 44 ? -12.758 -1.475 0.013 1 97.31 44 ALA B O 1
ATOM 2347 N N . ALA B 1 45 ? -12.047 0.578 -0.146 1 93.62 45 ALA B N 1
ATOM 2348 C CA . ALA B 1 45 ? -11.062 0.424 0.916 1 93.62 45 ALA B CA 1
ATOM 2349 C C . ALA B 1 45 ? -11.711 0.506 2.293 1 93.62 45 ALA B C 1
ATOM 2351 O O . ALA B 1 45 ? -11.102 0.135 3.299 1 93.62 45 ALA B O 1
ATOM 2352 N N . PHE B 1 46 ? -12.93 1.018 2.363 1 94.75 46 PHE B N 1
ATOM 2353 C CA . PHE B 1 46 ? -13.695 1.127 3.6 1 94.75 46 PHE B CA 1
ATOM 2354 C C . PHE B 1 46 ? -14.672 -0.035 3.736 1 94.75 46 PHE B C 1
ATOM 2356 O O . PHE B 1 46 ? -15.453 -0.306 2.822 1 94.75 46 PHE B O 1
ATOM 2363 N N . SER B 1 47 ? -14.719 -0.61 4.875 1 94.88 47 SER B N 1
ATOM 2364 C CA . SER B 1 47 ? -15.484 -1.835 5.098 1 94.88 47 SER B CA 1
ATOM 2365 C C . SER B 1 47 ? -16.969 -1.616 4.836 1 94.88 47 SER B C 1
ATOM 2367 O O . SER B 1 47 ? -17.625 -2.455 4.215 1 94.88 47 SER B O 1
ATOM 2369 N N . ALA B 1 48 ? -17.5 -0.486 5.227 1 94.06 48 ALA B N 1
ATOM 2370 C CA . ALA B 1 48 ? -18.922 -0.205 5.027 1 94.06 48 ALA B CA 1
ATOM 2371 C C . ALA B 1 48 ? -19.266 -0.156 3.541 1 94.06 48 ALA B C 1
ATOM 2373 O O . ALA B 1 48 ? -20.312 -0.673 3.121 1 94.06 48 ALA B O 1
ATOM 2374 N N . ASN B 1 49 ? -18.375 0.422 2.809 1 96.56 49 ASN B N 1
ATOM 2375 C CA . ASN B 1 49 ? -18.641 0.542 1.38 1 96.56 49 ASN B CA 1
ATOM 2376 C C . ASN B 1 49 ? -18.438 -0.787 0.658 1 96.56 49 ASN B C 1
ATOM 2378 O O . ASN B 1 49 ? -19.016 -1.017 -0.404 1 96.56 49 ASN B O 1
ATOM 2382 N N . GLN B 1 50 ? -17.531 -1.634 1.174 1 98.25 50 GLN B N 1
ATOM 2383 C CA . GLN B 1 50 ? -17.422 -2.979 0.617 1 98.25 50 GLN B CA 1
ATOM 2384 C C . GLN B 1 50 ? -18.781 -3.691 0.638 1 98.25 50 GLN B C 1
ATOM 2386 O O . GLN B 1 50 ? -19.172 -4.312 -0.351 1 98.25 50 GLN B O 1
ATOM 2391 N N . ILE B 1 51 ? -19.484 -3.555 1.75 1 98 51 ILE B N 1
ATOM 2392 C CA . ILE B 1 51 ? -20.781 -4.18 1.932 1 98 51 ILE B CA 1
ATOM 2393 C C . ILE B 1 51 ? -21.812 -3.525 1.003 1 98 51 ILE B C 1
ATOM 2395 O O . ILE B 1 51 ? -22.531 -4.215 0.284 1 98 51 ILE B O 1
ATOM 2399 N N . VAL B 1 52 ? -21.828 -2.205 0.973 1 98 52 VAL B N 1
ATOM 2400 C CA . VAL B 1 52 ? -22.797 -1.448 0.196 1 98 52 VAL B CA 1
ATOM 2401 C C . VAL B 1 52 ? -22.641 -1.777 -1.287 1 98 52 VAL B C 1
ATOM 2403 O O . VAL B 1 52 ? -23.641 -2.02 -1.981 1 98 52 VAL B O 1
ATOM 2406 N N . ILE B 1 53 ? -21.438 -1.814 -1.8 1 98.62 53 ILE B N 1
ATOM 2407 C CA . ILE B 1 53 ? -21.188 -2.09 -3.209 1 98.62 53 ILE B CA 1
ATOM 2408 C C . ILE B 1 53 ? -21.672 -3.494 -3.559 1 98.62 53 ILE B C 1
ATOM 2410 O O . ILE B 1 53 ? -22.297 -3.699 -4.598 1 98.62 53 ILE B O 1
ATOM 2414 N N . ARG B 1 54 ? -21.375 -4.465 -2.709 1 98.75 54 ARG B N 1
ATOM 2415 C CA . ARG B 1 54 ? -21.844 -5.824 -2.941 1 98.75 54 ARG B CA 1
ATOM 2416 C C . ARG B 1 54 ? -23.375 -5.871 -2.973 1 98.75 54 ARG B C 1
ATOM 2418 O O . ARG B 1 54 ? -23.969 -6.445 -3.891 1 98.75 54 ARG B O 1
ATOM 2425 N N . GLU B 1 55 ? -24 -5.258 -1.972 1 98.56 55 GLU B N 1
ATOM 2426 C CA . GLU B 1 55 ? -25.453 -5.316 -1.814 1 98.56 55 GLU B CA 1
ATOM 2427 C C . GLU B 1 55 ? -26.172 -4.645 -2.986 1 98.56 55 GLU B C 1
ATOM 2429 O O . GLU B 1 55 ? -27.266 -5.04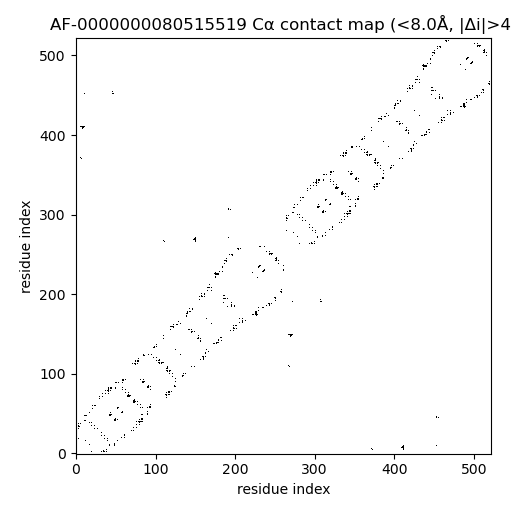7 -3.359 1 98.56 55 GLU B O 1
ATOM 2434 N N . LEU B 1 56 ? -25.547 -3.711 -3.598 1 98.56 56 LEU B N 1
ATOM 2435 C CA . LEU B 1 56 ? -26.125 -2.982 -4.715 1 98.56 56 LEU B CA 1
ATOM 2436 C C . LEU B 1 56 ? -25.797 -3.658 -6.043 1 98.56 56 LEU B C 1
ATOM 2438 O O . LEU B 1 56 ? -26.094 -3.115 -7.109 1 98.56 56 LEU B O 1
ATOM 2442 N N . GLY B 1 57 ? -25.125 -4.809 -5.953 1 98.44 57 GLY B N 1
ATOM 2443 C CA . GLY B 1 57 ? -24.812 -5.559 -7.16 1 98.44 57 GLY B CA 1
ATOM 2444 C C . GLY B 1 57 ? -23.594 -5.016 -7.895 1 98.44 57 GLY B C 1
ATOM 2445 O O . GLY B 1 57 ? -23.484 -5.176 -9.109 1 98.44 57 GLY B O 1
ATOM 2446 N N . GLY B 1 58 ? -22.766 -4.363 -7.172 1 98.88 58 GLY B N 1
ATOM 2447 C CA . GLY B 1 58 ? -21.656 -3.662 -7.801 1 98.88 58 GLY B CA 1
ATOM 2448 C C . GLY B 1 58 ? -20.547 -4.586 -8.258 1 98.88 58 GLY B C 1
ATOM 2449 O O . GLY B 1 58 ? -19.797 -4.262 -9.18 1 98.88 58 GLY B O 1
ATOM 2450 N N . ILE B 1 59 ? -20.297 -5.766 -7.676 1 98.88 59 ILE B N 1
ATOM 2451 C CA . ILE B 1 59 ? -19.172 -6.641 -7.957 1 98.88 59 ILE B CA 1
ATOM 2452 C C . ILE B 1 59 ? -19.266 -7.16 -9.391 1 98.88 59 ILE B C 1
ATOM 2454 O O . ILE B 1 59 ? -18.297 -7.043 -10.164 1 98.88 59 ILE B O 1
ATOM 2458 N N . PRO B 1 60 ? -20.422 -7.617 -9.82 1 98.75 60 PRO B N 1
ATOM 2459 C CA . PRO B 1 60 ? -20.484 -8.039 -11.227 1 98.75 60 PRO B CA 1
ATOM 2460 C C . PRO B 1 60 ? -20.297 -6.875 -12.195 1 98.75 60 PRO B C 1
ATOM 2462 O O . PRO B 1 60 ? -19.766 -7.059 -13.289 1 98.75 60 PRO B O 1
ATOM 2465 N N . ILE B 1 61 ? -20.75 -5.715 -11.836 1 98.62 61 ILE B N 1
ATOM 2466 C CA . ILE B 1 61 ? -20.594 -4.539 -12.688 1 98.62 61 ILE B CA 1
ATOM 2467 C C . ILE B 1 61 ? -19.109 -4.223 -12.859 1 98.62 61 ILE B C 1
ATOM 2469 O O . ILE B 1 61 ? -18.641 -4.047 -13.984 1 98.62 61 ILE B O 1
ATOM 2473 N N . VAL B 1 62 ? -18.344 -4.172 -11.789 1 98.81 62 VAL B N 1
ATOM 2474 C CA . VAL B 1 62 ? -16.906 -3.943 -11.844 1 98.81 62 VAL B CA 1
ATOM 2475 C C . VAL B 1 62 ? -16.219 -5.094 -12.578 1 98.81 62 VAL B C 1
ATOM 2477 O O . VAL B 1 62 ? -15.375 -4.871 -13.445 1 98.81 62 VAL B O 1
ATOM 2480 N N . GLY B 1 63 ? -16.641 -6.355 -12.234 1 98.69 63 GLY B N 1
ATOM 2481 C CA . GLY B 1 63 ? -16.062 -7.551 -12.836 1 98.69 63 GLY B CA 1
ATOM 2482 C C . GLY B 1 63 ? -16.203 -7.582 -14.344 1 98.69 63 GLY B C 1
ATOM 2483 O O . GLY B 1 63 ? -15.336 -8.133 -15.039 1 98.69 63 GLY B O 1
ATOM 2484 N N . SER B 1 64 ? -17.219 -6.957 -14.836 1 97.94 64 SER B N 1
ATOM 2485 C CA . SER B 1 64 ? -17.453 -6.961 -16.281 1 97.94 64 SER B CA 1
ATOM 2486 C C . SER B 1 64 ? -16.406 -6.129 -17.016 1 97.94 64 SER B C 1
ATOM 2488 O O . SER B 1 64 ? -16.234 -6.262 -18.219 1 97.94 64 SER B O 1
ATOM 2490 N N . LYS B 1 65 ? -15.688 -5.289 -16.297 1 98.38 65 LYS B N 1
ATOM 2491 C CA . LYS B 1 65 ? -14.734 -4.379 -16.922 1 98.38 65 LYS B CA 1
ATOM 2492 C C . LYS B 1 65 ? -13.359 -5.027 -17.047 1 98.38 65 LYS B C 1
ATOM 2494 O O . LYS B 1 65 ? -12.469 -4.488 -17.719 1 98.38 65 LYS B O 1
ATOM 2499 N N . ILE B 1 66 ? -13.125 -6.277 -16.5 1 98.12 66 ILE B N 1
ATOM 2500 C CA . ILE B 1 66 ? -11.797 -6.887 -16.547 1 98.12 66 ILE B CA 1
ATOM 2501 C C . ILE B 1 66 ? -11.516 -7.418 -17.953 1 98.12 66 ILE B C 1
ATOM 2503 O O . ILE B 1 66 ? -10.383 -7.758 -18.281 1 98.12 66 ILE B O 1
ATOM 2507 N N . ASN B 1 67 ? -12.594 -7.469 -18.781 1 95.25 67 ASN B N 1
ATOM 2508 C CA . ASN B 1 67 ? -12.422 -7.902 -20.156 1 95.25 67 ASN B CA 1
ATOM 2509 C C . ASN B 1 67 ? -12.352 -6.715 -21.109 1 95.25 67 ASN B C 1
ATOM 2511 O O . ASN B 1 67 ? -12.367 -6.895 -22.328 1 95.25 67 ASN B O 1
ATOM 2515 N N . ASN B 1 68 ? -12.375 -5.551 -20.594 1 96.44 68 ASN B N 1
ATOM 2516 C CA . ASN B 1 68 ? -12.289 -4.367 -21.453 1 96.44 68 ASN B CA 1
ATOM 2517 C C . ASN B 1 68 ? -10.984 -4.34 -22.25 1 96.44 68 ASN B C 1
ATOM 2519 O O . ASN B 1 68 ? -9.922 -4.668 -21.719 1 96.44 68 ASN B O 1
ATOM 2523 N N . PRO B 1 69 ? -11.031 -3.93 -23.5 1 96.12 69 PRO B N 1
ATOM 2524 C CA . PRO B 1 69 ? -9.82 -3.865 -24.312 1 96.12 69 PRO B CA 1
ATOM 2525 C C . PRO B 1 69 ? -8.859 -2.771 -23.844 1 96.12 69 PRO B C 1
ATOM 2527 O O . PRO B 1 69 ? -7.66 -2.828 -24.141 1 96.12 69 PRO B O 1
ATOM 2530 N N . ASN B 1 70 ? -9.414 -1.752 -23.266 1 97.06 70 ASN B N 1
ATOM 2531 C CA . ASN B 1 70 ? -8.578 -0.695 -22.703 1 97.06 70 ASN B CA 1
ATOM 2532 C C . ASN B 1 70 ? -7.852 -1.162 -21.438 1 97.06 70 ASN B C 1
ATOM 2534 O O . ASN B 1 70 ? -8.484 -1.409 -20.406 1 97.06 70 ASN B O 1
ATOM 2538 N N . GLN B 1 71 ? -6.527 -1.218 -21.469 1 96.25 71 GLN B N 1
ATOM 2539 C CA . GLN B 1 71 ? -5.707 -1.784 -20.406 1 96.25 71 GLN B CA 1
ATOM 2540 C C . GLN B 1 71 ? -5.836 -0.972 -19.109 1 96.25 71 GLN B C 1
ATOM 2542 O O . GLN B 1 71 ? -5.793 -1.528 -18.016 1 96.25 71 GLN B O 1
ATOM 2547 N N . SER B 1 72 ? -5.969 0.327 -19.266 1 95.38 72 SER B N 1
ATOM 2548 C CA . SER B 1 72 ? -6.129 1.184 -18.094 1 95.38 72 SER B CA 1
ATOM 2549 C C . SER B 1 72 ? -7.43 0.875 -17.359 1 95.38 72 SER B C 1
ATOM 2551 O O . SER B 1 72 ? -7.453 0.808 -16.125 1 95.38 72 SER B O 1
ATOM 2553 N N . ILE B 1 73 ? -8.461 0.651 -18.094 1 97.94 73 ILE B N 1
ATOM 2554 C CA . ILE B 1 73 ? -9.75 0.292 -17.516 1 97.94 73 ILE B CA 1
ATOM 2555 C C . ILE B 1 73 ? -9.648 -1.066 -16.812 1 97.94 73 ILE B C 1
ATOM 2557 O O . ILE B 1 73 ? -10.109 -1.232 -15.688 1 97.94 73 ILE B O 1
ATOM 2561 N N . LYS B 1 74 ? -9 -1.987 -17.469 1 98.19 74 LYS B N 1
ATOM 2562 C CA . LYS B 1 74 ? -8.797 -3.311 -16.891 1 98.19 74 LYS B CA 1
ATOM 2563 C C . LYS B 1 74 ? -8.055 -3.221 -15.555 1 98.19 74 LYS B C 1
ATOM 2565 O O . LYS B 1 74 ? -8.461 -3.848 -14.57 1 98.19 74 LYS B O 1
ATOM 2570 N N . GLU B 1 75 ? -7.035 -2.443 -15.547 1 98.06 75 GLU B N 1
ATOM 2571 C CA . GLU B 1 75 ? -6.23 -2.268 -14.336 1 98.06 75 GLU B CA 1
ATOM 2572 C C . GLU B 1 75 ? -7.07 -1.697 -13.195 1 98.06 75 GLU B C 1
ATOM 2574 O O . GLU B 1 75 ? -6.996 -2.18 -12.062 1 98.06 75 GLU B O 1
ATOM 2579 N N . LYS B 1 76 ? -7.883 -0.651 -13.492 1 97.69 76 LYS B N 1
ATOM 2580 C CA . LYS B 1 76 ? -8.703 -0.014 -12.461 1 97.69 76 LYS B CA 1
ATOM 2581 C C . LYS B 1 76 ? -9.781 -0.965 -11.953 1 97.69 76 LYS B C 1
ATOM 2583 O O . LYS B 1 76 ? -10.102 -0.966 -10.766 1 97.69 76 LYS B O 1
ATOM 2588 N N . ALA B 1 77 ? -10.273 -1.724 -12.82 1 98.81 77 ALA B N 1
ATOM 2589 C CA . ALA B 1 77 ? -11.266 -2.715 -12.422 1 98.81 77 ALA B CA 1
ATOM 2590 C C . ALA B 1 77 ? -10.656 -3.748 -11.477 1 98.81 77 ALA B C 1
ATOM 2592 O O . ALA B 1 77 ? -11.242 -4.078 -10.438 1 98.81 77 ALA B O 1
ATOM 2593 N N . LEU B 1 78 ? -9.492 -4.238 -11.797 1 98.88 78 LEU B N 1
ATOM 2594 C CA . LEU B 1 78 ? -8.805 -5.219 -10.969 1 98.88 78 LEU B CA 1
ATOM 2595 C C . LEU B 1 78 ? -8.453 -4.629 -9.609 1 98.88 78 LEU B C 1
ATOM 2597 O O . LEU B 1 78 ? -8.586 -5.301 -8.578 1 98.88 78 LEU B O 1
ATOM 2601 N N . ASN B 1 79 ? -8.031 -3.398 -9.617 1 98.38 79 ASN B N 1
ATOM 2602 C CA . ASN B 1 79 ? -7.734 -2.727 -8.352 1 98.38 79 ASN B CA 1
ATOM 2603 C C . ASN B 1 79 ? -8.984 -2.59 -7.48 1 98.38 79 ASN B C 1
ATOM 2605 O O . ASN B 1 79 ? -8.914 -2.779 -6.266 1 98.38 79 ASN B O 1
ATOM 2609 N N . ALA B 1 80 ? -10.086 -2.242 -8.078 1 98.75 80 ALA B N 1
ATOM 2610 C CA . ALA B 1 80 ? -11.336 -2.146 -7.328 1 98.75 80 ALA B CA 1
ATOM 2611 C C . ALA B 1 80 ? -11.742 -3.506 -6.77 1 98.75 80 ALA B C 1
ATOM 2613 O O . ALA B 1 80 ? -12.117 -3.613 -5.602 1 98.75 80 ALA B O 1
ATOM 2614 N N . LEU B 1 81 ? -11.633 -4.559 -7.582 1 98.94 81 LEU B N 1
ATOM 2615 C CA . LEU B 1 81 ? -11.953 -5.906 -7.117 1 98.94 81 LEU B CA 1
ATOM 2616 C C . LEU B 1 81 ? -11.008 -6.332 -5.996 1 98.94 81 LEU B C 1
ATOM 2618 O O . LEU B 1 81 ? -11.422 -7.02 -5.062 1 98.94 81 LEU B O 1
ATOM 2622 N N . ASN B 1 82 ? -9.789 -5.945 -6.156 1 98.81 82 ASN B N 1
ATOM 2623 C CA . ASN B 1 82 ? -8.812 -6.219 -5.105 1 98.81 82 ASN B CA 1
ATOM 2624 C C . ASN B 1 82 ? -9.258 -5.637 -3.766 1 98.81 82 ASN B C 1
ATOM 2626 O O . ASN B 1 82 ? -9.305 -6.344 -2.76 1 98.81 82 ASN B O 1
ATOM 2630 N N . ASN B 1 83 ? -9.664 -4.43 -3.746 1 98.44 83 ASN B N 1
ATOM 2631 C CA . ASN B 1 83 ? -10.125 -3.785 -2.518 1 98.44 83 ASN B CA 1
ATOM 2632 C C . ASN B 1 83 ? -11.414 -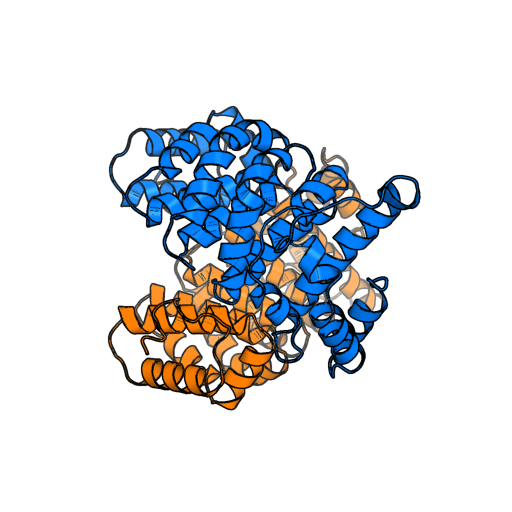4.41 -2.002 1 98.44 83 ASN B C 1
ATOM 2634 O O . ASN B 1 83 ? -11.594 -4.57 -0.793 1 98.44 83 ASN B O 1
ATOM 2638 N N . LEU B 1 84 ? -12.273 -4.824 -2.885 1 98.81 84 LEU B N 1
ATOM 2639 C CA . LEU B 1 84 ? -13.516 -5.484 -2.506 1 98.81 84 LEU B CA 1
ATOM 2640 C C . LEU B 1 84 ? -13.242 -6.871 -1.933 1 98.81 84 LEU B C 1
ATOM 2642 O O . LEU B 1 84 ? -13.984 -7.344 -1.065 1 98.81 84 LEU B O 1
ATOM 2646 N N . SER B 1 85 ? -12.195 -7.5 -2.312 1 98.81 85 SER B N 1
ATOM 2647 C CA . SER B 1 85 ? -11.906 -8.883 -1.963 1 98.81 85 SER B CA 1
ATOM 2648 C C . SER B 1 85 ? -11.391 -9 -0.532 1 98.81 85 SER B C 1
ATOM 2650 O O . SER B 1 85 ? -11.312 -10.094 0.023 1 98.81 85 SER B O 1
ATOM 2652 N N . VAL B 1 86 ? -11.055 -7.906 0.074 1 98.06 86 VAL B N 1
ATOM 2653 C CA . VAL B 1 86 ? -10.609 -7.914 1.465 1 98.06 86 VAL B CA 1
ATOM 2654 C C . VAL B 1 86 ? -11.734 -8.438 2.359 1 98.06 86 VAL B C 1
ATOM 2656 O O . VAL B 1 86 ? -11.477 -9.016 3.416 1 98.06 86 VAL B O 1
ATOM 2659 N N . ASN B 1 87 ? -12.984 -8.188 1.951 1 97.5 87 ASN B N 1
ATOM 2660 C CA . ASN B 1 87 ? -14.156 -8.719 2.643 1 97.5 87 ASN B CA 1
ATOM 2661 C C . ASN B 1 87 ? -14.461 -10.148 2.217 1 97.5 87 ASN B C 1
ATOM 2663 O O . ASN B 1 87 ? -14.711 -10.414 1.039 1 97.5 87 ASN B O 1
ATOM 2667 N N . VAL B 1 88 ? -14.508 -11.047 3.125 1 97.06 88 VAL B N 1
ATOM 2668 C CA . VAL B 1 88 ? -14.617 -12.477 2.85 1 97.06 88 VAL B CA 1
ATOM 2669 C C . VAL B 1 88 ? -15.938 -12.773 2.145 1 97.06 88 VAL B C 1
ATOM 2671 O O . VAL B 1 88 ? -16 -13.641 1.268 1 97.06 88 VAL B O 1
ATOM 2674 N N . GLU B 1 89 ? -16.969 -12.078 2.49 1 97.69 89 GLU B N 1
ATOM 2675 C CA . GLU B 1 89 ? -18.266 -12.273 1.831 1 97.69 89 GLU B CA 1
ATOM 2676 C C . GLU B 1 89 ? -18.203 -11.867 0.363 1 97.69 89 GLU B C 1
ATOM 2678 O O . GLU B 1 89 ? -18.875 -12.461 -0.483 1 97.69 89 GLU B O 1
ATOM 2683 N N . ASN B 1 90 ? -17.422 -10.812 0.118 1 98.69 90 ASN B N 1
ATOM 2684 C CA . ASN B 1 90 ? -17.25 -10.375 -1.266 1 98.69 90 ASN B CA 1
ATOM 2685 C C . ASN B 1 90 ? -16.516 -11.422 -2.094 1 98.69 90 ASN B C 1
ATOM 2687 O O . ASN B 1 90 ? -16.734 -11.539 -3.301 1 98.69 90 ASN B O 1
ATOM 2691 N N . GLN B 1 91 ? -15.617 -12.195 -1.513 1 98.62 91 GLN B N 1
ATOM 2692 C CA . GLN B 1 91 ? -14.844 -13.211 -2.223 1 98.62 91 GLN B CA 1
ATOM 2693 C C . GLN B 1 91 ? -15.758 -14.266 -2.842 1 98.62 91 GLN B C 1
ATOM 2695 O O . GLN B 1 91 ? -15.461 -14.797 -3.912 1 98.62 91 GLN B O 1
ATOM 2700 N N . ILE B 1 92 ? -16.859 -14.508 -2.199 1 98.31 92 ILE B N 1
ATOM 2701 C CA . ILE B 1 92 ? -17.828 -15.484 -2.689 1 98.31 92 ILE B CA 1
ATOM 2702 C C . ILE B 1 92 ? -18.344 -15.047 -4.059 1 98.31 92 ILE B C 1
ATOM 2704 O O . ILE B 1 92 ? -18.594 -15.891 -4.93 1 98.31 92 ILE B O 1
ATOM 2708 N N . LYS B 1 93 ? -18.453 -13.758 -4.25 1 98.38 93 LYS B N 1
ATOM 2709 C CA . LYS B 1 93 ? -18.938 -13.234 -5.523 1 98.38 93 LYS B CA 1
ATOM 2710 C C . LYS B 1 93 ? -17.797 -13.039 -6.512 1 98.38 93 LYS B C 1
ATOM 2712 O O . LYS B 1 93 ? -17.969 -13.188 -7.723 1 98.38 93 LYS B O 1
ATOM 2717 N N . ILE B 1 94 ? -16.625 -12.797 -6.047 1 98.88 94 ILE B N 1
ATOM 2718 C CA . ILE B 1 94 ? -15.484 -12.438 -6.887 1 98.88 94 ILE B CA 1
ATOM 2719 C C . ILE B 1 94 ? -14.852 -13.703 -7.469 1 98.88 94 ILE B C 1
ATOM 2721 O O . ILE B 1 94 ? -14.234 -13.664 -8.531 1 98.88 94 ILE B O 1
ATOM 2725 N N . LYS B 1 95 ? -15.031 -14.859 -6.848 1 98.56 95 LYS B N 1
ATOM 2726 C CA . LYS B 1 95 ? -14.344 -16.094 -7.191 1 98.56 95 LYS B CA 1
ATOM 2727 C C . LYS B 1 95 ? -14.602 -16.484 -8.648 1 98.56 95 LYS B C 1
ATOM 2729 O O . LYS B 1 95 ? -13.766 -17.125 -9.281 1 98.56 95 LYS B O 1
ATOM 2734 N N . VAL B 1 96 ? -15.719 -16.078 -9.172 1 98.56 96 VAL B N 1
ATOM 2735 C CA . VAL B 1 96 ? -16.078 -16.484 -10.531 1 98.56 96 VAL B CA 1
ATOM 2736 C C . VAL B 1 96 ? -15.086 -15.883 -11.523 1 98.56 96 VAL B C 1
ATOM 2738 O O . VAL B 1 96 ? -14.969 -16.344 -12.656 1 98.56 96 VAL B O 1
ATOM 2741 N N . TYR B 1 97 ? -14.375 -14.875 -11.133 1 98.69 97 TYR B N 1
ATOM 2742 C CA . TYR B 1 97 ? -13.461 -14.18 -12.031 1 98.69 97 TYR B CA 1
ATOM 2743 C C . TYR B 1 97 ? -12.039 -14.711 -11.875 1 98.69 97 TYR B C 1
ATOM 2745 O O . TYR B 1 97 ? -11.141 -14.328 -12.625 1 98.69 97 TYR B O 1
ATOM 2753 N N . VAL B 1 98 ? -11.719 -15.609 -10.945 1 98.69 98 VAL B N 1
ATOM 2754 C CA . VAL B 1 98 ? -10.375 -16.016 -10.562 1 98.69 98 VAL B CA 1
ATOM 2755 C C . VAL B 1 98 ? -9.688 -16.703 -11.742 1 98.69 98 VAL B C 1
ATOM 2757 O O . VAL B 1 98 ? -8.539 -16.406 -12.055 1 98.69 98 VAL B O 1
ATOM 2760 N N . SER B 1 99 ? -10.375 -17.578 -12.375 1 98.25 99 SER B N 1
ATOM 2761 C CA . SER B 1 99 ? -9.781 -18.281 -13.5 1 98.25 99 SER B CA 1
ATOM 2762 C C . SER B 1 99 ? -9.352 -17.328 -14.602 1 98.25 99 SER B C 1
ATOM 2764 O O . SER B 1 99 ? -8.234 -17.422 -15.117 1 98.25 99 SER B O 1
ATOM 2766 N N . GLN B 1 100 ? -10.266 -16.422 -14.938 1 98.06 100 GLN B N 1
ATOM 2767 C CA . GLN B 1 100 ? -9.961 -15.445 -15.969 1 98.06 100 GLN B CA 1
ATOM 2768 C C . GLN B 1 100 ? -8.766 -14.586 -15.578 1 98.06 100 GLN B C 1
ATOM 2770 O O . GLN B 1 100 ? -7.898 -14.297 -16.406 1 98.06 100 GLN B O 1
ATOM 2775 N N . VAL B 1 101 ? -8.727 -14.156 -14.352 1 98.81 101 VAL B N 1
ATOM 2776 C CA . VAL B 1 101 ? -7.629 -13.32 -13.875 1 98.81 101 VAL B CA 1
ATOM 2777 C C . VAL B 1 101 ? -6.316 -14.102 -13.938 1 98.81 101 VAL B C 1
ATOM 2779 O O . VAL B 1 101 ? -5.289 -13.555 -14.352 1 98.81 101 VAL B O 1
ATOM 2782 N N . CYS B 1 102 ? -6.348 -15.375 -13.547 1 98.75 102 CYS B N 1
ATOM 2783 C CA . CYS B 1 102 ? -5.156 -16.203 -13.672 1 98.75 102 CYS B CA 1
ATOM 2784 C C . CYS B 1 102 ? -4.668 -16.25 -15.109 1 98.75 102 CYS B C 1
ATOM 2786 O O . CYS B 1 102 ? -3.484 -16.047 -15.383 1 98.75 102 CYS B O 1
ATOM 2788 N N . GLU B 1 103 ? -5.57 -16.469 -16.016 1 98.31 103 GLU B N 1
ATOM 2789 C CA . GLU B 1 103 ? -5.211 -16.547 -17.422 1 98.31 103 GLU B CA 1
ATOM 2790 C C . GLU B 1 103 ? -4.609 -15.234 -17.906 1 98.31 103 GLU B C 1
ATOM 2792 O O . GLU B 1 103 ? -3.598 -15.234 -18.625 1 98.31 103 GLU B O 1
ATOM 2797 N N . ASP B 1 104 ? -5.207 -14.172 -17.531 1 98 104 ASP B N 1
ATOM 2798 C CA . ASP B 1 104 ? -4.738 -12.852 -17.938 1 98 104 ASP B CA 1
ATOM 2799 C C . ASP B 1 104 ? -3.352 -12.562 -17.359 1 98 104 ASP B C 1
ATOM 2801 O O . ASP B 1 104 ? -2.502 -11.984 -18.047 1 98 104 ASP B O 1
ATOM 2805 N N . VAL B 1 105 ? -3.1 -12.898 -16.141 1 98.5 105 VAL B N 1
ATOM 2806 C CA . VAL B 1 105 ? -1.812 -12.703 -15.484 1 98.5 105 VAL B CA 1
ATOM 2807 C C . VAL B 1 105 ? -0.728 -13.477 -16.234 1 98.5 105 VAL B C 1
ATOM 2809 O O . VAL B 1 105 ? 0.381 -12.977 -16.422 1 98.5 105 VAL B O 1
ATOM 2812 N N . ILE B 1 106 ? -1.072 -14.648 -16.688 1 98.25 106 ILE B N 1
ATOM 2813 C CA . ILE B 1 106 ? -0.108 -15.555 -17.297 1 98.25 106 ILE B CA 1
ATOM 2814 C C . ILE B 1 106 ? 0.128 -15.156 -18.75 1 98.25 106 ILE B C 1
ATOM 2816 O O . ILE B 1 106 ? 1.267 -15.156 -19.234 1 98.25 106 ILE B O 1
ATOM 2820 N N . ALA B 1 107 ? -0.912 -14.711 -19.406 1 97.06 107 ALA B N 1
ATOM 2821 C CA . ALA B 1 107 ? -0.844 -14.469 -20.844 1 97.06 107 ALA B CA 1
ATOM 2822 C C . ALA B 1 107 ? -0.518 -13.008 -21.156 1 97.06 107 ALA B C 1
ATOM 2824 O O . ALA B 1 107 ? -0.097 -12.68 -22.266 1 97.06 107 ALA B O 1
ATOM 2825 N N . GLY B 1 108 ? -0.731 -12.156 -20.234 1 96.12 108 GLY B N 1
ATOM 2826 C CA . GLY B 1 108 ? -0.57 -10.734 -20.469 1 96.12 108 GLY B CA 1
ATOM 2827 C C . GLY B 1 108 ? 0.881 -10.289 -20.5 1 96.12 108 GLY B C 1
ATOM 2828 O O . GLY B 1 108 ? 1.784 -11.094 -20.266 1 96.12 108 GLY B O 1
ATOM 2829 N N . PRO B 1 109 ? 1.051 -8.977 -20.844 1 95.62 109 PRO B N 1
ATOM 2830 C CA . PRO B 1 109 ? 2.416 -8.445 -20.875 1 95.62 109 PRO B CA 1
ATOM 2831 C C . PRO B 1 109 ? 3.123 -8.539 -19.531 1 95.62 109 PRO B C 1
ATOM 2833 O O . PRO B 1 109 ? 2.578 -8.102 -18.516 1 95.62 109 PRO B O 1
ATOM 2836 N N . LEU B 1 110 ? 4.34 -9.031 -19.531 1 96.38 110 LEU B N 1
ATOM 2837 C CA . LEU B 1 110 ? 5.125 -9.25 -18.312 1 96.38 110 LEU B CA 1
ATOM 2838 C C . LEU B 1 110 ? 5.43 -7.934 -17.625 1 96.38 110 LEU B C 1
ATOM 2840 O O . LEU B 1 110 ? 5.789 -6.949 -18.266 1 96.38 110 LEU B O 1
ATOM 2844 N N . ASN B 1 111 ? 5.273 -7.859 -16.328 1 94.5 111 ASN B N 1
ATOM 2845 C CA . ASN B 1 111 ? 5.625 -6.742 -15.469 1 94.5 111 ASN B CA 1
ATOM 2846 C C . ASN B 1 111 ? 4.664 -5.57 -15.648 1 94.5 111 ASN B C 1
ATOM 2848 O O . ASN B 1 111 ? 4.918 -4.473 -15.148 1 94.5 111 ASN B O 1
ATOM 2852 N N . SER B 1 112 ? 3.564 -5.762 -16.344 1 94.56 112 SER B N 1
ATOM 2853 C CA . SER B 1 112 ? 2.637 -4.664 -16.609 1 94.56 112 SER B CA 1
ATOM 2854 C C . SER B 1 112 ? 1.817 -4.32 -15.375 1 94.56 112 SER B C 1
ATOM 2856 O O . SER B 1 112 ? 1.71 -5.125 -14.453 1 94.56 112 SER B O 1
ATOM 2858 N N . ALA B 1 113 ? 1.241 -3.129 -15.43 1 93.38 113 ALA B N 1
ATOM 2859 C CA . ALA B 1 113 ? 0.364 -2.691 -14.344 1 93.38 113 ALA B CA 1
ATOM 2860 C C . ALA B 1 113 ? -0.838 -3.621 -14.203 1 93.38 113 ALA B C 1
ATOM 2862 O O . ALA B 1 113 ? -1.283 -3.906 -13.094 1 93.38 113 ALA B O 1
ATOM 2863 N N . VAL B 1 114 ? -1.343 -4.16 -15.289 1 97.69 114 VAL B N 1
ATOM 2864 C CA . VAL B 1 114 ? -2.48 -5.07 -15.281 1 97.69 114 VAL B CA 1
ATOM 2865 C C . VAL B 1 114 ? -2.082 -6.387 -14.617 1 97.69 114 VAL B C 1
ATOM 2867 O O . VAL B 1 114 ? -2.832 -6.93 -13.797 1 97.69 114 VAL B O 1
ATOM 2870 N N . GLN B 1 115 ? -0.891 -6.867 -14.961 1 98.38 115 GLN B N 1
ATOM 2871 C CA . GLN B 1 115 ? -0.415 -8.109 -14.367 1 98.38 115 GLN B CA 1
ATOM 2872 C C . GLN B 1 115 ? -0.276 -7.98 -12.852 1 98.38 115 GLN B C 1
ATOM 2874 O O . GLN B 1 115 ? -0.733 -8.852 -12.102 1 98.38 115 GLN B O 1
ATOM 2879 N N . LEU B 1 116 ? 0.28 -6.887 -12.461 1 97.94 116 LEU B N 1
ATOM 2880 C CA . LEU B 1 116 ? 0.474 -6.66 -11.031 1 97.94 116 LEU B CA 1
ATOM 2881 C C . LEU B 1 116 ? -0.865 -6.52 -10.32 1 97.94 116 LEU B C 1
ATOM 2883 O O . LEU B 1 116 ? -1.052 -7.07 -9.227 1 97.94 116 LEU B O 1
ATOM 2887 N N . ALA B 1 117 ? -1.785 -5.801 -10.922 1 98.56 117 ALA B N 1
ATOM 2888 C CA . ALA B 1 117 ? -3.115 -5.66 -10.336 1 98.56 117 ALA B CA 1
ATOM 2889 C C . ALA B 1 117 ? -3.803 -7.016 -10.195 1 98.56 117 ALA B C 1
ATOM 2891 O O . ALA B 1 117 ? -4.426 -7.301 -9.172 1 98.56 117 ALA B O 1
ATOM 2892 N N . GLY B 1 118 ? -3.699 -7.844 -11.227 1 98.88 118 GLY B N 1
ATOM 2893 C CA . GLY B 1 118 ? -4.246 -9.195 -11.156 1 98.88 118 GLY B CA 1
ATOM 2894 C C . GLY B 1 118 ? -3.629 -10.031 -10.055 1 98.88 118 GLY B C 1
ATOM 2895 O O . GLY B 1 118 ? -4.34 -10.734 -9.336 1 98.88 118 GLY B O 1
ATOM 2896 N N . LEU B 1 119 ? -2.346 -9.922 -9.906 1 98.88 119 LEU B N 1
ATOM 2897 C CA . LEU B 1 119 ? -1.643 -10.672 -8.867 1 98.88 119 LEU B CA 1
ATOM 2898 C C . LEU B 1 119 ? -2.088 -10.227 -7.48 1 98.88 119 LEU B C 1
ATOM 2900 O O . LEU B 1 119 ? -2.27 -11.055 -6.59 1 98.88 119 LEU B O 1
ATOM 2904 N N . ARG B 1 120 ? -2.258 -8.938 -7.312 1 98.81 120 ARG B N 1
ATOM 2905 C CA . ARG B 1 120 ? -2.736 -8.43 -6.031 1 98.81 120 ARG B CA 1
ATOM 2906 C C . ARG B 1 120 ? -4.109 -9 -5.695 1 98.81 120 ARG B C 1
ATOM 2908 O O . ARG B 1 120 ? -4.363 -9.398 -4.559 1 98.81 120 ARG B O 1
ATOM 2915 N N . LEU B 1 121 ? -4.988 -9.016 -6.66 1 98.88 121 LEU B N 1
ATOM 2916 C CA . LEU B 1 121 ? -6.312 -9.586 -6.445 1 98.88 121 LEU B CA 1
ATOM 2917 C C . LEU B 1 121 ? -6.215 -11.062 -6.051 1 98.88 121 LEU B C 1
ATOM 2919 O O . LEU B 1 121 ? -6.84 -11.492 -5.082 1 98.88 121 LEU B O 1
ATOM 2923 N N . LEU B 1 122 ? -5.398 -11.82 -6.762 1 98.94 122 LEU B N 1
ATOM 2924 C CA . LEU B 1 122 ? -5.242 -13.242 -6.477 1 98.94 122 LEU B CA 1
ATOM 2925 C C . LEU B 1 122 ? -4.656 -13.461 -5.086 1 98.94 122 LEU B C 1
ATOM 2927 O O . LEU B 1 122 ? -5.039 -14.406 -4.387 1 98.94 122 LEU B O 1
ATOM 2931 N N . THR B 1 123 ? -3.75 -12.609 -4.672 1 98.88 123 THR B N 1
ATOM 2932 C CA . THR B 1 123 ? -3.191 -12.68 -3.324 1 98.88 123 THR B CA 1
ATOM 2933 C C . THR B 1 123 ? -4.285 -12.523 -2.275 1 98.88 123 THR B C 1
ATOM 2935 O O . THR B 1 123 ? -4.383 -13.336 -1.349 1 98.88 123 THR B O 1
ATOM 2938 N N . ASN B 1 124 ? -5.117 -11.578 -2.482 1 98.5 124 ASN B N 1
ATOM 2939 C CA . ASN B 1 124 ? -6.195 -11.367 -1.522 1 98.5 124 ASN B CA 1
ATOM 2940 C C . ASN B 1 124 ? -7.184 -12.531 -1.522 1 98.5 124 ASN B C 1
ATOM 2942 O O . ASN B 1 124 ? -7.715 -12.898 -0.473 1 98.5 124 ASN B O 1
ATOM 2946 N N . MET B 1 125 ? -7.414 -13.18 -2.672 1 98.69 125 MET B N 1
ATOM 2947 C CA . MET B 1 125 ? -8.359 -14.281 -2.805 1 98.69 125 MET B CA 1
ATOM 2948 C C . MET B 1 125 ? -7.809 -15.547 -2.148 1 98.69 125 MET B C 1
ATOM 2950 O O . MET B 1 125 ? -8.539 -16.516 -1.955 1 98.69 125 MET B O 1
ATOM 2954 N N . THR B 1 126 ? -6.488 -15.492 -1.723 1 98.56 126 THR B N 1
ATOM 2955 C CA . THR B 1 126 ? -5.871 -16.719 -1.219 1 98.56 126 THR B CA 1
ATOM 2956 C C . THR B 1 126 ? -5.438 -16.547 0.234 1 98.56 126 THR B C 1
ATOM 2958 O O . THR B 1 126 ? -4.723 -17.391 0.778 1 98.56 126 THR B O 1
ATOM 2961 N N . VAL B 1 127 ? -5.848 -15.5 0.888 1 97.56 127 VAL B N 1
ATOM 2962 C CA . VAL B 1 127 ? -5.512 -15.281 2.291 1 97.56 127 VAL B CA 1
ATOM 2963 C C . VAL B 1 127 ? -6.152 -16.359 3.152 1 97.56 127 VAL B C 1
ATOM 2965 O O . VAL B 1 127 ? -5.57 -16.797 4.152 1 97.56 127 VAL B O 1
ATOM 2968 N N . THR B 1 128 ? -7.32 -16.766 2.764 1 95.25 128 THR B N 1
ATOM 2969 C CA . THR B 1 128 ? -7.953 -17.906 3.408 1 95.25 128 THR B CA 1
ATOM 2970 C C . THR B 1 128 ? -7.91 -19.141 2.5 1 95.25 128 THR B C 1
ATOM 2972 O O . THR B 1 128 ? -7.637 -19.016 1.304 1 95.25 128 THR B O 1
ATOM 2975 N N . ASN B 1 129 ? -8.273 -20.203 3.033 1 95.62 129 ASN B N 1
ATOM 2976 C CA . ASN B 1 129 ? -8.133 -21.469 2.318 1 95.62 129 ASN B CA 1
ATOM 2977 C C . ASN B 1 129 ? -9.281 -21.703 1.341 1 95.62 129 ASN B C 1
ATOM 2979 O O . ASN B 1 129 ? -9.195 -22.562 0.469 1 95.62 129 ASN B O 1
ATOM 2983 N N . ASP B 1 130 ? -10.289 -20.953 1.349 1 96.31 130 ASP B N 1
ATOM 2984 C CA . ASP B 1 130 ? -11.57 -21.234 0.708 1 96.31 130 ASP B CA 1
ATOM 2985 C C . ASP B 1 130 ? -11.43 -21.266 -0.812 1 96.31 130 ASP B C 1
ATOM 2987 O O . ASP B 1 130 ? -12.141 -22.016 -1.49 1 96.31 130 ASP B O 1
ATOM 2991 N N . HIS B 1 131 ? -10.508 -20.516 -1.335 1 97.44 131 HIS B N 1
ATOM 2992 C CA . HIS B 1 131 ? -10.469 -20.406 -2.787 1 97.44 131 HIS B CA 1
ATOM 2993 C C . HIS B 1 131 ? -9.086 -20.75 -3.334 1 97.44 131 HIS B C 1
ATOM 2995 O O . HIS B 1 131 ? -8.805 -20.516 -4.516 1 97.44 131 HIS B O 1
ATOM 3001 N N . GLN B 1 132 ? -8.219 -21.297 -2.594 1 98.25 132 GLN B N 1
ATOM 3002 C CA . GLN B 1 132 ? -6.836 -21.562 -2.984 1 98.25 132 GLN B CA 1
ATOM 3003 C C . GLN B 1 132 ? -6.766 -22.672 -4.027 1 98.25 132 GLN B C 1
ATOM 3005 O O . GLN B 1 132 ? -5.934 -22.625 -4.938 1 98.25 132 GLN B O 1
ATOM 3010 N N . ASP B 1 133 ? -7.656 -23.609 -3.918 1 97.56 133 ASP B N 1
ATOM 3011 C CA . ASP B 1 133 ? -7.652 -24.75 -4.832 1 97.56 133 ASP B CA 1
ATOM 3012 C C . ASP B 1 133 ? -7.902 -24.297 -6.27 1 97.56 133 ASP B C 1
ATOM 3014 O O . ASP B 1 133 ? -7.535 -25 -7.219 1 97.56 133 ASP B O 1
ATOM 3018 N N . MET B 1 134 ? -8.531 -23.219 -6.422 1 98.06 134 MET B N 1
ATOM 3019 C CA . MET B 1 134 ? -8.844 -22.688 -7.746 1 98.06 134 MET B CA 1
ATOM 3020 C C . MET B 1 134 ? -7.562 -22.344 -8.508 1 98.06 134 MET B C 1
ATOM 3022 O O . MET B 1 134 ? -7.582 -22.219 -9.734 1 98.06 134 MET B O 1
ATOM 3026 N N . LEU B 1 135 ? -6.438 -22.203 -7.848 1 98.56 135 LEU B N 1
ATOM 3027 C CA . LEU B 1 135 ? -5.18 -21.828 -8.477 1 98.56 135 LEU B CA 1
ATOM 3028 C C . LEU B 1 135 ? -4.328 -23.047 -8.781 1 98.56 135 LEU B C 1
ATOM 3030 O O . LEU B 1 135 ? -3.248 -22.938 -9.367 1 98.56 135 LEU B O 1
ATOM 3034 N N . SER B 1 136 ? -4.766 -24.234 -8.445 1 98 136 SER B N 1
ATOM 3035 C CA . SER B 1 136 ? -3.986 -25.469 -8.516 1 98 136 SER B CA 1
ATOM 3036 C C . SER B 1 136 ? -3.414 -25.688 -9.914 1 98 136 SER B C 1
ATOM 3038 O O . SER B 1 136 ? -2.242 -26.047 -10.062 1 98 136 SER B O 1
ATOM 3040 N N . SER B 1 137 ? -4.23 -25.469 -10.875 1 97.88 137 SER B N 1
ATOM 3041 C CA . SER B 1 137 ? -3.811 -25.766 -12.242 1 97.88 137 SER B CA 1
ATOM 3042 C C . SER B 1 137 ? -2.904 -24.672 -12.797 1 97.88 137 SER B C 1
ATOM 3044 O O . SER B 1 137 ? -2.352 -24.828 -13.891 1 97.88 137 SER B O 1
ATOM 3046 N N . TYR B 1 138 ? -2.736 -23.578 -12.008 1 98.69 138 TYR B N 1
ATOM 3047 C CA . TYR B 1 138 ? -1.986 -22.438 -12.523 1 98.69 138 TYR B CA 1
ATOM 3048 C C . TYR B 1 138 ? -0.641 -22.312 -11.82 1 98.69 138 TYR B C 1
ATOM 3050 O O . TYR B 1 138 ? 0.137 -21.406 -12.117 1 98.69 138 TYR B O 1
ATOM 3058 N N . ILE B 1 139 ? -0.291 -23.219 -10.945 1 98.75 139 ILE B N 1
ATOM 3059 C CA . ILE B 1 139 ? 0.87 -23.094 -10.07 1 98.75 139 ILE B CA 1
ATOM 3060 C C . ILE B 1 139 ? 2.148 -23.094 -10.906 1 98.75 139 ILE B C 1
ATOM 3062 O O . ILE B 1 139 ? 3.033 -22.266 -10.719 1 98.75 139 ILE B O 1
ATOM 3066 N N . THR B 1 140 ? 2.209 -24.031 -11.867 1 98.75 140 THR B N 1
ATOM 3067 C CA . THR B 1 140 ? 3.385 -24.109 -12.727 1 98.75 140 THR B CA 1
ATOM 3068 C C . THR B 1 140 ? 3.613 -22.781 -13.445 1 98.75 140 THR B C 1
ATOM 3070 O O . THR B 1 140 ? 4.73 -22.266 -13.469 1 98.75 140 THR B O 1
ATOM 3073 N N . ASP B 1 141 ? 2.553 -22.25 -13.992 1 98.81 141 ASP B N 1
ATOM 3074 C CA . ASP B 1 141 ? 2.648 -21 -14.727 1 98.81 141 ASP B CA 1
ATOM 3075 C C . ASP B 1 141 ? 3.004 -19.828 -13.805 1 98.81 141 ASP B C 1
ATOM 3077 O O . ASP B 1 141 ? 3.725 -18.922 -14.195 1 98.81 141 ASP B O 1
ATOM 3081 N N . LEU B 1 142 ? 2.523 -19.812 -12.602 1 98.81 142 LEU B N 1
ATOM 3082 C CA . LEU B 1 142 ? 2.854 -18.781 -11.633 1 98.81 142 LEU B CA 1
ATOM 3083 C C . LEU B 1 142 ? 4.34 -18.812 -11.289 1 98.81 142 LEU B C 1
ATOM 3085 O O . LEU B 1 142 ? 4.973 -17.766 -11.148 1 98.81 142 LEU B O 1
ATOM 3089 N N . PHE B 1 143 ? 4.91 -20 -11.203 1 98.81 143 PHE B N 1
ATOM 3090 C CA . PHE B 1 143 ? 6.348 -20.109 -10.992 1 98.81 143 PHE B CA 1
ATOM 3091 C C . PHE B 1 143 ? 7.117 -19.562 -12.188 1 98.81 143 PHE B C 1
ATOM 3093 O O . PHE B 1 143 ? 8.195 -18.969 -12.023 1 98.81 143 PHE B O 1
ATOM 3100 N N . HIS B 1 144 ? 6.562 -19.781 -13.367 1 98.56 144 HIS B N 1
ATOM 3101 C CA . HIS B 1 144 ? 7.203 -19.219 -14.555 1 98.56 144 HIS B CA 1
ATOM 3102 C C . HIS B 1 144 ? 7.223 -17.703 -14.508 1 98.56 144 HIS B C 1
ATOM 3104 O O . HIS B 1 144 ? 8.25 -17.078 -14.781 1 98.56 144 HIS B O 1
ATOM 3110 N N . VAL B 1 145 ? 6.09 -17.062 -14.125 1 98.44 145 VAL B N 1
ATOM 3111 C CA . VAL B 1 145 ? 6.02 -15.609 -13.969 1 98.44 145 VAL B CA 1
ATOM 3112 C C . VAL B 1 145 ? 7.008 -15.148 -12.898 1 98.44 145 VAL B C 1
ATOM 3114 O O . VAL B 1 145 ? 7.672 -14.125 -13.047 1 98.44 145 VAL B O 1
ATOM 3117 N N . LEU B 1 146 ? 7.188 -15.875 -11.852 1 98.31 146 LEU B N 1
ATOM 3118 C CA . LEU B 1 146 ? 8.102 -15.57 -10.75 1 98.31 146 LEU B CA 1
ATOM 3119 C C . LEU B 1 146 ? 9.531 -15.461 -11.25 1 98.31 146 LEU B C 1
ATOM 3121 O O . LEU B 1 146 ? 10.234 -14.484 -10.953 1 98.31 146 LEU B O 1
ATOM 3125 N N . VAL B 1 147 ? 9.938 -16.406 -12.023 1 97.19 147 VAL B N 1
ATOM 3126 C CA . VAL B 1 147 ? 11.352 -16.469 -12.375 1 97.19 147 VAL B CA 1
ATOM 3127 C C . VAL B 1 147 ? 11.641 -15.531 -13.539 1 97.19 147 VAL B C 1
ATOM 3129 O O . VAL B 1 147 ? 12.781 -15.102 -13.734 1 97.19 147 VAL B O 1
ATOM 3132 N N . THR B 1 148 ? 10.602 -15.164 -14.305 1 96.38 148 THR B N 1
ATOM 3133 C CA . THR B 1 148 ? 10.828 -14.344 -15.492 1 96.38 148 THR B CA 1
ATOM 3134 C C . THR B 1 148 ? 10.516 -12.883 -15.195 1 96.38 148 THR B C 1
ATOM 3136 O O . THR B 1 148 ? 10.945 -11.992 -15.938 1 96.38 148 THR B O 1
ATOM 3139 N N . GLY B 1 149 ? 9.766 -12.609 -14.18 1 96.06 149 GLY B N 1
ATOM 3140 C CA . GLY B 1 149 ? 9.352 -11.25 -13.867 1 96.06 149 GLY B CA 1
ATOM 3141 C C . GLY B 1 149 ? 10.453 -10.43 -13.211 1 96.06 149 GLY B C 1
ATOM 3142 O O . GLY B 1 149 ? 11.469 -10.977 -12.789 1 96.06 149 GLY B O 1
ATOM 3143 N N . ASN B 1 150 ? 10.266 -9.117 -13.188 1 93.38 150 ASN B N 1
ATOM 3144 C CA . ASN B 1 150 ? 11.203 -8.25 -12.484 1 93.38 150 ASN B CA 1
ATOM 3145 C C . ASN B 1 150 ? 10.953 -8.266 -10.977 1 93.38 150 ASN B C 1
ATOM 3147 O O . ASN B 1 150 ? 10.117 -9.031 -10.492 1 93.38 150 ASN B O 1
ATOM 3151 N N . GLY B 1 151 ? 11.695 -7.469 -10.227 1 93.88 151 GLY B N 1
ATOM 3152 C CA . GLY B 1 151 ? 11.641 -7.508 -8.773 1 93.88 151 GLY B CA 1
ATOM 3153 C C . GLY B 1 151 ? 10.242 -7.312 -8.219 1 93.88 151 GLY B C 1
ATOM 3154 O O . GLY B 1 151 ? 9.82 -8.039 -7.316 1 93.88 151 GLY B O 1
ATOM 3155 N N . SER B 1 152 ? 9.547 -6.316 -8.727 1 94.06 152 SER B N 1
ATOM 3156 C CA . SER B 1 152 ? 8.195 -6.035 -8.258 1 94.06 152 SER B CA 1
ATOM 3157 C C . SER B 1 152 ? 7.262 -7.215 -8.508 1 94.06 152 SER B C 1
ATOM 3159 O O . SER B 1 152 ? 6.488 -7.602 -7.629 1 94.06 152 SER B O 1
ATOM 3161 N N . THR B 1 153 ? 7.348 -7.785 -9.641 1 97.12 153 THR B N 1
ATOM 3162 C CA . THR B 1 153 ? 6.543 -8.945 -9.992 1 97.12 153 THR B CA 1
ATOM 3163 C C . THR B 1 153 ? 6.918 -10.148 -9.125 1 97.12 153 THR B C 1
ATOM 3165 O O . THR B 1 153 ? 6.043 -10.859 -8.633 1 97.12 153 THR B O 1
ATOM 3168 N N . LYS B 1 154 ? 8.195 -10.32 -8.883 1 97.75 154 LYS B N 1
ATOM 3169 C CA . LYS B 1 154 ? 8.641 -11.414 -8.023 1 97.75 154 LYS B CA 1
ATOM 3170 C C . LYS B 1 154 ? 8.031 -11.312 -6.629 1 97.75 154 LYS B C 1
ATOM 3172 O O . LYS B 1 154 ? 7.535 -12.297 -6.086 1 97.75 154 LYS B O 1
ATOM 3177 N N . VAL B 1 155 ? 8.023 -10.117 -6.168 1 97.81 155 VAL B N 1
ATOM 3178 C CA . VAL B 1 155 ? 7.48 -9.898 -4.828 1 97.81 155 VAL B CA 1
ATOM 3179 C C . VAL B 1 155 ? 5.996 -10.25 -4.809 1 97.81 155 VAL B C 1
ATOM 3181 O O . VAL B 1 155 ? 5.535 -10.953 -3.906 1 97.81 155 VAL B O 1
ATOM 3184 N N . GLN B 1 156 ? 5.277 -9.789 -5.82 1 98.12 156 GLN B N 1
ATOM 3185 C CA . GLN B 1 156 ? 3.838 -10.023 -5.848 1 98.12 156 GLN B CA 1
ATOM 3186 C C . GLN B 1 156 ? 3.521 -11.508 -6.0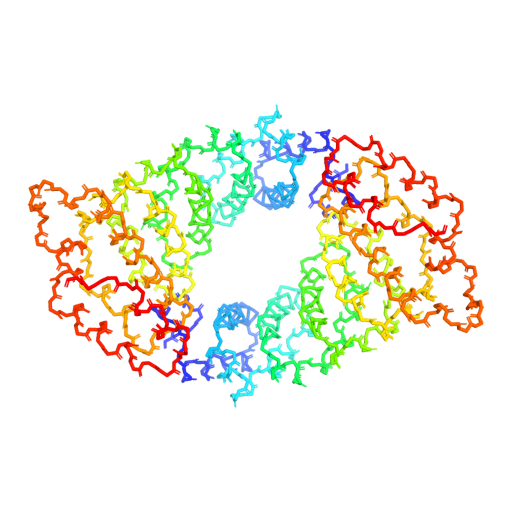04 1 98.12 156 GLN B C 1
ATOM 3188 O O . GLN B 1 156 ? 2.621 -12.023 -5.344 1 98.12 156 GLN B O 1
ATOM 3193 N N . VAL B 1 157 ? 4.238 -12.203 -6.805 1 98.75 157 VAL B N 1
ATOM 3194 C CA . VAL B 1 157 ? 4.004 -13.633 -6.992 1 98.75 157 VAL B CA 1
ATOM 3195 C C . VAL B 1 157 ? 4.348 -14.383 -5.707 1 98.75 157 VAL B C 1
ATOM 3197 O O . VAL B 1 157 ? 3.625 -15.297 -5.305 1 98.75 157 VAL B O 1
ATOM 3200 N N . LEU B 1 158 ? 5.395 -13.992 -5.07 1 98.81 158 LEU B N 1
ATOM 3201 C CA . LEU B 1 158 ? 5.805 -14.664 -3.844 1 98.81 158 LEU B CA 1
ATOM 3202 C C . LEU B 1 158 ? 4.762 -14.484 -2.748 1 98.81 158 LEU B C 1
ATOM 3204 O O . LEU B 1 158 ? 4.48 -15.406 -1.985 1 98.81 158 LEU B O 1
ATOM 3208 N N . LYS B 1 159 ? 4.219 -13.297 -2.695 1 98.69 159 LYS B N 1
ATOM 3209 C CA . LYS B 1 159 ? 3.139 -13.086 -1.733 1 98.69 159 LYS B CA 1
ATOM 3210 C C . LYS B 1 159 ? 2.008 -14.086 -1.954 1 98.69 159 LYS B C 1
ATOM 3212 O O . LYS B 1 159 ? 1.484 -14.664 -0.997 1 98.69 159 LYS B O 1
ATOM 3217 N N . LEU B 1 160 ? 1.672 -14.281 -3.148 1 98.88 160 LEU B N 1
ATOM 3218 C CA . LEU B 1 160 ? 0.617 -15.219 -3.523 1 98.88 160 LEU B CA 1
ATOM 3219 C C . LEU B 1 160 ? 1.01 -16.641 -3.172 1 98.88 160 LEU B C 1
ATOM 3221 O O . LEU B 1 160 ? 0.247 -17.359 -2.518 1 98.88 160 LEU B O 1
ATOM 3225 N N . LEU B 1 161 ? 2.178 -17.047 -3.521 1 98.88 161 LEU B N 1
ATOM 3226 C CA . LEU B 1 161 ? 2.648 -18.406 -3.289 1 98.88 161 LEU B CA 1
ATOM 3227 C C . LEU B 1 161 ? 2.809 -18.672 -1.798 1 98.88 161 LEU B C 1
ATOM 3229 O O . LEU B 1 161 ? 2.598 -19.797 -1.343 1 98.88 161 LEU B O 1
ATOM 3233 N N . LEU B 1 162 ? 3.154 -17.688 -1.033 1 98.88 162 LEU B N 1
ATOM 3234 C CA . LEU B 1 162 ? 3.277 -17.828 0.413 1 98.88 162 LEU B CA 1
ATOM 3235 C C . LEU B 1 162 ? 1.937 -18.188 1.041 1 98.88 162 LEU B C 1
ATOM 3237 O O . LEU B 1 162 ? 1.865 -19.078 1.899 1 98.88 162 LEU B O 1
ATOM 3241 N N . ASN B 1 163 ? 0.901 -17.547 0.563 1 98.75 163 ASN B N 1
ATOM 3242 C CA . ASN B 1 163 ? -0.429 -17.891 1.049 1 98.75 163 ASN B CA 1
ATOM 3243 C C . ASN B 1 163 ? -0.754 -19.359 0.781 1 98.75 163 ASN B C 1
ATOM 3245 O O . ASN B 1 163 ? -1.271 -20.062 1.656 1 98.75 163 ASN B O 1
ATOM 3249 N N . LEU B 1 164 ? -0.423 -19.812 -0.384 1 98.69 164 LEU B N 1
ATOM 3250 C CA . LEU B 1 164 ? -0.69 -21.203 -0.746 1 98.69 164 LEU B CA 1
ATOM 3251 C C . LEU B 1 164 ? 0.167 -22.156 0.081 1 98.69 164 LEU B C 1
ATOM 3253 O O . LEU B 1 164 ? -0.301 -23.219 0.494 1 98.69 164 LEU B O 1
ATOM 3257 N N . SER B 1 165 ? 1.32 -21.781 0.354 1 98.38 165 SER B N 1
ATOM 3258 C CA . SER B 1 165 ? 2.301 -22.656 0.99 1 98.38 165 SER B CA 1
ATOM 3259 C C . SER B 1 165 ? 1.973 -22.875 2.463 1 98.38 165 SER B C 1
ATOM 3261 O O . SER B 1 165 ? 2.475 -23.812 3.084 1 98.38 165 SER B O 1
ATOM 3263 N N . GLU B 1 166 ? 1.173 -22.047 3.033 1 97.62 166 GLU B N 1
ATOM 3264 C CA . GLU B 1 166 ? 0.77 -22.172 4.43 1 97.62 166 GLU B CA 1
ATOM 3265 C C . GLU B 1 166 ? -0.329 -23.219 4.59 1 97.62 166 GLU B C 1
ATOM 3267 O O . GLU B 1 166 ? -0.623 -23.656 5.707 1 97.62 166 GLU B O 1
ATOM 3272 N N . ASN B 1 167 ? -0.909 -23.641 3.508 1 96.56 167 ASN B N 1
ATOM 3273 C CA . ASN B 1 167 ? -2.014 -24.594 3.496 1 96.56 167 ASN B CA 1
ATOM 3274 C C . ASN B 1 167 ? -1.531 -26 3.164 1 96.56 167 ASN B C 1
ATOM 3276 O O . ASN B 1 167 ? -1.188 -26.297 2.016 1 96.56 167 ASN B O 1
ATOM 3280 N N . PRO B 1 168 ? -1.625 -26.922 4.145 1 95.12 168 PRO B N 1
ATOM 3281 C CA . PRO B 1 168 ? -1.175 -28.297 3.871 1 95.12 168 PRO B CA 1
ATOM 3282 C C . PRO B 1 168 ? -1.885 -28.922 2.672 1 95.12 168 PRO B C 1
ATOM 3284 O O . PRO B 1 168 ? -1.287 -29.719 1.945 1 95.12 168 PRO B O 1
ATOM 3287 N N . ALA B 1 169 ? -3.014 -28.5 2.387 1 95.06 169 ALA B N 1
ATOM 3288 C CA . ALA B 1 169 ? -3.797 -29.078 1.293 1 95.06 169 ALA B CA 1
ATOM 3289 C C . ALA B 1 169 ? -3.205 -28.688 -0.061 1 95.06 169 ALA B C 1
ATOM 3291 O O . ALA B 1 169 ? -3.486 -29.344 -1.071 1 95.06 169 ALA B O 1
ATOM 3292 N N . MET B 1 170 ? -2.387 -27.656 -0.049 1 96.75 170 MET B N 1
ATOM 3293 C CA . MET B 1 170 ? -1.816 -27.172 -1.304 1 96.75 170 MET B CA 1
ATOM 3294 C C . MET B 1 170 ? -0.4 -27.703 -1.497 1 96.75 170 MET B C 1
ATOM 3296 O O . MET B 1 170 ? 0.189 -27.547 -2.566 1 96.75 170 MET B O 1
ATOM 3300 N N . THR B 1 171 ? 0.112 -28.406 -0.529 1 95.69 171 THR B N 1
ATOM 3301 C CA . THR B 1 171 ? 1.523 -28.781 -0.485 1 95.69 171 THR B CA 1
ATOM 3302 C C . THR B 1 171 ? 1.883 -29.688 -1.649 1 95.69 171 THR B C 1
ATOM 3304 O O . THR B 1 171 ? 2.859 -29.453 -2.361 1 95.69 171 THR B O 1
ATOM 3307 N N . ASP B 1 172 ? 1.084 -30.688 -1.891 1 94.12 172 ASP B N 1
ATOM 3308 C CA . ASP B 1 172 ? 1.378 -31.641 -2.955 1 94.12 172 ASP B CA 1
ATOM 3309 C C . ASP B 1 172 ? 1.354 -30.953 -4.324 1 94.12 172 ASP B C 1
ATOM 3311 O O . ASP B 1 172 ? 2.182 -31.25 -5.188 1 94.12 172 ASP B O 1
ATOM 3315 N N . ARG B 1 173 ? 0.429 -30.109 -4.496 1 95.88 173 ARG B N 1
ATOM 3316 C CA . ARG B 1 173 ? 0.313 -29.391 -5.762 1 95.88 173 ARG B CA 1
ATOM 3317 C C . ARG B 1 173 ? 1.522 -28.5 -5.996 1 95.88 173 ARG B C 1
ATOM 3319 O O . ARG B 1 173 ? 2.033 -28.406 -7.117 1 95.88 173 ARG B O 1
ATOM 3326 N N . LEU B 1 174 ? 1.942 -27.859 -4.965 1 97.81 174 LEU B N 1
ATOM 3327 C CA . LEU B 1 174 ? 3.131 -27.031 -5.066 1 97.81 174 LEU B CA 1
ATOM 3328 C C . LEU B 1 174 ? 4.363 -27.859 -5.398 1 97.81 174 LEU B C 1
ATOM 3330 O O . LEU B 1 174 ? 5.113 -27.531 -6.316 1 97.81 174 LEU B O 1
ATOM 3334 N N . LEU B 1 175 ? 4.473 -28.953 -4.707 1 96.12 175 LEU B N 1
ATOM 3335 C CA . LEU B 1 175 ? 5.652 -29.797 -4.848 1 96.12 175 LEU B CA 1
ATOM 3336 C C . LEU B 1 175 ? 5.668 -30.484 -6.211 1 96.12 175 LEU B C 1
ATOM 3338 O O . LEU B 1 175 ? 6.738 -30.766 -6.758 1 96.12 175 LEU B O 1
ATOM 3342 N N . ASP B 1 176 ? 4.551 -30.641 -6.742 1 96.44 176 ASP B N 1
ATOM 3343 C CA . ASP B 1 176 ? 4.41 -31.359 -8.008 1 96.44 176 ASP B CA 1
ATOM 3344 C C . ASP B 1 176 ? 4.629 -30.422 -9.195 1 96.44 176 ASP B C 1
ATOM 3346 O O . ASP B 1 176 ? 4.824 -30.875 -10.32 1 96.44 176 ASP B O 1
ATOM 3350 N N . ALA B 1 177 ? 4.512 -29.203 -9.016 1 97.94 177 ALA B N 1
ATOM 3351 C CA . ALA B 1 177 ? 4.59 -28.219 -10.094 1 97.94 177 ALA B CA 1
ATOM 3352 C C . ALA B 1 177 ? 5.949 -28.281 -10.789 1 97.94 177 ALA B C 1
ATOM 3354 O O . ALA B 1 177 ? 6.98 -28.422 -10.133 1 97.94 177 ALA B O 1
ATOM 3355 N N . GLN B 1 178 ? 5.883 -28.234 -12.102 1 98.25 178 GLN B N 1
ATOM 3356 C CA . GLN B 1 178 ? 7.113 -28.078 -12.867 1 98.25 178 GLN B CA 1
ATOM 3357 C C . GLN B 1 178 ? 7.684 -26.672 -12.734 1 98.25 178 GLN B C 1
ATOM 3359 O O . GLN B 1 178 ? 6.984 -25.688 -12.984 1 98.25 178 GLN B O 1
ATOM 3364 N N . VAL B 1 179 ? 8.953 -26.609 -12.352 1 98.31 179 VAL B N 1
ATOM 3365 C CA . VAL B 1 179 ? 9.578 -25.328 -12.094 1 98.31 179 VAL B CA 1
ATOM 3366 C C . VAL B 1 179 ? 10.953 -25.266 -12.758 1 98.31 179 VAL B C 1
ATOM 3368 O O . VAL B 1 179 ? 11.758 -26.188 -12.617 1 98.31 179 VAL B O 1
ATOM 3371 N N . ASP B 1 180 ? 11.211 -24.188 -13.477 1 97.75 180 ASP B N 1
ATOM 3372 C CA . ASP B 1 180 ? 12.531 -24 -14.062 1 97.75 180 ASP B CA 1
ATOM 3373 C C . ASP B 1 180 ? 13.617 -23.969 -12.984 1 97.75 180 ASP B C 1
ATOM 3375 O O . ASP B 1 180 ? 13.422 -23.391 -11.922 1 97.75 180 ASP B O 1
ATOM 3379 N N . SER B 1 181 ? 14.781 -24.594 -13.305 1 96.94 181 SER B N 1
ATOM 3380 C CA . SER B 1 181 ? 15.875 -24.656 -12.352 1 96.94 181 SER B CA 1
ATOM 3381 C C . SER B 1 181 ? 16.344 -23.266 -11.953 1 96.94 181 SER B C 1
ATOM 3383 O O . SER B 1 181 ? 16.953 -23.078 -10.898 1 96.94 181 SER B O 1
ATOM 3385 N N . SER B 1 182 ? 16.016 -22.281 -12.82 1 96.62 182 SER B N 1
ATOM 3386 C CA . SER B 1 182 ? 16.391 -20.891 -12.523 1 96.62 182 SER B CA 1
ATOM 3387 C C . SER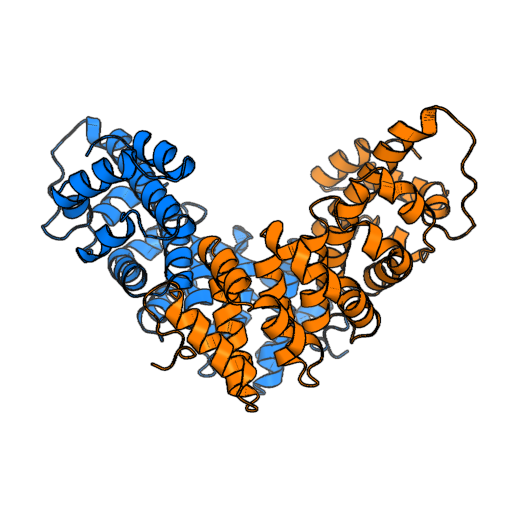 B 1 182 ? 15.68 -20.391 -11.258 1 96.62 182 SER B C 1
ATOM 3389 O O . SER B 1 182 ? 16.062 -19.359 -10.703 1 96.62 182 SER B O 1
ATOM 3391 N N . PHE B 1 183 ? 14.727 -21.125 -10.836 1 98.12 183 PHE B N 1
ATOM 3392 C CA . PHE B 1 183 ? 14.078 -20.828 -9.57 1 98.12 183 PHE B CA 1
ATOM 3393 C C . PHE B 1 183 ? 15.102 -20.75 -8.438 1 98.12 183 PHE B C 1
ATOM 3395 O O . PHE B 1 183 ? 15 -19.891 -7.562 1 98.12 183 PHE B O 1
ATOM 3402 N N . LEU B 1 184 ? 16.078 -21.562 -8.438 1 97.81 184 LEU B N 1
ATOM 3403 C CA . LEU B 1 184 ? 17.078 -21.672 -7.371 1 97.81 184 LEU B CA 1
ATOM 3404 C C . LEU B 1 184 ? 17.938 -20.406 -7.305 1 97.81 184 LEU B C 1
ATOM 3406 O O . LEU B 1 184 ? 18.594 -20.156 -6.297 1 97.81 184 LEU B O 1
ATOM 3410 N N . SER B 1 185 ? 17.922 -19.609 -8.359 1 97 185 SER B N 1
ATOM 3411 C CA . SER B 1 185 ? 18.672 -18.359 -8.352 1 97 185 SER B CA 1
ATOM 3412 C C . SER B 1 185 ? 18.078 -17.359 -7.363 1 97 185 SER B C 1
ATOM 3414 O O . SER B 1 185 ? 18.734 -16.406 -6.969 1 97 185 SER B O 1
ATOM 3416 N N . LEU B 1 186 ? 16.844 -17.547 -6.922 1 97.38 186 LEU B N 1
ATOM 3417 C CA . LEU B 1 186 ? 16.219 -16.703 -5.914 1 97.38 186 LEU B CA 1
ATOM 3418 C C . LEU B 1 186 ? 16.859 -16.906 -4.551 1 97.38 186 LEU B C 1
ATOM 3420 O O . LEU B 1 186 ? 16.672 -16.094 -3.641 1 97.38 186 LEU B O 1
ATOM 3424 N N . LEU B 1 187 ? 17.688 -17.969 -4.422 1 97.62 187 LEU B N 1
ATOM 3425 C CA . LEU B 1 187 ? 18.344 -18.297 -3.156 1 97.62 187 LEU B CA 1
ATOM 3426 C C . LEU B 1 187 ? 19.812 -17.875 -3.174 1 97.62 187 LEU B C 1
ATOM 3428 O O . LEU B 1 187 ? 20.594 -18.297 -2.314 1 97.62 187 LEU B O 1
ATOM 3432 N N . ASP B 1 188 ? 20.156 -17.094 -4.164 1 96.44 188 ASP B N 1
ATOM 3433 C CA . ASP B 1 188 ? 21.516 -16.578 -4.215 1 96.44 188 ASP B CA 1
ATOM 3434 C C . ASP B 1 188 ? 21.703 -15.43 -3.24 1 96.44 188 ASP B C 1
ATOM 3436 O O . ASP B 1 188 ? 20.781 -14.625 -3.033 1 96.44 188 ASP B O 1
ATOM 3440 N N . GLY B 1 189 ? 22.906 -15.266 -2.719 1 94.12 189 GLY B N 1
ATOM 3441 C CA . GLY B 1 189 ? 23.219 -14.273 -1.701 1 94.12 189 GLY B CA 1
ATOM 3442 C C . GLY B 1 189 ? 23.094 -12.844 -2.195 1 94.12 189 GLY B C 1
ATOM 3443 O O . GLY B 1 189 ? 22.922 -11.922 -1.396 1 94.12 189 GLY B O 1
ATOM 3444 N N . HIS B 1 190 ? 23.172 -12.672 -3.477 1 92.25 190 HIS B N 1
ATOM 3445 C CA . HIS B 1 190 ? 23.156 -11.312 -4.008 1 92.25 190 HIS B CA 1
ATOM 3446 C C . HIS B 1 190 ? 21.719 -10.844 -4.262 1 92.25 190 HIS B C 1
ATOM 3448 O O . HIS B 1 190 ? 21.484 -9.672 -4.551 1 92.25 190 HIS B O 1
ATOM 3454 N N . VAL B 1 191 ? 20.734 -11.766 -4.129 1 94.88 191 VAL B N 1
ATOM 3455 C CA . VAL B 1 191 ? 19.328 -11.43 -4.336 1 94.88 191 VAL B CA 1
ATOM 3456 C C . VAL B 1 191 ? 18.875 -10.453 -3.256 1 94.88 191 VAL B C 1
ATOM 3458 O O . VAL B 1 191 ? 19.234 -10.602 -2.086 1 94.88 191 VAL B O 1
ATOM 3461 N N . PRO B 1 192 ? 18.062 -9.445 -3.699 1 94.69 192 PRO B N 1
ATOM 3462 C CA . PRO B 1 192 ? 17.547 -8.508 -2.701 1 94.69 192 PRO B CA 1
ATOM 3463 C C . PRO B 1 192 ? 16.859 -9.211 -1.539 1 94.69 192 PRO B C 1
ATOM 3465 O O . PRO B 1 192 ? 16.109 -10.172 -1.75 1 94.69 192 PRO B O 1
ATOM 3468 N N . LYS B 1 193 ? 17.188 -8.711 -0.377 1 95.31 193 LYS B N 1
ATOM 3469 C CA . LYS B 1 193 ? 16.719 -9.352 0.852 1 95.31 193 LYS B CA 1
ATOM 3470 C C . LYS B 1 193 ? 15.195 -9.516 0.84 1 95.31 193 LYS B C 1
ATOM 3472 O O . LYS B 1 193 ? 14.672 -10.516 1.335 1 95.31 193 LYS B O 1
ATOM 3477 N N . GLU B 1 194 ? 14.445 -8.469 0.225 1 95.62 194 GLU B N 1
ATOM 3478 C CA . GLU B 1 194 ? 12.992 -8.469 0.183 1 95.62 194 GLU B CA 1
ATOM 3479 C C . GLU B 1 194 ? 12.461 -9.68 -0.585 1 95.62 194 GLU B C 1
ATOM 3481 O O . GLU B 1 194 ? 11.367 -10.172 -0.306 1 95.62 194 GLU B O 1
ATOM 3486 N N . ILE B 1 195 ? 13.188 -10.133 -1.512 1 97.5 195 ILE B N 1
ATOM 3487 C CA . ILE B 1 195 ? 12.82 -11.281 -2.332 1 97.5 195 ILE B CA 1
ATOM 3488 C C . ILE B 1 195 ? 13.344 -12.562 -1.693 1 97.5 195 ILE B C 1
ATOM 3490 O O . ILE B 1 195 ? 12.602 -13.539 -1.552 1 97.5 195 ILE B O 1
ATOM 3494 N N . LEU B 1 196 ? 14.57 -12.523 -1.241 1 97.81 196 LEU B N 1
ATOM 3495 C CA . LEU B 1 196 ? 15.25 -13.68 -0.675 1 97.81 196 LEU B CA 1
ATOM 3496 C C . LEU B 1 196 ? 14.516 -14.188 0.561 1 97.81 196 LEU B C 1
ATOM 3498 O O . LEU B 1 196 ? 14.258 -15.391 0.689 1 97.81 196 LEU B O 1
ATOM 3502 N N . LEU B 1 197 ? 14.117 -13.328 1.408 1 98.31 197 LEU B N 1
ATOM 3503 C CA . LEU B 1 197 ? 13.43 -13.719 2.637 1 98.31 197 LEU B CA 1
ATOM 3504 C C . LEU B 1 197 ? 12.086 -14.367 2.33 1 98.31 197 LEU B C 1
ATOM 3506 O O . LEU B 1 197 ? 11.703 -15.344 2.977 1 98.31 197 LEU B O 1
ATOM 3510 N N . ARG B 1 198 ? 11.422 -13.852 1.333 1 98.31 198 ARG B N 1
ATOM 3511 C CA . ARG B 1 198 ? 10.133 -14.43 0.958 1 98.31 198 ARG B CA 1
ATOM 3512 C C . ARG B 1 198 ? 10.32 -15.812 0.346 1 98.31 198 ARG B C 1
ATOM 3514 O O . ARG B 1 198 ? 9.531 -16.734 0.616 1 98.31 198 ARG B O 1
ATOM 3521 N N . ALA B 1 199 ? 11.312 -15.922 -0.477 1 98.31 199 ALA B N 1
ATOM 3522 C CA . ALA B 1 199 ? 11.609 -17.234 -1.051 1 98.31 199 ALA B CA 1
ATOM 3523 C C . ALA B 1 199 ? 11.938 -18.25 0.04 1 98.31 199 ALA B C 1
ATOM 3525 O O . ALA B 1 199 ? 11.453 -19.391 0.008 1 98.31 199 ALA B O 1
ATOM 3526 N N . LEU B 1 200 ? 12.688 -17.844 1 1 98.44 200 LEU B N 1
ATOM 3527 C CA . LEU B 1 200 ? 13.047 -18.719 2.107 1 98.44 200 LEU B CA 1
ATOM 3528 C C . LEU B 1 200 ? 11.812 -19.062 2.943 1 98.44 200 LEU B C 1
ATOM 3530 O O . LEU B 1 200 ? 11.664 -20.203 3.389 1 98.44 200 LEU B O 1
ATOM 3534 N N . THR B 1 201 ? 10.969 -18.125 3.17 1 98.62 201 THR B N 1
ATOM 3535 C CA . THR B 1 201 ? 9.742 -18.391 3.904 1 98.62 201 THR B CA 1
ATOM 3536 C C . THR B 1 201 ? 8.867 -19.391 3.156 1 98.62 201 THR B C 1
ATOM 3538 O O . THR B 1 201 ? 8.234 -20.25 3.771 1 98.62 201 THR B O 1
ATOM 3541 N N . LEU B 1 202 ? 8.844 -19.25 1.854 1 98.5 202 LEU B N 1
ATOM 3542 C CA . LEU B 1 202 ? 8.117 -20.203 1.028 1 98.5 202 LEU B CA 1
ATOM 3543 C C . LEU B 1 202 ? 8.625 -21.625 1.267 1 98.5 202 LEU B C 1
ATOM 3545 O O . LEU B 1 202 ? 7.832 -22.547 1.499 1 98.5 202 LEU B O 1
ATOM 3549 N N . LEU B 1 203 ? 9.906 -21.828 1.231 1 97.31 203 LEU B N 1
ATOM 3550 C CA . LEU B 1 203 ? 10.516 -23.125 1.462 1 97.31 203 LEU B CA 1
ATOM 3551 C C . LEU B 1 203 ? 10.203 -23.625 2.865 1 97.31 203 LEU B C 1
ATOM 3553 O O . LEU B 1 203 ? 9.883 -24.812 3.049 1 97.31 203 LEU B O 1
ATOM 3557 N N . GLN B 1 204 ? 10.273 -22.734 3.779 1 97.31 204 GLN B N 1
ATOM 3558 C CA . GLN B 1 204 ? 9.984 -23.094 5.164 1 97.31 204 GLN B CA 1
ATOM 3559 C C . GLN B 1 204 ? 8.555 -23.609 5.309 1 97.31 204 GLN B C 1
ATOM 3561 O O . GLN B 1 204 ? 8.328 -24.641 5.945 1 97.31 204 GLN B O 1
ATOM 3566 N N . ASN B 1 205 ? 7.641 -22.906 4.75 1 97.19 205 ASN B N 1
ATOM 3567 C CA . ASN B 1 205 ? 6.238 -23.312 4.828 1 97.19 205 ASN B CA 1
ATOM 3568 C C . ASN B 1 205 ? 6.016 -24.688 4.211 1 97.19 205 ASN B C 1
ATOM 3570 O O . ASN B 1 205 ? 5.344 -25.531 4.805 1 97.19 205 ASN B O 1
ATOM 3574 N N . ILE B 1 206 ? 6.574 -24.891 3.07 1 95.44 206 ILE B N 1
ATOM 3575 C CA . ILE B 1 206 ? 6.398 -26.156 2.348 1 95.44 206 ILE B CA 1
ATOM 3576 C C . ILE B 1 206 ? 6.992 -27.297 3.158 1 95.44 206 ILE B C 1
ATOM 3578 O O . ILE B 1 206 ? 6.367 -28.344 3.311 1 95.44 206 ILE B O 1
ATOM 3582 N N . THR B 1 207 ? 8.156 -27.062 3.695 1 92.25 207 THR B N 1
ATOM 3583 C CA . THR B 1 207 ? 8.82 -28.094 4.488 1 92.25 207 THR B CA 1
ATOM 3584 C C . THR B 1 207 ? 8.039 -28.391 5.762 1 92.25 207 THR B C 1
ATOM 3586 O O . THR B 1 207 ? 7.895 -29.547 6.156 1 92.25 207 THR B O 1
ATOM 3589 N N . ASN B 1 208 ? 7.516 -27.375 6.391 1 93.06 208 ASN B N 1
ATOM 3590 C CA . ASN B 1 208 ? 6.703 -27.547 7.59 1 93.06 208 ASN B CA 1
ATOM 3591 C C . ASN B 1 208 ? 5.457 -28.391 7.301 1 93.06 208 ASN B C 1
ATOM 3593 O O . ASN B 1 208 ? 5.102 -29.266 8.086 1 93.06 208 ASN B O 1
ATOM 3597 N N . CYS B 1 209 ? 4.879 -28.172 6.211 1 91.88 209 CYS B N 1
ATOM 3598 C CA . CYS B 1 209 ? 3.668 -28.891 5.836 1 91.88 209 CYS B CA 1
ATOM 3599 C C . CYS B 1 209 ? 3.986 -30.328 5.469 1 91.88 209 CYS B C 1
ATOM 3601 O O . CYS B 1 209 ? 3.201 -31.2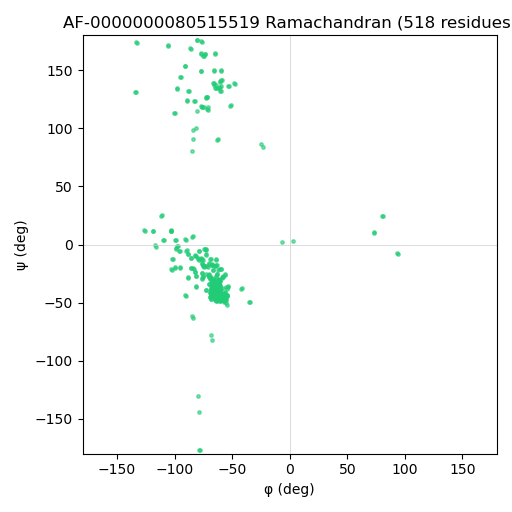34 5.758 1 91.88 209 CYS B O 1
ATOM 3603 N N . LEU B 1 210 ? 5.039 -30.531 4.816 1 85.81 210 LEU B N 1
ATOM 3604 C CA . LEU B 1 210 ? 5.457 -31.875 4.434 1 85.81 210 LEU B CA 1
ATOM 3605 C C . LEU B 1 210 ? 5.75 -32.719 5.664 1 85.81 210 LEU B C 1
ATOM 3607 O O . LEU B 1 210 ? 5.406 -33.906 5.703 1 85.81 210 LEU B O 1
ATOM 3611 N N . ASN B 1 211 ? 6.426 -32.156 6.617 1 79.75 211 ASN B N 1
ATOM 3612 C CA . ASN B 1 211 ? 6.766 -32.875 7.84 1 79.75 211 ASN B CA 1
ATOM 3613 C C . ASN B 1 211 ? 5.52 -33.219 8.656 1 79.75 211 ASN B C 1
ATOM 3615 O O . ASN B 1 211 ? 5.457 -34.25 9.305 1 79.75 211 ASN B O 1
ATOM 3619 N N . GLU B 1 212 ? 4.641 -32.375 8.641 1 69.62 212 GLU B N 1
ATOM 3620 C CA . GLU B 1 212 ? 3.396 -32.625 9.359 1 69.62 212 GLU B CA 1
ATOM 3621 C C . GLU B 1 212 ? 2.592 -33.75 8.703 1 69.62 212 GLU B C 1
ATOM 3623 O O . GLU B 1 212 ? 2.018 -34.594 9.391 1 69.62 212 GLU B O 1
ATOM 3628 N N . GLU B 1 213 ? 2.578 -33.781 7.5 1 59.5 213 GLU B N 1
ATOM 3629 C CA . GLU B 1 213 ? 1.824 -34.812 6.805 1 59.5 213 GLU B CA 1
ATOM 3630 C C . GLU B 1 213 ? 2.646 -36.094 6.664 1 59.5 213 GLU B C 1
ATOM 3632 O O . GLU B 1 213 ? 2.117 -37.188 6.82 1 59.5 213 GLU B O 1
ATOM 3637 N N . HIS B 1 214 ? 3.877 -36 5.902 1 55.12 214 HIS B N 1
ATOM 3638 C CA . HIS B 1 214 ? 4.625 -37.188 5.434 1 55.12 214 HIS B CA 1
ATOM 3639 C C . HIS B 1 214 ? 5.461 -37.781 6.555 1 55.12 214 HIS B C 1
ATOM 3641 O O . HIS B 1 214 ? 6.312 -38.625 6.305 1 55.12 214 HIS B O 1
ATOM 3647 N N . ARG B 1 215 ? 5.727 -37.219 7.773 1 50.97 215 ARG B N 1
ATOM 3648 C CA . ARG B 1 215 ? 6.383 -38.219 8.625 1 50.97 215 ARG B CA 1
ATOM 3649 C C . ARG B 1 215 ? 5.832 -39.594 8.359 1 50.97 215 ARG B C 1
ATOM 3651 O O . ARG B 1 215 ? 6.398 -40.594 8.82 1 50.97 215 ARG B O 1
ATOM 3658 N N . LEU B 1 216 ? 4.562 -39.656 8.375 1 45.53 216 LEU B N 1
ATOM 3659 C CA . LEU B 1 216 ? 4.137 -41.062 8.516 1 45.53 216 LEU B CA 1
ATOM 3660 C C . LEU B 1 216 ? 4.484 -41.844 7.266 1 45.53 216 LEU B C 1
ATOM 3662 O O . LEU B 1 216 ? 4.988 -42.969 7.359 1 45.53 216 LEU B O 1
ATOM 3666 N N . ALA B 1 217 ? 3.674 -41.75 6.055 1 49.12 217 ALA B N 1
ATOM 3667 C CA . ALA B 1 217 ? 3.602 -42.812 5.086 1 49.12 217 ALA B CA 1
ATOM 3668 C C . ALA B 1 217 ? 4.828 -42.844 4.18 1 49.12 217 ALA B C 1
ATOM 3670 O O . ALA B 1 217 ? 5.711 -42 4.309 1 49.12 217 ALA B O 1
ATOM 3671 N N . ALA B 1 218 ? 4.613 -43.25 2.68 1 48.28 218 ALA B N 1
ATOM 3672 C CA . ALA B 1 218 ? 5.305 -43.656 1.468 1 48.28 218 ALA B CA 1
ATOM 3673 C C . ALA B 1 218 ? 6.09 -42.531 0.846 1 48.28 218 ALA B C 1
ATOM 3675 O O . ALA B 1 218 ? 5.711 -41.344 0.992 1 48.28 218 ALA B O 1
ATOM 3676 N N . GLN B 1 219 ? 7.43 -42.469 0.637 1 55.12 219 GLN B N 1
ATOM 3677 C CA . GLN B 1 219 ? 8.305 -41.625 -0.162 1 55.12 219 GLN B CA 1
ATOM 3678 C C . GLN B 1 219 ? 7.562 -41.031 -1.357 1 55.12 219 GLN B C 1
ATOM 3680 O O . GLN B 1 219 ? 7.297 -41.719 -2.338 1 55.12 219 GLN B O 1
ATOM 3685 N N . PRO B 1 220 ? 6.832 -39.844 -1.272 1 62.09 220 PRO B N 1
ATOM 3686 C CA . PRO B 1 220 ? 6.098 -39.344 -2.434 1 62.09 220 PRO B CA 1
ATOM 3687 C C . PRO B 1 220 ? 6.961 -39.25 -3.689 1 62.09 220 PRO B C 1
ATOM 3689 O O . PRO B 1 220 ? 8.164 -39 -3.598 1 62.09 220 PRO B O 1
ATOM 3692 N N . THR B 1 221 ? 6.684 -39.938 -4.789 1 80.62 221 THR B N 1
ATOM 3693 C CA . THR B 1 221 ? 7.406 -39.844 -6.055 1 80.62 221 THR B CA 1
ATOM 3694 C C . THR B 1 221 ? 6.941 -38.656 -6.875 1 80.62 221 THR B C 1
ATOM 3696 O O . THR B 1 221 ? 5.762 -38.531 -7.211 1 80.62 221 THR B O 1
ATOM 3699 N N . PHE B 1 222 ? 7.656 -37.531 -6.887 1 89.88 222 PHE B N 1
ATOM 3700 C CA . PHE B 1 222 ? 7.418 -36.375 -7.77 1 89.88 222 PHE B CA 1
ATOM 3701 C C . PHE B 1 222 ? 8.305 -36.469 -9.008 1 89.88 222 PHE B C 1
ATOM 3703 O O . PHE B 1 222 ? 9.406 -37.031 -8.953 1 89.88 222 PHE B O 1
ATOM 3710 N N . PRO B 1 223 ? 7.879 -36.094 -10.062 1 92.38 223 PRO B N 1
ATOM 3711 C CA . PRO B 1 223 ? 8.656 -36.188 -11.297 1 92.38 223 PRO B CA 1
ATOM 3712 C C . PRO B 1 223 ? 9.914 -35.312 -11.266 1 92.38 223 PRO B C 1
ATOM 3714 O O . PRO B 1 223 ? 10.016 -34.406 -10.445 1 92.38 223 PRO B O 1
ATOM 3717 N N . GLU B 1 224 ? 10.773 -35.625 -12.203 1 93 224 GLU B N 1
ATOM 3718 C CA . GLU B 1 224 ? 11.938 -34.781 -12.406 1 93 224 GLU B CA 1
ATOM 3719 C C . GLU B 1 224 ? 11.531 -33.406 -12.891 1 93 224 GLU B C 1
ATOM 3721 O O . GLU B 1 224 ? 10.641 -33.281 -13.734 1 93 224 GLU B O 1
ATOM 3726 N N . GLY B 1 225 ? 12.156 -32.406 -12.352 1 95.69 225 GLY B N 1
ATOM 3727 C CA . GLY B 1 225 ? 11.859 -31.047 -12.773 1 95.69 225 GLY B CA 1
ATOM 3728 C C . GLY B 1 225 ? 10.82 -30.375 -11.891 1 95.69 225 GLY B C 1
ATOM 3729 O O . GLY B 1 225 ? 10.555 -29.188 -12.047 1 95.69 225 GLY B O 1
ATOM 3730 N N . SER B 1 226 ? 10.258 -31.188 -11.031 1 97.25 226 SER B N 1
ATOM 3731 C CA . SER B 1 226 ? 9.273 -30.641 -10.109 1 97.25 226 SER B CA 1
ATOM 3732 C C . SER B 1 226 ? 9.945 -29.797 -9.023 1 97.25 226 SER B C 1
ATOM 3734 O O . SER B 1 226 ? 11.164 -29.859 -8.859 1 97.25 226 SER B O 1
ATOM 3736 N N . LEU B 1 227 ? 9.117 -29 -8.367 1 97.25 227 LEU B N 1
ATOM 3737 C CA . LEU B 1 227 ? 9.641 -28.219 -7.25 1 97.25 227 LEU B CA 1
ATOM 3738 C C . LEU B 1 227 ? 10.281 -29.125 -6.207 1 97.25 227 LEU B C 1
ATOM 3740 O O . LEU B 1 227 ? 11.336 -28.797 -5.66 1 97.25 227 LEU B O 1
ATOM 3744 N N . PHE B 1 228 ? 9.625 -30.266 -5.953 1 95 228 PHE B N 1
ATOM 3745 C CA . PHE B 1 228 ? 10.18 -31.219 -5.008 1 95 228 PHE B CA 1
ATOM 3746 C C . PHE B 1 228 ? 11.594 -31.625 -5.402 1 95 228 PHE B C 1
ATOM 3748 O O . PHE B 1 228 ? 12.508 -31.578 -4.574 1 95 228 PHE B O 1
ATOM 3755 N N . SER B 1 229 ? 11.742 -32 -6.645 1 94.56 229 SER B N 1
ATOM 3756 C CA . SER B 1 229 ? 13.039 -32.438 -7.137 1 94.56 229 SER B CA 1
ATOM 3757 C C . SER B 1 229 ? 14.086 -31.344 -6.992 1 94.56 229 SER B C 1
ATOM 3759 O O . SER B 1 229 ? 15.25 -31.625 -6.684 1 94.56 229 SER B O 1
ATOM 3761 N N . LEU B 1 230 ? 13.719 -30.125 -7.219 1 95.69 230 LEU B N 1
ATOM 3762 C CA . LEU B 1 230 ? 14.648 -29.016 -7.074 1 95.69 230 LEU B CA 1
ATOM 3763 C C . LEU B 1 230 ? 15.031 -28.812 -5.609 1 95.69 230 LEU B C 1
ATOM 3765 O O . LEU B 1 230 ? 16.203 -28.625 -5.293 1 95.69 230 LEU B O 1
ATOM 3769 N N . LEU B 1 231 ? 14.031 -28.891 -4.723 1 94.56 231 LEU B N 1
ATOM 3770 C CA . LEU B 1 231 ? 14.242 -28.594 -3.309 1 94.56 231 LEU B CA 1
ATOM 3771 C C . LEU B 1 231 ? 15.102 -29.672 -2.654 1 94.56 231 LEU B C 1
ATOM 3773 O O . LEU B 1 231 ? 15.898 -29.375 -1.757 1 94.56 231 LEU B O 1
ATOM 3777 N N . TYR B 1 232 ? 15.023 -30.844 -3.127 1 92 232 TYR B N 1
ATOM 3778 C CA . TYR B 1 232 ? 15.766 -31.953 -2.537 1 92 232 TYR B CA 1
ATOM 3779 C C . TYR B 1 232 ? 16.984 -32.312 -3.379 1 92 232 TYR B C 1
ATOM 3781 O O . TYR B 1 232 ? 17.625 -33.344 -3.164 1 92 232 TYR B O 1
ATOM 3789 N N . GLY B 1 233 ? 17.312 -31.453 -4.336 1 93.12 233 GLY B N 1
ATOM 3790 C CA . GLY B 1 233 ? 18.484 -31.625 -5.16 1 93.12 233 GLY B CA 1
ATOM 3791 C C . GLY B 1 233 ? 19.75 -31.047 -4.539 1 93.12 233 GLY B C 1
ATOM 3792 O O . GLY B 1 233 ? 19.672 -30.281 -3.578 1 93.12 233 GLY B O 1
ATOM 3793 N N . LYS B 1 234 ? 20.891 -31.375 -5.121 1 95.06 234 LYS B N 1
ATOM 3794 C CA . LYS B 1 234 ? 22.188 -30.969 -4.613 1 95.06 234 LYS B CA 1
ATOM 3795 C C . LYS B 1 234 ? 22.375 -29.453 -4.711 1 95.06 234 LYS B C 1
ATOM 3797 O O . LYS B 1 234 ? 22.953 -28.844 -3.816 1 95.06 234 LYS B O 1
ATOM 3802 N N . GLU B 1 235 ? 21.891 -28.906 -5.719 1 96.31 235 GLU B N 1
ATOM 3803 C CA . GLU B 1 235 ? 22.078 -27.469 -5.938 1 96.31 235 GLU B CA 1
ATOM 3804 C C . GLU B 1 235 ? 21.391 -26.656 -4.855 1 96.31 235 GLU B C 1
ATOM 3806 O O . GLU B 1 235 ? 21.953 -25.672 -4.359 1 96.31 235 GLU B O 1
ATOM 3811 N N . CYS B 1 236 ? 20.203 -27.047 -4.559 1 96.19 236 CYS B N 1
ATOM 3812 C CA . CYS B 1 236 ? 19.484 -26.344 -3.502 1 96.19 236 CYS B CA 1
ATOM 3813 C C . CYS B 1 236 ? 20.234 -26.438 -2.176 1 96.19 236 CYS B C 1
ATOM 3815 O O . CYS B 1 236 ? 20.375 -25.453 -1.461 1 96.19 236 CYS B O 1
ATOM 3817 N N . ALA B 1 237 ? 20.719 -27.578 -1.848 1 95.5 237 ALA B N 1
ATOM 3818 C CA . ALA B 1 237 ? 21.484 -27.797 -0.619 1 95.5 237 ALA B CA 1
ATOM 3819 C C . ALA B 1 237 ? 22.703 -26.875 -0.556 1 95.5 237 ALA B C 1
ATOM 3821 O O . ALA B 1 237 ? 23 -26.312 0.495 1 95.5 237 ALA B O 1
ATOM 3822 N N . GLN B 1 238 ? 23.328 -26.75 -1.651 1 96.44 238 GLN B N 1
ATOM 3823 C CA . GLN B 1 238 ? 24.5 -25.906 -1.722 1 96.44 238 GLN B CA 1
ATOM 3824 C C . GLN B 1 238 ? 24.141 -24.438 -1.505 1 96.44 238 GLN B C 1
ATOM 3826 O O . GLN B 1 238 ? 24.844 -23.719 -0.786 1 96.44 238 GLN B O 1
ATOM 3831 N N . LYS B 1 239 ? 23.047 -24.016 -2.131 1 96.62 239 LYS B N 1
ATOM 3832 C CA . LYS B 1 239 ? 22.594 -22.641 -1.98 1 96.62 239 LYS B CA 1
ATOM 3833 C C . LYS B 1 239 ? 22.234 -22.328 -0.532 1 96.62 239 LYS B C 1
ATOM 3835 O O . LYS B 1 239 ? 22.609 -21.281 0.005 1 96.62 239 LYS B O 1
ATOM 3840 N N . MET B 1 240 ? 21.578 -23.266 0.121 1 97 240 MET B N 1
ATOM 3841 C CA . MET B 1 240 ? 21.172 -23.094 1.514 1 97 240 MET B CA 1
ATOM 3842 C C . MET B 1 240 ? 22.391 -23.016 2.43 1 97 240 MET B C 1
ATOM 3844 O O . MET B 1 240 ? 22.422 -22.172 3.334 1 97 240 MET B O 1
ATOM 3848 N N . LYS B 1 241 ? 23.344 -23.797 2.205 1 96.5 241 LYS B N 1
ATOM 3849 C CA . LYS B 1 241 ? 24.578 -23.781 2.998 1 96.5 241 LYS B CA 1
ATOM 3850 C C . LYS B 1 241 ? 25.297 -22.438 2.879 1 96.5 241 LYS B C 1
ATOM 3852 O O . LYS B 1 241 ? 25.812 -21.922 3.867 1 96.5 241 LYS B O 1
ATOM 3857 N N . ALA B 1 242 ? 25.344 -21.938 1.682 1 97.12 242 ALA B N 1
ATOM 3858 C CA . ALA B 1 242 ? 26 -20.656 1.44 1 97.12 242 ALA B CA 1
ATOM 3859 C C . ALA B 1 242 ? 25.281 -19.531 2.189 1 97.12 242 ALA B C 1
ATOM 3861 O O . ALA B 1 242 ? 25.938 -18.609 2.678 1 97.12 242 ALA B O 1
ATOM 3862 N N . LEU B 1 243 ? 23.953 -19.609 2.33 1 97.81 243 LEU B N 1
ATOM 3863 C CA . LEU B 1 243 ? 23.156 -18.547 2.934 1 97.81 243 LEU B CA 1
ATOM 3864 C C . LEU B 1 243 ? 23.344 -18.516 4.445 1 97.81 243 LEU B C 1
ATOM 3866 O O . LEU B 1 243 ? 23.031 -17.531 5.098 1 97.81 243 LEU B O 1
ATOM 3870 N N . VAL B 1 244 ? 23.828 -19.594 5.051 1 96.75 244 VAL B N 1
ATOM 3871 C CA . VAL B 1 244 ? 24.109 -19.625 6.48 1 96.75 244 VAL B CA 1
ATOM 3872 C C . VAL B 1 244 ? 25.172 -18.594 6.836 1 96.75 244 VAL B C 1
ATOM 3874 O O . VAL B 1 244 ? 25.25 -18.141 7.98 1 96.75 244 VAL B O 1
ATOM 3877 N N . HIS B 1 245 ? 25.969 -18.156 5.848 1 96.25 245 HIS B N 1
ATOM 3878 C CA . HIS B 1 245 ? 27.031 -17.172 6.059 1 96.25 245 HIS B CA 1
ATOM 3879 C C . HIS B 1 245 ? 26.688 -15.844 5.371 1 96.25 245 HIS B C 1
ATOM 3881 O O . HIS B 1 245 ? 27.578 -15.086 4.996 1 96.25 245 HIS B O 1
ATOM 3887 N N . HIS B 1 246 ? 25.516 -15.594 5.168 1 97.06 246 HIS B N 1
ATOM 3888 C CA . HIS B 1 246 ? 25.062 -14.367 4.527 1 97.06 246 HIS B CA 1
ATOM 3889 C C . HIS B 1 246 ? 25.359 -13.148 5.402 1 97.06 246 HIS B C 1
ATOM 3891 O O . HIS B 1 246 ? 25.391 -13.25 6.629 1 97.06 246 HIS B O 1
ATOM 3897 N N . HIS B 1 247 ? 25.594 -12.062 4.859 1 95.5 247 HIS B N 1
ATOM 3898 C CA . HIS B 1 247 ? 25.953 -10.852 5.59 1 95.5 247 HIS B CA 1
ATOM 3899 C C . HIS B 1 247 ? 24.766 -10.289 6.363 1 95.5 247 HIS B C 1
ATOM 3901 O O . HIS B 1 247 ? 24.953 -9.648 7.402 1 95.5 247 HIS B O 1
ATOM 3907 N N . ASP B 1 248 ? 23.516 -10.578 5.895 1 95.88 248 ASP B N 1
ATOM 3908 C CA . ASP B 1 248 ? 22.312 -10.031 6.531 1 95.88 248 ASP B CA 1
ATOM 3909 C C . ASP B 1 248 ? 21.844 -10.945 7.66 1 95.88 248 ASP B C 1
ATOM 3911 O O . ASP B 1 248 ? 21.641 -12.148 7.457 1 95.88 248 ASP B O 1
ATOM 3915 N N . ALA B 1 249 ? 21.547 -10.391 8.82 1 96.25 249 ALA B N 1
ATOM 3916 C CA . ALA B 1 249 ? 21.203 -11.148 10.023 1 96.25 249 ALA B CA 1
ATOM 3917 C C . ALA B 1 249 ? 19.844 -11.844 9.875 1 96.25 249 ALA B C 1
ATOM 3919 O O . ALA B 1 249 ? 19.672 -12.977 10.328 1 96.25 249 ALA B O 1
ATOM 3920 N N . ASP B 1 250 ? 18.922 -11.211 9.258 1 96.75 250 ASP B N 1
ATOM 3921 C CA . ASP B 1 250 ? 17.594 -11.797 9.086 1 96.75 250 ASP B CA 1
ATOM 3922 C C . ASP B 1 250 ? 17.641 -13.023 8.172 1 96.75 250 ASP B C 1
ATOM 3924 O O . ASP B 1 250 ? 16.953 -14.016 8.422 1 96.75 250 ASP B O 1
ATOM 3928 N N . VAL B 1 251 ? 18.406 -12.875 7.133 1 97.62 251 VAL B N 1
ATOM 3929 C CA . VAL B 1 251 ? 18.562 -13.977 6.188 1 97.62 251 VAL B CA 1
ATOM 3930 C C . VAL B 1 251 ? 19.203 -15.18 6.883 1 97.62 251 VAL B C 1
ATOM 3932 O O . VAL B 1 251 ? 18.719 -16.312 6.754 1 97.62 251 VAL B O 1
ATOM 3935 N N . LYS B 1 252 ? 20.219 -14.898 7.656 1 96.75 252 LYS B N 1
ATOM 3936 C CA . LYS B 1 252 ? 20.906 -15.953 8.406 1 96.75 252 LYS B CA 1
ATOM 3937 C C . LYS B 1 252 ? 19.938 -16.656 9.352 1 96.75 252 LYS B C 1
ATOM 3939 O O . LYS B 1 252 ? 19.906 -17.891 9.414 1 96.75 252 LYS B O 1
ATOM 3944 N N . GLU B 1 253 ? 19.172 -15.844 10 1 97.5 253 GLU B N 1
ATOM 3945 C CA . GLU B 1 253 ? 18.219 -16.391 10.945 1 97.5 253 GLU B CA 1
ATOM 3946 C C . GLU B 1 253 ? 17.172 -17.25 10.234 1 97.5 253 GLU B C 1
ATOM 3948 O O . GLU B 1 253 ? 16.875 -18.359 10.672 1 97.5 253 GLU B O 1
ATOM 3953 N N . LYS B 1 254 ? 16.75 -16.812 9.109 1 97.5 254 LYS B N 1
ATOM 3954 C CA . LYS B 1 254 ? 15.672 -17.5 8.391 1 97.5 254 LYS B CA 1
ATOM 3955 C C . LYS B 1 254 ? 16.141 -18.844 7.852 1 97.5 254 LYS B C 1
ATOM 3957 O O . LYS B 1 254 ? 15.445 -19.844 7.988 1 97.5 254 LYS B O 1
ATOM 3962 N N . VAL B 1 255 ? 17.266 -18.859 7.281 1 97.25 255 VAL B N 1
ATOM 3963 C CA . VAL B 1 255 ? 17.75 -20.078 6.648 1 97.25 255 VAL B CA 1
ATOM 3964 C C . VAL B 1 255 ? 17.984 -21.156 7.711 1 97.25 255 VAL B C 1
ATOM 3966 O O . VAL B 1 255 ? 17.781 -22.344 7.461 1 97.25 255 VAL B O 1
ATOM 3969 N N . THR B 1 256 ? 18.328 -20.797 8.852 1 95.25 256 THR B N 1
ATOM 3970 C CA . THR B 1 256 ? 18.641 -21.734 9.922 1 95.25 256 THR B CA 1
ATOM 3971 C C . THR B 1 256 ? 17.359 -22.344 10.484 1 95.25 256 THR B C 1
ATOM 3973 O O . THR B 1 256 ? 17.391 -23.406 11.102 1 95.25 256 THR B O 1
ATOM 3976 N N . MET B 1 257 ? 16.25 -21.734 10.234 1 94.38 257 MET B N 1
ATOM 3977 C CA . MET B 1 257 ? 14.977 -22.219 10.742 1 94.38 257 MET B CA 1
ATOM 3978 C C . MET B 1 257 ? 14.375 -23.266 9.805 1 94.38 257 MET B C 1
ATOM 3980 O O . MET B 1 257 ? 13.391 -23.922 10.148 1 94.38 257 MET B O 1
ATOM 3984 N N . ILE B 1 258 ? 14.914 -23.391 8.68 1 94.06 258 ILE B N 1
ATOM 3985 C CA . ILE B 1 258 ? 14.367 -24.312 7.688 1 94.06 258 ILE B CA 1
ATOM 3986 C C . ILE B 1 258 ? 14.992 -25.703 7.863 1 94.06 258 ILE B C 1
ATOM 3988 O O . ILE B 1 258 ? 16.219 -25.844 7.828 1 94.06 258 ILE B O 1
ATOM 3992 N N . PRO B 1 259 ? 14.172 -26.609 8.031 1 84.56 259 PRO B N 1
ATOM 3993 C CA . PRO B 1 259 ? 14.727 -27.969 8.141 1 84.56 259 PRO B CA 1
ATOM 3994 C C . PRO B 1 259 ? 15.5 -28.391 6.898 1 84.56 259 PRO B C 1
ATOM 3996 O O . PRO B 1 259 ? 15.172 -27.969 5.789 1 84.56 259 PRO B O 1
ATOM 3999 N N . LYS B 1 260 ? 16.5 -29.266 7.152 1 77.12 260 LYS B N 1
ATOM 4000 C CA . LYS B 1 260 ? 17.359 -29.703 6.059 1 77.12 260 LYS B CA 1
ATOM 4001 C C . LYS B 1 260 ? 16.609 -30.656 5.133 1 77.12 260 LYS B C 1
ATOM 4003 O O . LYS B 1 260 ? 15.852 -31.516 5.59 1 77.12 260 LYS B O 1
ATOM 4008 N N . PHE B 1 261 ? 16.672 -30.234 3.859 1 66.88 261 PHE B N 1
ATOM 4009 C CA . PHE B 1 261 ? 16.109 -31.109 2.85 1 66.88 261 PHE B CA 1
ATOM 4010 C C . PHE B 1 261 ? 16.922 -32.406 2.732 1 66.88 261 PHE B C 1
ATOM 4012 O O . PHE B 1 261 ? 18.125 -32.406 2.996 1 66.88 261 PHE B O 1
#

pLDDT: mean 93.26, std 11.91, range [42.31, 98.94]

Radius of gyration: 25.08 Å; Cα contacts (8 Å, |Δi|>4): 737; chains: 2; bounding box: 54×74×62 Å

Solvent-accessible surface area (backbone atoms only — not comparable to full-atom values): 27767 Å² total; per-residue (Å²): 128,70,79,55,51,64,71,49,55,50,66,73,51,70,69,54,48,49,52,49,51,49,48,54,72,68,54,84,51,67,68,60,42,37,36,40,30,46,48,50,21,60,41,18,69,37,72,69,39,34,52,48,37,51,75,71,54,37,55,64,61,43,57,61,34,56,74,42,87,50,61,69,41,20,26,34,25,30,44,22,49,31,35,31,29,73,40,70,76,44,35,72,68,50,53,80,48,47,62,60,42,52,50,47,45,69,71,43,67,77,61,32,71,48,31,53,28,36,39,51,29,53,31,49,54,24,72,50,75,90,48,42,72,76,44,58,90,44,48,35,57,49,48,51,48,34,64,60,22,18,50,71,43,28,45,45,44,45,55,34,49,39,42,44,30,70,34,62,88,40,39,64,59,56,33,52,22,54,44,65,76,68,53,62,58,50,53,39,87,84,41,56,63,80,50,29,51,50,52,51,48,34,52,35,30,39,52,53,37,42,54,70,64,55,66,68,76,80,84,81,85,60,56,86,52,9,38,45,45,48,57,65,29,70,66,42,51,52,37,54,58,56,34,62,70,42,90,49,68,66,53,23,54,52,57,70,69,36,77,84,109,130,72,77,56,48,63,72,50,53,50,66,74,50,68,68,54,48,50,52,47,50,50,49,54,72,68,55,86,52,66,69,60,44,40,37,38,30,46,49,49,22,60,42,18,69,36,70,70,41,33,53,47,38,49,76,72,53,37,56,65,60,44,59,61,33,57,74,43,87,51,60,68,42,18,25,34,24,31,45,20,50,31,35,30,30,73,41,69,74,44,35,71,69,50,52,82,49,48,63,58,40,52,48,46,45,70,69,42,66,78,62,31,70,46,29,50,26,36,40,50,29,53,31,48,52,24,72,47,77,88,49,44,71,77,44,59,90,43,46,36,56,49,48,49,47,34,64,60,22,16,48,71,42,28,45,46,44,46,57,32,49,38,41,46,31,71,35,62,87,40,39,64,57,55,32,52,21,55,44,67,75,68,53,60,58,50,53,38,86,83,40,58,63,83,49,28,51,49,53,50,50,34,51,35,31,40,50,52,37,45,54,70,62,51,67,71,69,79,84,81,85,62,57,88,51,9,39,44,45,48,56,65,29,71,66,42,52,51,38,56,60,56,36,61,70,42,91,48,68,67,53,24,54,51,57,70,70,37,76,85,108